Protein AF-0000000066529225 (afdb_homodimer)

Radius of gyration: 27.47 Å; Cα contacts (8 Å, |Δi|>4): 1436; chains: 2; bounding box: 54×82×58 Å

Secondary structure (DSSP, 8-state):
---PPPP---SEEEEEE-STT-EEEEEEEE-TTSEEEEEE-STTT----GGGGTTS-TTTEEEEEEEPTTSTTSBSTT--TT-SHHHHHHHHHHHHHHTT-S-EEEEEEEHHHHHHHHHHHH-GGGEEEEEEEEE----HHHHHHHHTSSHHHH-HHHHHHHHTTS-GGGGGGHHHHHHHHHTSS-HHHHHHHHHHHHHHHHHTSSSS--HHHHHHHHSHHHHHHHHHHHHHHHHTGGGS-TTHHHHTGGGTTTS-EEEEEETT-SSS-THHHHHHHHH-TTEEEEEETT--S-TTSHHHHHHHHHHHHHHHHHHTTPPPP--/---PPPP---SEEEEEE-STT-EEEEEEEE-TTSEEEEEE-STTT----GGGGTTS-TTTEEEEEEEPTTSTTSBSTT--TT-SHHHHHHHHHHHHHHTT-S-EEEEEEEHHHHHHHHHHHH-GGGEEEEEEEEE----HHHHHHHHTSSHHHH-HHHHHHHHTTS-GGGGGGHHHHHHHHHTSS-HHHHHHHHHHHHHHHHHTSSSS--HHHHHHHHSHHHHHHHHHHHHHHHHTGGGS-TTHHHHTGGGTTTS-EEEEEETT-SSS-THHHHHHHHH-TTEEEEEETT--S-TTSHHHHHHHHHHHHHHHHHHTTPPPP--

Structure (mmCIF, N/CA/C/O backbone):
data_AF-0000000066529225-model_v1
#
loop_
_entity.id
_entity.type
_entity.pdbx_description
1 polymer 'Proline iminopeptidase'
#
loop_
_atom_site.group_PDB
_atom_site.id
_atom_site.type_symbol
_atom_site.label_atom_id
_atom_site.label_alt_id
_atom_site.label_comp_id
_atom_site.label_asym_id
_atom_site.label_entity_id
_atom_site.label_seq_id
_atom_site.pdbx_PDB_ins_code
_atom_site.Cartn_x
_atom_site.Cartn_y
_atom_site.Cartn_z
_atom_site.occupancy
_atom_site.B_iso_or_equiv
_atom_site.auth_seq_id
_atom_site.auth_comp_id
_atom_site.auth_asym_id
_atom_site.auth_atom_id
_atom_site.pdbx_PDB_model_num
ATOM 1 N N . MET A 1 1 ? -10.367 18.578 -14.195 1 83.56 1 MET A N 1
ATOM 2 C CA . MET A 1 1 ? -9.602 18.594 -12.945 1 83.56 1 MET A CA 1
ATOM 3 C C . MET A 1 1 ? -9.086 20 -12.648 1 83.56 1 MET A C 1
ATOM 5 O O . MET A 1 1 ? -8.57 20.672 -13.539 1 83.56 1 MET A O 1
ATOM 9 N N . LEU A 1 2 ? -9.43 20.469 -11.477 1 86.81 2 LEU A N 1
ATOM 10 C CA . LEU A 1 2 ? -8.938 21.766 -11.047 1 86.81 2 LEU A CA 1
ATOM 11 C C . LEU A 1 2 ? -7.441 21.719 -10.758 1 86.81 2 LEU A C 1
ATOM 13 O O . LEU A 1 2 ? -6.906 20.656 -10.414 1 86.81 2 LEU A O 1
ATOM 17 N N . VAL A 1 3 ? -6.848 22.844 -10.992 1 92.5 3 VAL A N 1
ATOM 18 C CA . VAL A 1 3 ? -5.418 22.984 -10.727 1 92.5 3 VAL A CA 1
ATOM 19 C C . VAL A 1 3 ? -5.191 24.047 -9.648 1 92.5 3 VAL A C 1
ATOM 21 O O . VAL A 1 3 ? -6.129 24.719 -9.234 1 92.5 3 VAL A O 1
ATOM 24 N N . LEU A 1 4 ? -4.012 24.203 -9.148 1 96.62 4 LEU A N 1
ATOM 25 C CA . LEU A 1 4 ? -3.646 25.219 -8.164 1 96.62 4 LEU A CA 1
ATOM 26 C C . LEU A 1 4 ? -3.877 26.625 -8.719 1 96.62 4 LEU A C 1
ATOM 28 O O . LEU A 1 4 ? -3.719 26.844 -9.922 1 96.62 4 LEU A O 1
ATOM 32 N N . TYR A 1 5 ? -4.238 27.547 -7.871 1 97.44 5 TYR A N 1
ATOM 33 C CA . TYR A 1 5 ? -4.289 28.953 -8.242 1 97.44 5 TYR A CA 1
ATOM 34 C C . TYR A 1 5 ? -2.895 29.484 -8.562 1 97.44 5 TYR A C 1
ATOM 36 O O . TYR A 1 5 ? -1.893 28.906 -8.133 1 97.44 5 TYR A O 1
ATOM 44 N N . PRO A 1 6 ? -2.775 30.516 -9.312 1 96.12 6 PRO A N 1
ATOM 45 C CA . PRO A 1 6 ? -1.462 31.062 -9.648 1 96.12 6 PRO A CA 1
ATOM 46 C C . PRO A 1 6 ? -0.654 31.453 -8.406 1 96.12 6 PRO A C 1
ATOM 48 O O . PRO A 1 6 ? -1.229 31.734 -7.355 1 96.12 6 PRO A O 1
ATOM 51 N N . GLU A 1 7 ? 0.607 31.484 -8.586 1 96 7 GLU A N 1
ATOM 52 C CA . GLU A 1 7 ? 1.478 31.922 -7.492 1 96 7 GLU A CA 1
ATOM 53 C C . GLU A 1 7 ? 1.22 33.375 -7.121 1 96 7 GLU A C 1
ATOM 55 O O . GLU A 1 7 ? 1.04 34.219 -7.996 1 96 7 GLU A O 1
ATOM 60 N N . ILE A 1 8 ? 1.162 33.656 -5.863 1 94.94 8 ILE A N 1
ATOM 61 C CA . ILE A 1 8 ? 0.961 35.031 -5.375 1 94.94 8 ILE A CA 1
ATOM 62 C C . ILE A 1 8 ? 1.975 35.312 -4.277 1 94.94 8 ILE A C 1
ATOM 64 O O . ILE A 1 8 ? 2.457 34.406 -3.596 1 94.94 8 ILE A O 1
ATOM 68 N N . LYS A 1 9 ? 2.285 36.594 -4.074 1 95.19 9 LYS A N 1
ATOM 69 C CA . LYS A 1 9 ? 3.209 37.031 -3.035 1 95.19 9 LYS A CA 1
ATOM 70 C C . LYS A 1 9 ? 2.457 37.469 -1.785 1 95.19 9 LYS A C 1
ATOM 72 O O . LYS A 1 9 ? 1.339 38 -1.877 1 95.19 9 LYS A O 1
ATOM 77 N N . PRO A 1 10 ? 3.117 37.344 -0.665 1 97.44 10 PRO A N 1
ATOM 78 C CA . PRO A 1 10 ? 2.484 37.875 0.544 1 97.44 10 PRO A CA 1
ATOM 79 C C . PRO A 1 10 ? 2.432 39.406 0.558 1 97.44 10 PRO A C 1
ATOM 81 O O . PRO A 1 10 ? 3.373 40.062 0.107 1 97.44 10 PRO A O 1
ATOM 84 N N . TYR A 1 11 ? 1.337 39.969 1.036 1 98 11 TYR A N 1
ATOM 85 C CA . TYR A 1 11 ? 1.249 41.438 1.198 1 98 11 TYR A CA 1
ATOM 86 C C . TYR A 1 11 ? 1.759 41.844 2.568 1 98 11 TYR A C 1
ATOM 88 O O . TYR A 1 11 ? 2.004 43.031 2.805 1 98 11 TYR A O 1
ATOM 96 N N . ALA A 1 12 ? 1.908 40.844 3.504 1 98.44 12 ALA A N 1
ATOM 97 C CA . ALA A 1 12 ? 2.449 41.125 4.836 1 98.44 12 ALA A CA 1
ATOM 98 C C . ALA A 1 12 ? 3.271 39.938 5.34 1 98.44 12 ALA A C 1
ATOM 100 O O . ALA A 1 12 ? 2.959 38.781 5.039 1 98.44 12 ALA A O 1
ATOM 101 N N . ARG A 1 13 ? 4.305 40.219 6.109 1 98.25 13 ARG A N 1
ATOM 102 C CA . ARG A 1 13 ? 5.152 39.219 6.77 1 98.25 13 ARG A CA 1
ATOM 103 C C . ARG A 1 13 ? 5.293 39.531 8.258 1 98.25 13 ARG A C 1
ATOM 105 O O . ARG A 1 13 ? 5.316 40.688 8.656 1 98.25 13 ARG A O 1
ATOM 112 N N . HIS A 1 14 ? 5.387 38.438 9.031 1 98.44 14 HIS A N 1
ATOM 113 C CA . HIS A 1 14 ? 5.43 38.625 10.477 1 98.44 14 HIS A CA 1
ATOM 114 C C . HIS A 1 14 ? 6.523 37.75 11.102 1 98.44 14 HIS A C 1
ATOM 116 O O . HIS A 1 14 ? 6.758 36.625 10.664 1 98.44 14 HIS A O 1
ATOM 122 N N . GLU A 1 15 ? 7.219 38.281 12.039 1 98.25 15 GLU A N 1
ATOM 123 C CA . GLU A 1 15 ? 8.023 37.562 13.023 1 98.25 15 GLU A CA 1
ATOM 124 C C . GLU A 1 15 ? 7.387 37.594 14.406 1 98.25 15 GLU A C 1
ATOM 126 O O . GLU A 1 15 ? 7.227 38.688 14.984 1 98.25 15 GLU A O 1
ATOM 131 N N . LEU A 1 16 ? 7.043 36.5 14.898 1 98.44 16 LEU A N 1
ATOM 132 C CA . LEU A 1 16 ? 6.289 36.438 16.141 1 98.44 16 LEU A CA 1
ATOM 133 C C . LEU A 1 16 ? 7.078 35.688 17.219 1 98.44 16 LEU A C 1
ATOM 135 O O . LEU A 1 16 ? 7.18 34.469 17.188 1 98.44 16 LEU A O 1
ATOM 139 N N . ALA A 1 17 ? 7.617 36.469 18.203 1 98.19 17 ALA A N 1
ATOM 140 C CA . ALA A 1 17 ? 8.227 35.812 19.359 1 98.19 17 ALA A CA 1
ATOM 141 C C . ALA A 1 17 ? 7.172 35.156 20.234 1 98.19 17 ALA A C 1
ATOM 143 O O . ALA A 1 17 ? 6.215 35.781 20.672 1 98.19 17 ALA A O 1
ATOM 144 N N . VAL A 1 18 ? 7.305 33.938 20.438 1 96 18 VAL A N 1
ATOM 145 C CA . VAL A 1 18 ? 6.316 33.219 21.234 1 96 18 VAL A CA 1
ATOM 146 C C . VAL A 1 18 ? 6.922 32.812 22.578 1 96 18 VAL A C 1
ATOM 148 O O . VAL A 1 18 ? 7.047 33.656 23.484 1 96 18 VAL A O 1
ATOM 151 N N . ASP A 1 19 ? 7.691 31.797 22.766 1 91.5 19 ASP A N 1
ATOM 152 C CA . ASP A 1 19 ? 8.438 31.344 23.953 1 91.5 19 ASP A CA 1
ATOM 153 C C . ASP A 1 19 ? 9.93 31.25 23.641 1 91.5 19 ASP A C 1
ATOM 155 O O . ASP A 1 19 ? 10.344 30.422 22.812 1 91.5 19 ASP A O 1
ATOM 159 N N . GLU A 1 20 ? 10.633 32.156 24.422 1 93.19 20 GLU A N 1
ATOM 160 C CA . GLU A 1 20 ? 12.07 32.125 24.141 1 93.19 20 GLU A CA 1
ATOM 161 C C . GLU A 1 20 ? 12.57 30.672 24.062 1 93.19 20 GLU A C 1
ATOM 163 O O . GLU A 1 20 ? 12.219 29.844 24.906 1 93.19 20 GLU A O 1
ATOM 168 N N . PRO A 1 21 ? 13.305 30.297 23.125 1 96.25 21 PRO A N 1
ATOM 169 C CA . PRO A 1 21 ? 13.969 31.156 22.141 1 96.25 21 PRO A CA 1
ATOM 170 C C . PRO A 1 21 ? 13.219 31.203 20.812 1 96.25 21 PRO A C 1
ATOM 172 O O . PRO A 1 21 ? 13.75 31.719 19.812 1 96.25 21 PRO A O 1
ATOM 175 N N . HIS A 1 22 ? 12.016 30.781 20.734 1 98.38 22 HIS A N 1
ATOM 176 C CA . HIS A 1 22 ? 11.344 30.516 19.469 1 98.38 22 HIS A CA 1
ATOM 177 C C . HIS A 1 22 ? 10.742 31.797 18.891 1 98.38 22 HIS A C 1
ATOM 179 O O . HIS A 1 22 ? 9.992 32.5 19.562 1 98.38 22 HIS A O 1
ATOM 185 N N . VAL A 1 23 ? 11.062 32.094 17.641 1 98.62 23 VAL A N 1
ATOM 186 C CA . VAL A 1 23 ? 10.445 33.125 16.828 1 98.62 23 VAL A CA 1
ATOM 187 C C . VAL A 1 23 ? 9.828 32.5 15.57 1 98.62 23 VAL A C 1
ATOM 189 O O . VAL A 1 23 ? 10.539 31.906 14.758 1 98.62 23 VAL A O 1
ATOM 192 N N . LEU A 1 24 ? 8.531 32.719 15.391 1 98.69 24 LEU A N 1
ATOM 193 C CA . LEU A 1 24 ? 7.824 32.125 14.258 1 98.69 24 LEU A CA 1
ATOM 194 C C . LEU A 1 24 ? 7.812 33.094 13.07 1 98.69 24 LEU A C 1
ATOM 196 O O . LEU A 1 24 ? 7.668 34.281 13.25 1 98.69 24 LEU A O 1
ATOM 200 N N . TYR A 1 25 ? 7.953 32.531 11.922 1 98.62 25 TYR A N 1
ATOM 201 C CA . TYR A 1 25 ? 7.664 33.25 10.688 1 98.62 25 TYR A CA 1
ATOM 202 C C . TYR A 1 25 ? 6.23 33 10.234 1 98.62 25 TYR A C 1
ATOM 204 O O . TYR A 1 25 ? 5.746 31.859 10.289 1 98.62 25 TYR A O 1
ATOM 212 N N . ALA A 1 26 ? 5.52 34.031 9.812 1 98.69 26 ALA A N 1
ATOM 213 C CA . ALA A 1 26 ? 4.191 33.938 9.211 1 98.69 26 ALA A CA 1
ATOM 214 C C . ALA A 1 26 ? 4.004 35 8.117 1 98.69 26 ALA A C 1
ATOM 216 O O . ALA A 1 26 ? 4.703 36 8.094 1 98.69 26 ALA A O 1
ATOM 217 N N . ASP A 1 27 ? 3.115 34.688 7.203 1 98.38 27 ASP A N 1
ATOM 218 C CA . ASP A 1 27 ? 2.793 35.688 6.199 1 98.38 27 ASP A CA 1
ATOM 219 C C . ASP A 1 27 ? 1.317 35.625 5.812 1 98.38 27 ASP A C 1
ATOM 221 O O . ASP A 1 27 ? 0.596 34.719 6.234 1 98.38 27 ASP A O 1
ATOM 225 N N . GLU A 1 28 ? 0.829 36.688 5.203 1 98.62 28 GLU A N 1
ATOM 226 C CA . GLU A 1 28 ? -0.545 36.812 4.734 1 98.62 28 GLU A CA 1
ATOM 227 C C . GLU A 1 28 ? -0.59 37.062 3.229 1 98.62 28 GLU A C 1
ATOM 229 O O . GLU A 1 28 ? 0.243 37.812 2.693 1 98.62 28 GLU A O 1
ATOM 234 N N . SER A 1 29 ? -1.436 36.406 2.596 1 98.44 29 SER A N 1
ATOM 235 C CA . SER A 1 29 ? -1.681 36.562 1.168 1 98.44 29 SER A CA 1
ATOM 236 C C . SER A 1 29 ? -3.174 36.562 0.858 1 98.44 29 SER A C 1
ATOM 238 O O . SER A 1 29 ? -3.996 36.344 1.75 1 98.44 29 SER A O 1
ATOM 240 N N . GLY A 1 30 ? -3.488 36.844 -0.42 1 98.06 30 GLY A N 1
ATOM 241 C CA . GLY A 1 30 ? -4.883 36.875 -0.826 1 98.06 30 GLY A CA 1
ATOM 242 C C . GLY A 1 30 ? -5.574 38.188 -0.485 1 98.06 30 GLY A C 1
ATOM 243 O O . GLY A 1 30 ? -5.02 39.25 -0.72 1 98.06 30 GLY A O 1
ATOM 244 N N . SER A 1 31 ? -6.844 38.094 0.037 1 97.81 31 SER A N 1
ATOM 245 C CA . SER A 1 31 ? -7.652 39.281 0.349 1 97.81 31 SER A CA 1
ATOM 246 C C . SER A 1 31 ? -7.598 39.594 1.838 1 97.81 31 SER A C 1
ATOM 248 O O . SER A 1 31 ? -8.109 38.844 2.664 1 97.81 31 SER A O 1
ATOM 250 N N . PRO A 1 32 ? -7.121 40.75 2.219 1 97.5 32 PRO A N 1
ATOM 251 C CA . PRO A 1 32 ? -6.996 41.094 3.637 1 97.5 32 PRO A CA 1
ATOM 252 C C . PRO A 1 32 ? -8.328 41.031 4.379 1 97.5 32 PRO A C 1
ATOM 254 O O . PRO A 1 32 ? -8.352 40.75 5.578 1 97.5 32 PRO A O 1
ATOM 257 N N . ASP A 1 33 ? -9.422 41.281 3.662 1 97 33 ASP A N 1
ATOM 258 C CA . ASP A 1 33 ? -10.742 41.25 4.285 1 97 33 ASP A CA 1
ATOM 259 C C . ASP A 1 33 ? -11.477 39.938 3.982 1 97 33 ASP A C 1
ATOM 261 O O . ASP A 1 33 ? -12.68 39.844 4.215 1 97 33 ASP A O 1
ATOM 265 N N . GLY A 1 34 ? -10.75 39 3.414 1 98.25 34 GLY A N 1
ATOM 266 C CA . GLY A 1 34 ? -11.352 37.719 3.045 1 98.25 34 GLY A CA 1
ATOM 267 C C . GLY A 1 34 ? -11.547 36.781 4.227 1 98.25 34 GLY A C 1
ATOM 268 O O . GLY A 1 34 ? -11.328 37.188 5.375 1 98.25 34 GLY A O 1
ATOM 269 N N . LEU A 1 35 ? -12.078 35.594 3.932 1 98.69 35 LEU A N 1
ATOM 270 C CA . LEU A 1 35 ? -12.258 34.562 4.934 1 98.69 35 LEU A CA 1
ATOM 271 C C . LEU A 1 35 ? -10.906 34.031 5.406 1 98.69 35 LEU A C 1
ATOM 273 O O . LEU A 1 35 ? -10.133 33.5 4.609 1 98.69 35 LEU A O 1
ATOM 277 N N . PRO A 1 36 ? -10.555 34.156 6.699 1 98.88 36 PRO A N 1
ATOM 278 C CA . PRO A 1 36 ? -9.25 33.688 7.164 1 98.88 36 PRO A CA 1
ATOM 279 C C . PRO A 1 36 ? -9.102 32.156 7.051 1 98.88 36 PRO A C 1
ATOM 281 O O . PRO A 1 36 ? -10.008 31.422 7.445 1 98.88 36 PRO A O 1
ATOM 284 N N . VAL A 1 37 ? -8.07 31.75 6.453 1 98.94 37 VAL A N 1
ATOM 285 C CA . VAL A 1 37 ? -7.664 30.344 6.418 1 98.94 37 VAL A CA 1
ATOM 286 C C . VAL A 1 37 ? -6.191 30.219 6.801 1 98.94 37 VAL A C 1
ATOM 288 O O . VAL A 1 37 ? -5.371 31.062 6.422 1 98.94 37 VAL A O 1
ATOM 291 N N . VAL A 1 38 ? -5.863 29.297 7.637 1 98.94 38 VAL A N 1
ATOM 292 C CA . VAL A 1 38 ? -4.473 29.047 8.008 1 98.94 38 VAL A CA 1
ATOM 293 C C . VAL A 1 38 ? -4.012 27.703 7.453 1 98.94 38 VAL A C 1
ATOM 295 O O . VAL A 1 38 ? -4.695 26.688 7.617 1 98.94 38 VAL A O 1
ATOM 298 N N . PHE A 1 39 ? -2.934 27.75 6.707 1 98.81 39 PHE A N 1
ATOM 299 C CA . PHE A 1 39 ? -2.273 26.547 6.199 1 98.81 39 PHE A CA 1
ATOM 300 C C . PHE A 1 39 ? -1.349 25.953 7.254 1 98.81 39 PHE A C 1
ATOM 302 O O . PHE A 1 39 ? -0.363 26.578 7.648 1 98.81 39 PHE A O 1
ATOM 309 N N . VAL A 1 40 ? -1.643 24.734 7.707 1 98.81 40 VAL A N 1
ATOM 310 C CA . VAL A 1 40 ? -0.855 24.047 8.719 1 98.81 40 VAL A CA 1
ATOM 311 C C . VAL A 1 40 ? -0.002 22.969 8.062 1 98.81 40 VAL A C 1
ATOM 313 O O . VAL A 1 40 ? -0.499 21.875 7.742 1 98.81 40 VAL A O 1
ATOM 316 N N . HIS A 1 41 ? 1.248 23.25 7.906 1 98.25 41 HIS A N 1
ATOM 317 C CA . HIS A 1 41 ? 2.107 22.359 7.137 1 98.25 41 HIS A CA 1
ATOM 318 C C . HIS A 1 41 ? 2.365 21.047 7.891 1 98.25 41 HIS A C 1
ATOM 320 O O . HIS A 1 41 ? 2.145 20.969 9.102 1 98.25 41 HIS A O 1
ATOM 326 N N . GLY A 1 42 ? 2.789 20.031 7.109 1 97 42 GLY A N 1
ATOM 327 C CA . GLY A 1 42 ? 3.084 18.719 7.672 1 97 42 GLY A CA 1
ATOM 328 C C . GLY A 1 42 ? 4.488 18.609 8.234 1 97 42 GLY A C 1
ATOM 329 O O . GLY A 1 42 ? 5.117 19.625 8.547 1 97 42 GLY A O 1
ATOM 330 N N . GLY A 1 43 ? 4.871 17.438 8.43 1 94.44 43 GLY A N 1
ATOM 331 C CA . GLY A 1 43 ? 6.117 17.094 9.094 1 94.44 43 GLY A CA 1
ATOM 332 C C . GLY A 1 43 ? 5.906 16.312 10.375 1 94.44 43 GLY A C 1
ATOM 333 O O . GLY A 1 43 ? 5.379 15.195 10.344 1 94.44 43 GLY A O 1
ATOM 334 N N . PRO A 1 44 ? 5.988 16.938 11.469 1 95.88 44 PRO A N 1
ATOM 335 C CA . PRO A 1 44 ? 6.457 18.312 11.695 1 95.88 44 PRO A CA 1
ATOM 336 C C . PRO A 1 44 ? 7.891 18.531 11.219 1 95.88 44 PRO A C 1
ATOM 338 O O . PRO A 1 44 ? 8.602 17.562 10.914 1 95.88 44 PRO A O 1
ATOM 341 N N . GLY A 1 45 ? 8.203 19.688 10.977 1 96.12 45 GLY A N 1
ATOM 342 C CA . GLY A 1 45 ? 9.586 20.016 10.664 1 96.12 45 GLY A CA 1
ATOM 343 C C . GLY A 1 45 ? 9.781 20.453 9.227 1 96.12 45 GLY A C 1
ATOM 344 O O . GLY A 1 45 ? 10.898 20.781 8.82 1 96.12 45 GLY A O 1
ATOM 345 N N . SER A 1 46 ? 8.789 20.469 8.359 1 95.62 46 SER A N 1
ATOM 346 C CA . SER A 1 46 ? 8.914 20.828 6.949 1 95.62 46 SER A CA 1
ATOM 347 C C . SER A 1 46 ? 8.953 22.344 6.766 1 95.62 46 SER A C 1
ATOM 349 O O . SER A 1 46 ? 10.031 22.953 6.754 1 95.62 46 SER A O 1
ATOM 351 N N . GLY A 1 47 ? 7.82 23.016 6.902 1 95.31 47 GLY A N 1
ATOM 352 C CA . GLY A 1 47 ? 7.629 24.438 6.629 1 95.31 47 GLY A CA 1
ATOM 353 C C . GLY A 1 47 ? 6.723 24.688 5.441 1 95.31 47 GLY A C 1
ATOM 354 O O . GLY A 1 47 ? 6.402 23.781 4.684 1 95.31 47 GLY A O 1
ATOM 355 N N . CYS A 1 48 ? 6.34 25.953 5.281 1 95.88 48 CYS A N 1
ATOM 356 C CA . CYS A 1 48 ? 5.496 26.359 4.16 1 95.88 48 CYS A CA 1
ATOM 357 C C . CYS A 1 48 ? 6.34 26.781 2.963 1 95.88 48 CYS A C 1
ATOM 359 O O . CYS A 1 48 ? 7.516 27.109 3.115 1 95.88 48 CYS A O 1
ATOM 361 N N . ASP A 1 49 ? 5.77 26.625 1.783 1 90.81 49 ASP A N 1
ATOM 362 C CA . ASP A 1 49 ? 6.402 27.094 0.555 1 90.81 49 ASP A CA 1
ATOM 363 C C . ASP A 1 49 ? 5.387 27.797 -0.35 1 90.81 49 ASP A C 1
ATOM 365 O O . ASP A 1 49 ? 4.293 28.141 0.094 1 90.81 49 ASP A O 1
ATOM 369 N N . ALA A 1 50 ? 5.809 28.094 -1.593 1 88.38 50 ALA A N 1
ATOM 370 C CA . ALA A 1 50 ? 4.957 28.859 -2.504 1 88.38 50 ALA A CA 1
ATOM 371 C C . ALA A 1 50 ? 3.672 28.094 -2.82 1 88.38 50 ALA A C 1
ATOM 373 O O . ALA A 1 50 ? 2.631 28.703 -3.07 1 88.38 50 ALA A O 1
ATOM 374 N N . LEU A 1 51 ? 3.705 26.812 -2.744 1 91.69 51 LEU A N 1
ATOM 375 C CA . LEU A 1 51 ? 2.547 25.984 -3.049 1 91.69 51 LEU A CA 1
ATOM 376 C C . LEU A 1 51 ? 1.476 26.125 -1.971 1 91.69 51 LEU A C 1
ATOM 378 O O . LEU A 1 51 ? 0.282 26.016 -2.256 1 91.69 51 LEU A O 1
ATOM 382 N N . SER A 1 52 ? 1.88 26.453 -0.83 1 96 52 SER A N 1
ATOM 383 C CA . SER A 1 52 ? 1.007 26.453 0.34 1 96 52 SER A CA 1
ATOM 384 C C . SER A 1 52 ? -0.112 27.484 0.189 1 96 52 SER A C 1
ATOM 386 O O . SER A 1 52 ? -1.198 27.312 0.747 1 96 52 SER A O 1
ATOM 388 N N . ARG A 1 53 ? 0.107 28.531 -0.651 1 96.38 53 ARG A N 1
ATOM 389 C CA . ARG A 1 53 ? -0.854 29.609 -0.788 1 96.38 53 ARG A CA 1
ATOM 390 C C . ARG A 1 53 ? -1.801 29.359 -1.958 1 96.38 53 ARG A C 1
ATOM 392 O O . ARG A 1 53 ? -2.805 30.062 -2.109 1 96.38 53 ARG A O 1
ATOM 399 N N . ARG A 1 54 ? -1.502 28.281 -2.691 1 98.06 54 ARG A N 1
ATOM 400 C CA . ARG A 1 54 ? -2.092 28.219 -4.023 1 98.06 54 ARG A CA 1
ATOM 401 C C . ARG A 1 54 ? -3.334 27.344 -4.035 1 98.06 54 ARG A C 1
ATOM 403 O O . ARG A 1 54 ? -3.959 27.156 -5.078 1 98.06 54 ARG A O 1
ATOM 410 N N . PHE A 1 55 ? -3.736 26.828 -2.896 1 98.56 55 PHE A N 1
ATOM 411 C CA . PHE A 1 55 ? -4.918 25.984 -2.824 1 98.56 55 PHE A CA 1
ATOM 412 C C . PHE A 1 55 ? -6.18 26.812 -2.662 1 98.56 55 PHE A C 1
ATOM 414 O O . PHE A 1 55 ? -7.293 26.297 -2.723 1 98.56 55 PHE A O 1
ATOM 421 N N . PHE A 1 56 ? -6.027 28.156 -2.508 1 98.5 56 PHE A N 1
ATOM 422 C CA . PHE A 1 56 ? -7.117 29.031 -2.107 1 98.5 56 PHE A CA 1
ATOM 423 C C . PHE A 1 56 ? -7.367 30.094 -3.166 1 98.5 56 PHE A C 1
ATOM 425 O O . PHE A 1 56 ? -6.422 30.641 -3.738 1 98.5 56 PHE A O 1
ATOM 432 N N . ASP A 1 57 ? -8.664 30.344 -3.434 1 98 57 ASP A N 1
ATOM 433 C CA . ASP A 1 57 ? -8.992 31.531 -4.223 1 98 57 ASP A CA 1
ATOM 434 C C . ASP A 1 57 ? -8.523 32.812 -3.529 1 98 57 ASP A C 1
ATOM 436 O O . ASP A 1 57 ? -9.062 33.188 -2.486 1 98 57 ASP A O 1
ATOM 440 N N . PRO A 1 58 ? -7.566 33.469 -4.125 1 97.62 58 PRO A N 1
ATOM 441 C CA . PRO A 1 58 ? -6.988 34.625 -3.438 1 97.62 58 PRO A CA 1
ATOM 442 C C . PRO A 1 58 ? -7.969 35.781 -3.32 1 97.62 58 PRO A C 1
ATOM 444 O O . PRO A 1 58 ? -7.711 36.75 -2.584 1 97.62 58 PRO A O 1
ATOM 447 N N . ASN A 1 59 ? -9.094 35.719 -4.012 1 96.69 59 ASN A N 1
ATOM 448 C CA . ASN A 1 59 ? -10.102 36.781 -3.91 1 96.69 59 ASN A CA 1
ATOM 449 C C . ASN A 1 59 ? -11.078 36.5 -2.768 1 96.69 59 ASN A C 1
ATOM 451 O O . ASN A 1 59 ? -11.797 37.406 -2.332 1 96.69 59 ASN A O 1
ATOM 455 N N . LEU A 1 60 ? -11.078 35.312 -2.295 1 97.44 60 LEU A N 1
ATOM 456 C CA . LEU A 1 60 ? -12.055 34.906 -1.282 1 97.44 60 LEU A CA 1
ATOM 457 C C . LEU A 1 60 ? -11.398 34.812 0.091 1 97.44 60 LEU A C 1
ATOM 459 O O . LEU A 1 60 ? -12.062 35 1.115 1 97.44 60 LEU A O 1
ATOM 463 N N . TYR A 1 61 ? -10.148 34.469 0.099 1 98.75 61 TYR A N 1
ATOM 464 C CA . TYR A 1 61 ? -9.539 34.094 1.363 1 98.75 61 TYR A CA 1
ATOM 465 C C . TYR A 1 61 ? -8.469 35.094 1.793 1 98.75 61 TYR A C 1
ATOM 467 O O . TYR A 1 61 ? -7.727 35.594 0.958 1 98.75 61 TYR A O 1
ATOM 475 N N . ARG A 1 62 ? -8.398 35.344 3.102 1 98.75 62 ARG A N 1
ATOM 476 C CA . ARG A 1 62 ? -7.199 35.812 3.791 1 98.75 62 ARG A CA 1
ATOM 477 C C . ARG A 1 62 ? -6.32 34.625 4.203 1 98.75 62 ARG A C 1
ATOM 479 O O . ARG A 1 62 ? -6.602 33.969 5.195 1 98.75 62 ARG A O 1
ATOM 486 N N . ILE A 1 63 ? -5.273 34.438 3.398 1 98.81 63 ILE A N 1
ATOM 487 C CA . ILE A 1 63 ? -4.48 33.219 3.502 1 98.81 63 ILE A CA 1
ATOM 488 C C . ILE A 1 63 ? -3.316 33.438 4.465 1 98.81 63 ILE A C 1
ATOM 490 O O . ILE A 1 63 ? -2.463 34.281 4.23 1 98.81 63 ILE A O 1
ATOM 494 N N . VAL A 1 64 ? -3.293 32.688 5.535 1 98.88 64 VAL A N 1
ATOM 495 C CA . VAL A 1 64 ? -2.227 32.781 6.527 1 98.88 64 VAL A CA 1
ATOM 496 C C . VAL A 1 64 ? -1.354 31.516 6.441 1 98.88 64 VAL A C 1
ATOM 498 O O . VAL A 1 64 ? -1.859 30.391 6.5 1 98.88 64 VAL A O 1
ATOM 501 N N . THR A 1 65 ? -0.066 31.656 6.234 1 98.69 65 THR A N 1
ATOM 502 C CA . THR A 1 65 ? 0.907 30.578 6.363 1 98.69 65 THR A CA 1
ATOM 503 C C . THR A 1 65 ? 1.891 30.875 7.492 1 98.69 65 THR A C 1
ATOM 505 O O . THR A 1 65 ? 2.166 32.031 7.801 1 98.69 65 THR A O 1
ATOM 508 N N . PHE A 1 66 ? 2.352 29.859 8.133 1 98.75 66 PHE A N 1
ATOM 509 C CA . PHE A 1 66 ? 3.359 30.016 9.172 1 98.75 66 PHE A CA 1
ATOM 510 C C . PHE A 1 66 ? 4.246 28.781 9.266 1 98.75 66 PHE A C 1
ATOM 512 O O . PHE A 1 66 ? 3.832 27.688 8.875 1 98.75 66 PHE A O 1
ATOM 519 N N . ASP A 1 67 ? 5.469 28.984 9.648 1 98.69 67 ASP A N 1
ATOM 520 C CA . ASP A 1 67 ? 6.398 27.891 9.914 1 98.69 67 ASP A CA 1
ATOM 521 C C . ASP A 1 67 ? 6.422 27.531 11.398 1 98.69 67 ASP A C 1
ATOM 523 O O . ASP A 1 67 ? 6.695 28.391 12.242 1 98.69 67 ASP A O 1
ATOM 527 N N . GLN A 1 68 ? 6.09 26.312 11.711 1 98.69 68 GLN A N 1
ATOM 528 C CA . GLN A 1 68 ? 6.098 25.844 13.094 1 98.69 68 GLN A CA 1
ATOM 529 C C . GLN A 1 68 ? 7.488 25.969 13.711 1 98.69 68 GLN A C 1
ATOM 531 O O . GLN A 1 68 ? 8.453 26.312 13.016 1 98.69 68 GLN A O 1
ATOM 536 N N . ARG A 1 69 ? 7.598 25.75 15.016 1 98.25 69 ARG A N 1
ATOM 537 C CA . ARG A 1 69 ? 8.867 25.906 15.727 1 98.25 69 ARG A CA 1
ATOM 538 C C . ARG A 1 69 ? 9.961 25.062 15.078 1 98.25 69 ARG A C 1
ATOM 540 O O . ARG A 1 69 ? 9.766 23.875 14.82 1 98.25 69 ARG A O 1
ATOM 547 N N . GLY A 1 70 ? 11.039 25.719 14.773 1 96.94 70 GLY A N 1
ATOM 548 C CA . GLY A 1 70 ? 12.266 25.031 14.406 1 96.94 70 GLY A CA 1
ATOM 549 C C . GLY A 1 70 ? 12.32 24.641 12.938 1 96.94 70 GLY A C 1
ATOM 550 O O . GLY A 1 70 ? 13.219 23.922 12.508 1 96.94 70 GLY A O 1
ATOM 551 N N . CYS A 1 71 ? 11.344 25.141 12.109 1 96.19 71 CYS A N 1
ATOM 552 C CA . CYS A 1 71 ? 11.375 24.734 10.711 1 96.19 71 CYS A CA 1
ATOM 553 C C . CYS A 1 71 ? 11.062 25.891 9.789 1 96.19 71 CYS A C 1
ATOM 555 O O . CYS A 1 71 ? 10.633 26.953 10.242 1 96.19 71 CYS A O 1
ATOM 557 N N . GLY A 1 72 ? 11.445 25.656 8.5 1 96.44 72 GLY A N 1
ATOM 558 C CA . GLY A 1 72 ? 11.266 26.734 7.539 1 96.44 72 GLY A CA 1
ATOM 559 C C . GLY A 1 72 ? 12.047 27.984 7.895 1 96.44 72 GLY A C 1
ATOM 560 O O . GLY A 1 72 ? 13.266 27.922 8.102 1 96.44 72 GLY A O 1
ATOM 561 N N . ARG A 1 73 ? 11.305 29.094 8.023 1 97.75 73 ARG A N 1
ATOM 562 C CA . ARG A 1 73 ? 11.938 30.375 8.297 1 97.75 73 ARG A CA 1
ATOM 563 C C . ARG A 1 73 ? 11.891 30.703 9.781 1 97.75 73 ARG A C 1
ATOM 565 O O . ARG A 1 73 ? 12.43 31.734 10.211 1 97.75 73 ARG A O 1
ATOM 572 N N . SER A 1 74 ? 11.258 29.812 10.555 1 98.25 74 SER A N 1
ATOM 573 C CA . SER A 1 74 ? 11.211 30 12 1 98.25 74 SER A CA 1
ATOM 574 C C . SER A 1 74 ? 12.531 29.594 12.656 1 98.25 74 SER A C 1
ATOM 576 O O . SER A 1 74 ? 13.281 28.781 12.102 1 98.25 74 SER A O 1
ATOM 578 N N . THR A 1 75 ? 12.844 30.156 13.852 1 97.94 75 THR A N 1
ATOM 579 C CA . THR A 1 75 ? 14.109 29.938 14.547 1 97.94 75 THR A CA 1
ATOM 580 C C . THR A 1 75 ? 13.859 29.562 16.016 1 97.94 75 THR A C 1
ATOM 582 O O . THR A 1 75 ? 12.844 29.953 16.594 1 97.94 75 THR A O 1
ATOM 585 N N . PRO A 1 76 ? 14.805 28.797 16.625 1 98.25 76 PRO A N 1
ATOM 586 C CA . PRO A 1 76 ? 16.031 28.281 16.016 1 98.25 76 PRO A CA 1
ATOM 587 C C . PRO A 1 76 ? 15.797 27.031 15.164 1 98.25 76 PRO A C 1
ATOM 589 O O . PRO A 1 76 ? 14.977 26.188 15.523 1 98.25 76 PRO A O 1
ATOM 592 N N . HIS A 1 77 ? 16.547 26.875 14.156 1 97.69 77 HIS A N 1
ATOM 593 C CA . HIS A 1 77 ? 16.391 25.797 13.195 1 97.69 77 HIS A CA 1
ATOM 594 C C . HIS A 1 77 ? 16.578 24.438 13.867 1 97.69 77 HIS A C 1
ATOM 596 O O . HIS A 1 77 ? 17.547 24.234 14.602 1 97.69 77 HIS A O 1
ATOM 602 N N . ALA A 1 78 ? 15.625 23.531 13.688 1 97.88 78 ALA A N 1
ATOM 603 C CA . ALA A 1 78 ? 15.641 22.125 14.086 1 97.88 78 ALA A CA 1
ATOM 604 C C . ALA A 1 78 ? 15.688 21.984 15.602 1 97.88 78 ALA A C 1
ATOM 606 O O . ALA A 1 78 ? 16.156 20.969 16.125 1 97.88 78 ALA A O 1
ATOM 607 N N . SER A 1 79 ? 15.227 23.016 16.312 1 97.81 79 SER A N 1
ATOM 608 C CA . SER A 1 79 ? 15.258 22.984 17.766 1 97.81 79 SER A CA 1
ATOM 609 C C . SER A 1 79 ? 14.211 22.031 18.328 1 97.81 79 SER A C 1
ATOM 611 O O . SER A 1 79 ? 13.086 21.969 17.828 1 97.81 79 SER A O 1
ATOM 613 N N . LEU A 1 80 ? 14.586 21.297 19.375 1 98.06 80 LEU A N 1
ATOM 614 C CA . LEU A 1 80 ? 13.688 20.375 20.062 1 98.06 80 LEU A CA 1
ATOM 615 C C . LEU A 1 80 ? 13.227 20.953 21.391 1 98.06 80 LEU A C 1
ATOM 617 O O . LEU A 1 80 ? 12.359 20.375 22.062 1 98.06 80 LEU A O 1
ATOM 621 N N . GLU A 1 81 ? 13.812 22.109 21.75 1 97.38 81 GLU A N 1
ATOM 622 C CA . GLU A 1 81 ? 13.516 22.75 23.031 1 97.38 81 GLU A CA 1
ATOM 623 C C . GLU A 1 81 ? 12.094 23.312 23.047 1 97.38 81 GLU A C 1
ATOM 625 O O . GLU A 1 81 ? 11.711 24.062 22.156 1 97.38 81 GLU A O 1
ATOM 630 N N . LYS A 1 82 ? 11.289 22.984 24.078 1 97.81 82 LYS A N 1
ATOM 631 C CA . LYS A 1 82 ? 9.93 23.484 24.203 1 97.81 82 LYS A CA 1
ATOM 632 C C . LYS A 1 82 ? 9.164 23.344 22.891 1 97.81 82 LYS A C 1
ATOM 634 O O . LYS A 1 82 ? 8.539 24.297 22.422 1 97.81 82 LYS A O 1
ATOM 639 N N . ASN A 1 83 ? 9.328 22.203 22.312 1 98.31 83 ASN A N 1
ATOM 640 C CA . ASN A 1 83 ? 8.711 21.891 21.031 1 98.31 83 ASN A CA 1
ATOM 641 C C . ASN A 1 83 ? 7.809 20.656 21.125 1 98.31 83 ASN A C 1
ATOM 643 O O . ASN A 1 83 ? 8.258 19.531 20.891 1 98.31 83 ASN A O 1
ATOM 647 N N . SER A 1 84 ? 6.609 20.859 21.5 1 98.62 84 SER A N 1
ATOM 648 C CA . SER A 1 84 ? 5.59 19.828 21.625 1 98.62 84 SER A CA 1
ATOM 649 C C . SER A 1 84 ? 4.289 20.25 20.953 1 98.62 84 SER A C 1
ATOM 651 O O . SER A 1 84 ? 4.152 21.391 20.516 1 98.62 84 SER A O 1
ATOM 653 N N . THR A 1 85 ? 3.385 19.312 20.828 1 98.81 85 THR A N 1
ATOM 654 C CA . THR A 1 85 ? 2.078 19.562 20.234 1 98.81 85 THR A CA 1
ATOM 655 C C . THR A 1 85 ? 1.39 20.75 20.922 1 98.81 85 THR A C 1
ATOM 657 O O . THR A 1 85 ? 0.788 21.594 20.25 1 98.81 85 THR A O 1
ATOM 660 N N . TRP A 1 86 ? 1.568 20.875 22.156 1 98.69 86 TRP A N 1
ATOM 661 C CA . TRP A 1 86 ? 0.803 21.859 22.906 1 98.69 86 TRP A CA 1
ATOM 662 C C . TRP A 1 86 ? 1.44 23.234 22.812 1 98.69 86 TRP A C 1
ATOM 664 O O . TRP A 1 86 ? 0.74 24.25 22.828 1 98.69 86 TRP A O 1
ATOM 674 N N . GLU A 1 87 ? 2.793 23.297 22.719 1 98.69 87 GLU A N 1
ATOM 675 C CA . GLU A 1 87 ? 3.41 24.578 22.375 1 98.69 87 GLU A CA 1
ATOM 676 C C . GLU A 1 87 ? 2.965 25.047 21 1 98.69 87 GLU A C 1
ATOM 678 O O . GLU A 1 87 ? 2.742 26.234 20.781 1 98.69 87 GLU A O 1
ATOM 683 N N . LEU A 1 88 ? 2.861 24.125 20.062 1 98.81 88 LEU A N 1
ATOM 684 C CA . LEU A 1 88 ? 2.449 24.484 18.703 1 98.81 88 LEU A CA 1
ATOM 685 C C . LEU A 1 88 ? 1 24.969 18.688 1 98.81 88 LEU A C 1
ATOM 687 O O . LEU A 1 88 ? 0.659 25.906 17.969 1 98.81 88 LEU A O 1
ATOM 691 N N . VAL A 1 89 ? 0.114 24.297 19.469 1 98.88 89 VAL A N 1
ATOM 692 C CA . VAL A 1 89 ? -1.27 24.734 19.594 1 98.88 89 VAL A CA 1
ATOM 693 C C . VAL A 1 89 ? -1.306 26.156 20.156 1 98.88 89 VAL A C 1
ATOM 695 O O . VAL A 1 89 ? -2.029 27.016 19.641 1 98.88 89 VAL A O 1
ATOM 698 N N . ALA A 1 90 ? -0.531 26.406 21.188 1 98.81 90 ALA A N 1
ATOM 699 C CA . ALA A 1 90 ? -0.457 27.734 21.781 1 98.81 90 ALA A CA 1
ATOM 700 C C . ALA A 1 90 ? 0.068 28.75 20.766 1 98.81 90 ALA A C 1
ATOM 702 O O . ALA A 1 90 ? -0.377 29.906 20.734 1 98.81 90 ALA A O 1
ATOM 703 N N . ASP A 1 91 ? 1.037 28.328 19.969 1 98.81 91 ASP A N 1
ATOM 704 C CA . ASP A 1 91 ? 1.589 29.203 18.922 1 98.81 91 ASP A CA 1
ATOM 705 C C . ASP A 1 91 ? 0.507 29.625 17.938 1 98.81 91 ASP A C 1
ATOM 707 O O . ASP A 1 91 ? 0.457 30.781 17.531 1 98.81 91 ASP A O 1
ATOM 711 N N . MET A 1 92 ? -0.316 28.703 17.516 1 98.88 92 MET A N 1
ATOM 712 C CA . MET A 1 92 ? -1.39 29.016 16.578 1 98.88 92 MET A CA 1
ATOM 713 C C . MET A 1 92 ? -2.359 30.031 17.172 1 98.88 92 MET A C 1
ATOM 715 O O . MET A 1 92 ? -2.812 30.938 16.484 1 98.88 92 MET A O 1
ATOM 719 N N . GLU A 1 93 ? -2.676 29.875 18.453 1 98.62 93 GLU A N 1
ATOM 720 C CA . GLU A 1 93 ? -3.557 30.828 19.109 1 98.62 93 GLU A CA 1
ATOM 721 C C . GLU A 1 93 ? -2.914 32.219 19.188 1 98.62 93 GLU A C 1
ATOM 723 O O . GLU A 1 93 ? -3.582 33.219 18.969 1 98.62 93 GLU A O 1
ATOM 728 N N . ARG A 1 94 ? -1.646 32.219 19.484 1 98.62 94 ARG A N 1
ATOM 729 C CA . ARG A 1 94 ? -0.936 33.5 19.531 1 98.62 94 ARG A CA 1
ATOM 730 C C . ARG A 1 94 ? -0.937 34.188 18.156 1 98.62 94 ARG A C 1
ATOM 732 O O . ARG A 1 94 ? -1.095 35.406 18.062 1 98.62 94 ARG A O 1
ATOM 739 N N . LEU A 1 95 ? -0.715 33.375 17.156 1 98.81 95 LEU A N 1
ATOM 740 C CA . LEU A 1 95 ? -0.738 33.906 15.789 1 98.81 95 LEU A CA 1
ATOM 741 C C . LEU A 1 95 ? -2.119 34.438 15.438 1 98.81 95 LEU A C 1
ATOM 743 O O . LEU A 1 95 ? -2.234 35.531 14.875 1 98.81 95 LEU A O 1
ATOM 747 N N . ARG A 1 96 ? -3.176 33.656 15.727 1 98.88 96 ARG A N 1
ATOM 748 C CA . ARG A 1 96 ? -4.551 34.094 15.484 1 98.88 96 ARG A CA 1
ATOM 749 C C . ARG A 1 96 ? -4.832 35.438 16.125 1 98.88 96 ARG A C 1
ATOM 751 O O . ARG A 1 96 ? -5.375 36.344 15.484 1 98.88 96 ARG A O 1
ATOM 758 N N . GLU A 1 97 ? -4.434 35.594 17.422 1 98.69 97 GLU A N 1
ATOM 759 C CA . GLU A 1 97 ? -4.633 36.844 18.156 1 98.69 97 GLU A CA 1
ATOM 760 C C . GLU A 1 97 ? -3.814 37.969 17.562 1 98.69 97 GLU A C 1
ATOM 762 O O . GLU A 1 97 ? -4.316 39.094 17.422 1 98.69 97 GLU A O 1
ATOM 767 N N . HIS A 1 98 ? -2.6 37.656 17.25 1 98.69 98 HIS A N 1
ATOM 768 C CA . HIS A 1 98 ? -1.7 38.656 16.672 1 98.69 98 HIS A CA 1
ATOM 769 C C . HIS A 1 98 ? -2.275 39.25 15.391 1 98.69 98 HIS A C 1
ATOM 771 O O . HIS A 1 98 ? -2.129 40.438 15.125 1 98.69 98 HIS A O 1
ATOM 777 N N . LEU A 1 99 ? -2.928 38.438 14.586 1 98.69 99 LEU A N 1
ATOM 778 C CA . LEU A 1 99 ? -3.436 38.844 13.281 1 98.69 99 LEU A CA 1
ATOM 779 C C . LEU A 1 99 ? -4.855 39.406 13.398 1 98.69 99 LEU A C 1
ATOM 781 O O . LEU A 1 99 ? -5.453 39.812 12.398 1 98.69 99 LEU A O 1
ATOM 785 N N . GLY A 1 100 ? -5.418 39.375 14.57 1 98.56 100 GLY A N 1
ATOM 786 C CA . GLY A 1 100 ? -6.762 39.875 14.789 1 98.56 100 GLY A CA 1
ATOM 787 C C . GLY A 1 100 ? -7.84 39.031 14.164 1 98.56 100 GLY A C 1
ATOM 788 O O . GLY A 1 100 ? -8.852 39.531 13.688 1 98.56 100 GLY A O 1
ATOM 789 N N . ILE A 1 101 ? -7.633 37.781 14.117 1 98.75 101 ILE A N 1
ATOM 790 C CA . ILE A 1 101 ? -8.594 36.844 13.531 1 98.75 101 ILE A CA 1
ATOM 791 C C . ILE A 1 101 ? -9.445 36.219 14.633 1 98.75 101 ILE A C 1
ATOM 793 O O . ILE A 1 101 ? -8.914 35.656 15.602 1 98.75 101 ILE A O 1
ATOM 797 N N . GLU A 1 102 ? -10.734 36.312 14.555 1 98.62 102 GLU A N 1
ATOM 798 C CA . GLU A 1 102 ? -11.617 35.688 15.539 1 98.62 102 GLU A CA 1
ATOM 799 C C . GLU A 1 102 ? -11.734 34.188 15.32 1 98.62 102 GLU A C 1
ATOM 801 O O . GLU A 1 102 ? -11.547 33.406 16.25 1 98.62 102 GLU A O 1
ATOM 806 N N . LYS A 1 103 ? -12.117 33.812 14.078 1 98.62 103 LYS A N 1
ATOM 807 C CA . LYS A 1 103 ? -12.227 32.406 13.648 1 98.62 103 LYS A CA 1
ATOM 808 C C . LYS A 1 103 ? -11.539 32.188 12.305 1 98.62 103 LYS A C 1
ATOM 810 O O . LYS A 1 103 ? -11.461 33.125 11.484 1 98.62 103 LYS A O 1
ATOM 815 N N . TRP A 1 104 ? -11.055 31.016 12.117 1 98.88 104 TRP A N 1
ATOM 816 C CA . TRP A 1 104 ? -10.445 30.734 10.82 1 98.88 104 TRP A CA 1
ATOM 817 C C . TRP A 1 104 ? -10.742 29.312 10.375 1 98.88 104 TRP A C 1
ATOM 819 O O . TRP A 1 104 ? -11.227 28.5 11.164 1 98.88 104 TRP A O 1
ATOM 829 N N . VAL A 1 105 ? -10.617 29.016 9.062 1 98.94 105 VAL A N 1
ATOM 830 C CA . VAL A 1 105 ? -10.617 27.672 8.484 1 98.94 105 VAL A CA 1
ATOM 831 C C . VAL A 1 105 ? -9.234 27.031 8.648 1 98.94 105 VAL A C 1
ATOM 833 O O . VAL A 1 105 ? -8.211 27.688 8.445 1 98.94 105 VAL A O 1
ATOM 836 N N . LEU A 1 106 ? -9.203 25.812 9.117 1 98.94 106 LEU A N 1
ATOM 837 C CA . LEU A 1 106 ? -7.949 25.078 9.227 1 98.94 106 LEU A CA 1
ATOM 838 C C . LEU A 1 106 ? -7.73 24.188 8.008 1 98.94 106 LEU A C 1
ATOM 840 O O . LEU A 1 106 ? -8.609 23.406 7.641 1 98.94 106 LEU A O 1
ATOM 844 N N . PHE A 1 107 ? -6.66 24.391 7.332 1 98.88 107 PHE A N 1
ATOM 845 C CA . PHE A 1 107 ? -6.203 23.562 6.223 1 98.88 107 PHE A CA 1
ATOM 846 C C . PHE A 1 107 ? -4.898 22.844 6.578 1 98.88 107 PHE A C 1
ATOM 848 O O . PHE A 1 107 ? -3.855 23.5 6.715 1 98.88 107 PHE A O 1
ATOM 855 N N . GLY A 1 108 ? -4.922 21.562 6.738 1 98.69 108 GLY A N 1
ATOM 856 C CA . GLY A 1 108 ? -3.734 20.859 7.195 1 98.69 108 GLY A CA 1
ATOM 857 C C . GLY A 1 108 ? -3.623 19.453 6.629 1 98.69 108 GLY A C 1
ATOM 858 O O . GLY A 1 108 ? -4.633 18.766 6.461 1 98.69 108 GLY A O 1
ATOM 859 N N . GLY A 1 109 ? -2.471 19.016 6.344 1 98.44 109 GLY A N 1
ATOM 860 C CA . GLY A 1 109 ? -2.211 17.672 5.84 1 98.44 109 GLY A CA 1
ATOM 861 C C . GLY A 1 109 ? -1.143 16.938 6.625 1 98.44 109 GLY A C 1
ATOM 862 O O . GLY A 1 109 ? -0.2 17.547 7.129 1 98.44 109 GLY A O 1
ATOM 863 N N . SER A 1 110 ? -1.223 15.531 6.652 1 98.62 110 SER A N 1
ATOM 864 C CA . SER A 1 110 ? -0.254 14.734 7.398 1 98.62 110 SER A CA 1
ATOM 865 C C . SER A 1 110 ? -0.151 15.195 8.844 1 98.62 110 SER A C 1
ATOM 867 O O . SER A 1 110 ? -1.161 15.297 9.547 1 98.62 110 SER A O 1
ATOM 869 N N . TRP A 1 111 ? 1.013 15.57 9.375 1 98.69 111 TRP A N 1
ATOM 870 C CA . TRP A 1 111 ? 1.129 16.172 10.703 1 98.69 111 TRP A CA 1
ATOM 871 C C . TRP A 1 111 ? 0.236 17.391 10.828 1 98.69 111 TRP A C 1
ATOM 873 O O . TRP A 1 111 ? -0.329 17.656 11.891 1 98.69 111 TRP A O 1
ATOM 883 N N . GLY A 1 112 ? 0.109 18.156 9.742 1 98.81 112 GLY A N 1
ATOM 884 C CA . GLY A 1 112 ? -0.78 19.312 9.742 1 98.81 112 GLY A CA 1
ATOM 885 C C . GLY A 1 112 ? -2.217 18.953 10.078 1 98.81 112 GLY A C 1
ATOM 886 O O . GLY A 1 112 ? -2.939 19.766 10.664 1 98.81 112 GLY A O 1
ATOM 887 N N . SER A 1 113 ? -2.689 17.797 9.602 1 98.94 113 SER A N 1
ATOM 888 C CA . SER A 1 113 ? -4.02 17.344 10.008 1 98.94 113 SER A CA 1
ATOM 889 C C . SER A 1 113 ? -4.066 17.047 11.5 1 98.94 113 SER A C 1
ATOM 891 O O . SER A 1 113 ? -5.051 17.344 12.172 1 98.94 113 SER A O 1
ATOM 893 N N . THR A 1 114 ? -2.986 16.438 12.07 1 98.88 114 THR A N 1
ATOM 894 C CA . THR A 1 114 ? -2.861 16.156 13.492 1 98.88 114 THR A CA 1
ATOM 895 C C . THR A 1 114 ? -2.947 17.438 14.312 1 98.88 114 THR A C 1
ATOM 897 O O . THR A 1 114 ? -3.754 17.531 15.242 1 98.88 114 THR A O 1
ATOM 900 N N . LEU A 1 115 ? -2.139 18.391 13.906 1 98.94 115 LEU A N 1
ATOM 901 C CA . LEU A 1 115 ? -2.072 19.641 14.648 1 98.94 115 LEU A CA 1
ATOM 902 C C . LEU A 1 115 ? -3.371 20.422 14.5 1 98.94 115 LEU A C 1
ATOM 904 O O . LEU A 1 115 ? -3.83 21.062 15.453 1 98.94 115 LEU A O 1
ATOM 908 N N . SER A 1 116 ? -3.973 20.391 13.32 1 98.94 116 SER A N 1
ATOM 909 C CA . SER A 1 116 ? -5.254 21.062 13.102 1 98.94 116 SER A CA 1
ATOM 910 C C . SER A 1 116 ? -6.34 20.469 14 1 98.94 116 SER A C 1
ATOM 912 O O . SER A 1 116 ? -7.129 21.203 14.594 1 98.94 116 SER A O 1
ATOM 914 N N . LEU A 1 117 ? -6.379 19.156 14.078 1 98.94 117 LEU A N 1
ATOM 915 C CA . LEU A 1 117 ? -7.352 18.5 14.945 1 98.94 117 LEU A CA 1
ATOM 916 C C . LEU A 1 117 ? -7.098 18.859 16.406 1 98.94 117 LEU A C 1
ATOM 918 O O . LEU A 1 117 ? -8.031 19.188 17.141 1 98.94 117 LEU A O 1
ATOM 922 N N . ALA A 1 118 ? -5.855 18.797 16.844 1 98.94 118 ALA A N 1
ATOM 923 C CA . ALA A 1 118 ? -5.504 19.125 18.219 1 98.94 118 ALA A CA 1
ATOM 924 C C . ALA A 1 118 ? -5.906 20.562 18.547 1 98.94 118 ALA A C 1
ATOM 926 O O . ALA A 1 118 ? -6.469 20.828 19.609 1 98.94 118 ALA A O 1
ATOM 927 N N . TYR A 1 119 ? -5.629 21.469 17.641 1 98.94 119 TYR A N 1
ATOM 928 C CA . TYR A 1 119 ? -5.984 22.875 17.828 1 98.94 119 TYR A CA 1
ATOM 929 C C . TYR A 1 119 ? -7.496 23.031 17.922 1 98.94 119 TYR A C 1
ATOM 931 O O . TYR A 1 119 ? -8 23.688 18.844 1 98.94 119 TYR A O 1
ATOM 939 N N . ALA A 1 120 ? -8.211 22.469 16.938 1 98.94 120 ALA A N 1
ATOM 940 C CA . ALA A 1 120 ? -9.664 22.609 16.891 1 98.94 120 ALA A CA 1
ATOM 941 C C . ALA A 1 120 ? -10.32 22.031 18.141 1 98.94 120 ALA A C 1
ATOM 943 O O . ALA A 1 120 ? -11.297 22.594 18.656 1 98.94 120 ALA A O 1
ATOM 944 N N . GLN A 1 121 ? -9.812 20.953 18.594 1 98.88 121 GLN A N 1
ATOM 945 C CA . GLN A 1 121 ? -10.375 20.312 19.766 1 98.88 121 GLN A CA 1
ATOM 946 C C . GLN A 1 121 ? -10.07 21.109 21.031 1 98.88 121 GLN A C 1
ATOM 948 O O . GLN A 1 121 ? -10.836 21.078 22 1 98.88 121 GLN A O 1
ATOM 953 N N . THR A 1 122 ? -8.984 21.828 21.016 1 98.81 122 THR A N 1
ATOM 954 C CA . THR A 1 122 ? -8.617 22.688 22.141 1 98.81 122 THR A CA 1
ATOM 955 C C . THR A 1 122 ? -9.406 24 22.094 1 98.81 122 THR A C 1
ATOM 957 O O . THR A 1 122 ? -9.797 24.531 23.141 1 98.81 122 THR A O 1
ATOM 960 N N . HIS A 1 123 ? -9.625 24.531 20.891 1 98.75 123 HIS A N 1
ATOM 961 C CA . HIS A 1 123 ? -10.297 25.812 20.703 1 98.75 123 HIS A CA 1
ATOM 962 C C . HIS A 1 123 ? -11.406 25.703 19.672 1 98.75 123 HIS A C 1
ATOM 964 O O . HIS A 1 123 ? -11.391 26.406 18.641 1 98.75 123 HIS A O 1
ATOM 970 N N . PRO A 1 124 ? -12.406 24.906 19.969 1 98.75 124 PRO A N 1
ATOM 971 C CA . PRO A 1 124 ? -13.461 24.688 18.984 1 98.75 124 PRO A CA 1
ATOM 972 C C . PRO A 1 124 ? -14.172 25.969 18.578 1 98.75 124 PRO A C 1
ATOM 974 O O . PRO A 1 124 ? -14.672 26.078 17.453 1 98.75 124 PRO A O 1
ATOM 977 N N . GLU A 1 125 ? -14.164 26.953 19.438 1 98.5 125 GLU A N 1
ATOM 978 C CA . GLU A 1 125 ? -14.883 28.203 19.203 1 98.5 125 GLU A CA 1
ATOM 979 C C . GLU A 1 125 ? -14.125 29.109 18.234 1 98.5 125 GLU A C 1
ATOM 981 O O . GLU A 1 125 ? -14.68 30.078 17.719 1 98.5 125 GLU A O 1
ATOM 986 N N . ARG A 1 126 ? -12.898 28.734 17.844 1 98.88 126 ARG A N 1
ATOM 987 C CA . ARG A 1 126 ? -12.055 29.562 16.984 1 98.88 126 ARG A CA 1
ATOM 988 C C . ARG A 1 126 ? -12.008 29 15.562 1 98.88 126 ARG A C 1
ATOM 990 O O . ARG A 1 126 ? -11.242 29.484 14.727 1 98.88 126 ARG A O 1
ATOM 997 N N . VAL A 1 127 ? -12.836 28 15.289 1 98.94 127 VAL A N 1
ATOM 998 C CA . VAL A 1 127 ? -12.68 27.281 14.031 1 98.94 127 VAL A CA 1
ATOM 999 C C . VAL A 1 127 ? -14 27.312 13.258 1 98.94 127 VAL A C 1
ATOM 1001 O O . VAL A 1 127 ? -15.055 27.016 13.82 1 98.94 127 VAL A O 1
ATOM 1004 N N . HIS A 1 128 ? -13.906 27.672 11.969 1 98.69 128 HIS A N 1
ATOM 1005 C CA . HIS A 1 128 ? -15.07 27.641 11.094 1 98.69 128 HIS A CA 1
ATOM 1006 C C . HIS A 1 128 ? -15.273 26.25 10.492 1 98.69 128 HIS A C 1
ATOM 1008 O O . HIS A 1 128 ? -16.406 25.75 10.414 1 98.69 128 HIS A O 1
ATOM 1014 N N . ALA A 1 129 ? -14.25 25.672 10.016 1 98.88 129 ALA A N 1
ATOM 1015 C CA . ALA A 1 129 ? -14.25 24.422 9.266 1 98.88 129 ALA A CA 1
ATOM 1016 C C . ALA A 1 129 ? -12.836 23.828 9.172 1 98.88 129 ALA A C 1
ATOM 1018 O O . ALA A 1 129 ? -11.859 24.516 9.461 1 98.88 129 ALA A O 1
ATOM 1019 N N . LEU A 1 130 ? -12.758 22.578 8.859 1 98.94 130 LEU A N 1
ATOM 1020 C CA . LEU A 1 130 ? -11.477 21.922 8.648 1 98.94 130 LEU A CA 1
ATOM 1021 C C . LEU A 1 130 ? -11.414 21.281 7.262 1 98.94 130 LEU A C 1
ATOM 1023 O O . LEU A 1 130 ? -12.375 20.641 6.832 1 98.94 130 LEU A O 1
ATOM 1027 N N . ILE A 1 131 ? -10.383 21.516 6.52 1 98.94 131 ILE A N 1
ATOM 1028 C CA . ILE A 1 131 ? -10.023 20.812 5.289 1 98.94 131 ILE A CA 1
ATOM 1029 C C . ILE A 1 131 ? -8.719 20.062 5.492 1 98.94 131 ILE A C 1
ATOM 1031 O O . ILE A 1 131 ? -7.645 20.656 5.555 1 98.94 131 ILE A O 1
ATOM 1035 N N . LEU A 1 132 ? -8.789 18.734 5.59 1 98.94 132 LEU A N 1
ATOM 1036 C CA . LEU A 1 132 ? -7.652 17.906 5.996 1 98.94 132 LEU A CA 1
ATOM 1037 C C . LEU A 1 132 ? -7.258 16.938 4.895 1 98.94 132 LEU A C 1
ATOM 1039 O O . LEU A 1 132 ? -8.117 16.469 4.145 1 98.94 132 LEU A O 1
ATOM 1043 N N . ARG A 1 133 ? -6.035 16.719 4.766 1 98.75 133 ARG A N 1
ATOM 1044 C CA . ARG A 1 133 ? -5.5 15.836 3.732 1 98.75 133 ARG A CA 1
ATOM 1045 C C . ARG A 1 133 ? -4.504 14.844 4.32 1 98.75 133 ARG A C 1
ATOM 1047 O O . ARG A 1 133 ? -3.682 15.211 5.164 1 98.75 133 ARG A O 1
ATOM 1054 N N . GLY A 1 134 ? -4.504 13.594 3.752 1 98.75 134 GLY A N 1
ATOM 1055 C CA . GLY A 1 134 ? -3.508 12.641 4.227 1 98.75 134 GLY A CA 1
ATOM 1056 C C . GLY A 1 134 ? -3.477 12.516 5.738 1 98.75 134 GLY A C 1
ATOM 1057 O O . GLY A 1 134 ? -2.455 12.805 6.367 1 98.75 134 GLY A O 1
ATOM 1058 N N . ILE A 1 135 ? -4.527 12.031 6.328 1 98.94 135 ILE A N 1
ATOM 1059 C CA . ILE A 1 135 ? -4.793 12.094 7.762 1 98.94 135 ILE A CA 1
ATOM 1060 C C . ILE A 1 135 ? -3.729 11.297 8.516 1 98.94 135 ILE A C 1
ATOM 1062 O O . ILE A 1 135 ? -3.459 10.141 8.188 1 98.94 135 ILE A O 1
ATOM 1066 N N . PHE A 1 136 ? -3.133 11.945 9.438 1 98.88 136 PHE A N 1
ATOM 1067 C CA . PHE A 1 136 ? -2.242 11.328 10.406 1 98.88 136 PHE A CA 1
ATOM 1068 C C . PHE A 1 136 ? -2.799 11.469 11.82 1 98.88 136 PHE A C 1
ATOM 1070 O O . PHE A 1 136 ? -2.957 12.586 12.32 1 98.88 136 PHE A O 1
ATOM 1077 N N . LEU A 1 137 ? -3.119 10.375 12.516 1 98.81 137 LEU A N 1
ATOM 1078 C CA . LEU A 1 137 ? -3.73 10.43 13.844 1 98.81 137 LEU A CA 1
ATOM 1079 C C . LEU A 1 137 ? -2.68 10.242 14.93 1 98.81 137 LEU A C 1
ATOM 1081 O O . LEU A 1 137 ? -2.988 10.359 16.125 1 98.81 137 LEU A O 1
ATOM 1085 N N . CYS A 1 138 ? -1.426 9.969 14.531 1 98.31 138 CYS A N 1
ATOM 1086 C CA . CYS A 1 138 ? -0.281 9.844 15.422 1 98.31 138 CYS A CA 1
ATOM 1087 C C . CYS A 1 138 ? -0.523 8.773 16.484 1 98.31 138 CYS A C 1
ATOM 1089 O O . CYS A 1 138 ? -0.166 8.953 17.641 1 98.31 138 CYS A O 1
ATOM 1091 N N . ARG A 1 139 ? -1.227 7.695 16.188 1 97.94 139 ARG A N 1
ATOM 1092 C CA . ARG A 1 139 ? -1.373 6.543 17.062 1 97.94 139 ARG A CA 1
ATOM 1093 C C . ARG A 1 139 ? -0.118 5.676 17.047 1 97.94 139 ARG A C 1
ATOM 1095 O O . ARG A 1 139 ? 0.669 5.734 16.109 1 97.94 139 ARG A O 1
ATOM 1102 N N . PRO A 1 140 ? 0.048 4.875 18.094 1 97.56 140 PRO A N 1
ATOM 1103 C CA . PRO A 1 140 ? 1.233 4.016 18.109 1 97.56 140 PRO A CA 1
ATOM 1104 C C . PRO A 1 140 ? 1.344 3.143 16.859 1 97.56 140 PRO A C 1
ATOM 1106 O O . PRO A 1 140 ? 2.434 2.992 16.297 1 97.56 140 PRO A O 1
ATOM 1109 N N . GLN A 1 141 ? 0.191 2.615 16.375 1 97.81 141 GLN A N 1
ATOM 1110 C CA . GLN A 1 141 ? 0.223 1.749 15.203 1 97.81 141 GLN A CA 1
ATOM 1111 C C . GLN A 1 141 ? 0.553 2.543 13.945 1 97.81 141 GLN A C 1
ATOM 1113 O O . GLN A 1 141 ? 1.056 1.985 12.969 1 97.81 141 GLN A O 1
ATOM 1118 N N . ASP A 1 142 ? 0.21 3.879 13.93 1 98.5 142 ASP A N 1
ATOM 1119 C CA . ASP A 1 142 ? 0.548 4.723 12.789 1 98.5 142 ASP A CA 1
ATOM 1120 C C . ASP A 1 142 ? 2.057 4.934 12.688 1 98.5 142 ASP A C 1
ATOM 1122 O O . ASP A 1 142 ? 2.631 4.855 11.602 1 98.5 142 AS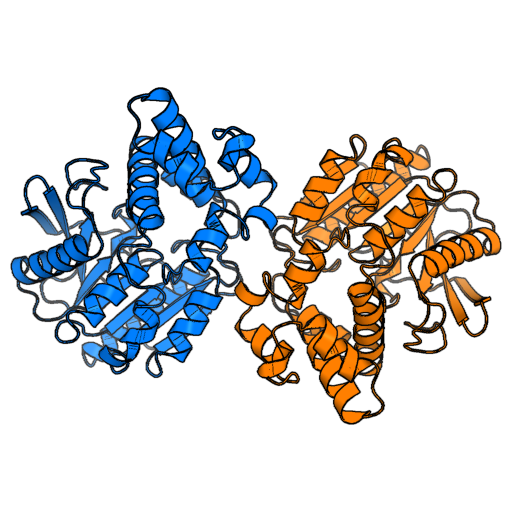P A O 1
ATOM 1126 N N . ILE A 1 143 ? 2.664 5.176 13.828 1 98.25 143 ILE A N 1
ATOM 1127 C CA . ILE A 1 143 ? 4.105 5.387 13.898 1 98.25 143 ILE A CA 1
ATOM 1128 C C . ILE A 1 143 ? 4.836 4.086 13.578 1 98.25 143 ILE A C 1
ATOM 1130 O O . ILE A 1 143 ? 5.781 4.074 12.789 1 98.25 143 ILE A O 1
ATOM 1134 N N . HIS A 1 144 ? 4.402 2.986 14.148 1 98.44 144 HIS A N 1
ATOM 1135 C CA . HIS A 1 144 ? 5.008 1.681 13.914 1 98.44 144 HIS A CA 1
ATOM 1136 C C . HIS A 1 144 ? 4.965 1.312 12.43 1 98.44 144 HIS A C 1
ATOM 1138 O O . HIS A 1 144 ? 5.953 0.819 11.883 1 98.44 144 HIS A O 1
ATOM 1144 N N . TRP A 1 145 ? 3.863 1.575 11.766 1 98.69 145 TRP A N 1
ATOM 1145 C CA . TRP A 1 145 ? 3.623 1.242 10.367 1 98.69 145 TRP A CA 1
ATOM 1146 C C . TRP A 1 145 ? 4.715 1.821 9.477 1 98.69 145 TRP A C 1
ATOM 1148 O O . TRP A 1 145 ? 5.273 1.117 8.625 1 98.69 145 TRP A O 1
ATOM 1158 N N . PHE A 1 146 ? 5.016 3.055 9.625 1 98.81 146 PHE A N 1
ATOM 1159 C CA . PHE A 1 146 ? 5.859 3.754 8.656 1 98.81 146 PHE A CA 1
ATOM 1160 C C . PHE A 1 146 ? 7.328 3.637 9.039 1 98.81 146 PHE A C 1
ATOM 1162 O O . PHE A 1 146 ? 8.203 3.584 8.172 1 98.81 146 PHE A O 1
ATOM 1169 N N . TYR A 1 147 ? 7.609 3.527 10.375 1 98.75 147 TYR A N 1
ATOM 1170 C CA . TYR A 1 147 ? 9.008 3.693 10.773 1 98.75 147 TYR A CA 1
ATOM 1171 C C . TYR A 1 147 ? 9.586 2.375 11.273 1 98.75 147 TYR A C 1
ATOM 1173 O O . TYR A 1 147 ? 10.789 2.277 11.516 1 98.75 147 TYR A O 1
ATOM 1181 N N . GLN A 1 148 ? 8.773 1.388 11.461 1 98.69 148 GLN A N 1
ATOM 1182 C CA . GLN A 1 148 ? 9.281 0.123 11.984 1 98.69 148 GLN A CA 1
ATOM 1183 C C . GLN A 1 148 ? 8.93 -1.036 11.055 1 98.69 148 GLN A C 1
ATOM 1185 O O . GLN A 1 148 ? 9.805 -1.787 10.625 1 98.69 148 GLN A O 1
ATOM 1190 N N . GLU A 1 149 ? 7.617 -1.17 10.805 1 98.12 149 GLU A N 1
ATOM 1191 C CA . GLU A 1 149 ? 7.164 -2.271 9.953 1 98.12 149 GLU A CA 1
ATOM 1192 C C . GLU A 1 149 ? 5.758 -2.016 9.422 1 98.12 149 GLU A C 1
ATOM 1194 O O . GLU A 1 149 ? 4.824 -1.794 10.195 1 98.12 149 GLU A O 1
ATOM 1199 N N . GLY A 1 150 ? 5.508 -2.135 8.219 1 98.44 150 GLY A N 1
ATOM 1200 C CA . GLY A 1 150 ? 4.281 -1.896 7.473 1 98.44 150 GLY A CA 1
ATOM 1201 C C . GLY A 1 150 ? 4.523 -1.435 6.051 1 98.44 150 GLY A C 1
ATOM 1202 O O . GLY A 1 150 ? 4.535 -2.246 5.121 1 98.44 150 GLY A O 1
ATOM 1203 N N . ALA A 1 151 ? 4.891 -0.103 5.938 1 98.75 151 ALA A N 1
ATOM 1204 C CA . ALA A 1 151 ? 5.211 0.452 4.625 1 98.75 151 ALA A CA 1
ATOM 1205 C C . ALA A 1 151 ? 6.453 -0.213 4.039 1 98.75 151 ALA A C 1
ATOM 1207 O O . ALA A 1 151 ? 6.621 -0.26 2.816 1 98.75 151 ALA A O 1
ATOM 1208 N N . SER A 1 152 ? 7.352 -0.754 4.945 1 98.75 152 SER A N 1
ATOM 1209 C CA . SER A 1 152 ? 8.586 -1.414 4.531 1 98.75 152 SER A CA 1
ATOM 1210 C C . SER A 1 152 ? 8.297 -2.609 3.629 1 98.75 152 SER A C 1
ATOM 1212 O O . SER A 1 152 ? 9.125 -2.988 2.803 1 98.75 152 SER A O 1
ATOM 1214 N N . ARG A 1 153 ? 7.113 -3.189 3.756 1 98.75 153 ARG A N 1
ATOM 1215 C CA . ARG A 1 153 ? 6.777 -4.359 2.951 1 98.75 153 ARG A CA 1
ATOM 1216 C C . ARG A 1 153 ? 6.418 -3.957 1.524 1 98.75 153 ARG A C 1
ATOM 1218 O O . ARG A 1 153 ? 6.613 -4.734 0.588 1 98.75 153 ARG A O 1
ATOM 1225 N N . LEU A 1 154 ? 5.91 -2.748 1.352 1 98.62 154 LEU A N 1
ATOM 1226 C CA . LEU A 1 154 ? 5.559 -2.232 0.033 1 98.62 154 LEU A CA 1
ATOM 1227 C C . LEU A 1 154 ? 6.789 -1.674 -0.677 1 98.62 154 LEU A C 1
ATOM 1229 O O . LEU A 1 154 ? 6.855 -1.683 -1.908 1 98.62 154 LEU A O 1
ATOM 1233 N N . PHE A 1 155 ? 7.75 -1.187 0.115 1 98.62 155 PHE A N 1
ATOM 1234 C CA . PHE A 1 155 ? 8.898 -0.5 -0.458 1 98.62 155 PHE A CA 1
ATOM 1235 C C . PHE A 1 155 ? 10.203 -1.063 0.103 1 98.62 155 PHE A C 1
ATOM 1237 O O . PHE A 1 155 ? 11.055 -0.313 0.581 1 98.62 155 PHE A O 1
ATOM 1244 N N . PRO A 1 156 ? 10.398 -2.381 -0.021 1 98.69 156 PRO A N 1
ATOM 1245 C CA . PRO A 1 156 ? 11.602 -2.975 0.564 1 98.69 156 PRO A CA 1
ATOM 1246 C C . PRO A 1 156 ? 12.891 -2.426 -0.049 1 98.69 156 PRO A C 1
ATOM 1248 O O . PRO A 1 156 ? 13.922 -2.369 0.622 1 98.69 156 PRO A O 1
ATOM 1251 N N . ASP A 1 157 ? 12.859 -2.021 -1.287 1 98 157 ASP A N 1
ATOM 1252 C CA . ASP A 1 157 ? 14.016 -1.479 -2.002 1 98 157 ASP A CA 1
ATOM 1253 C C . ASP A 1 157 ? 14.438 -0.136 -1.415 1 98 157 ASP A C 1
ATOM 1255 O O . ASP A 1 157 ? 15.633 0.13 -1.264 1 98 157 ASP A O 1
ATOM 1259 N N . TYR A 1 158 ? 13.469 0.723 -1.044 1 98.25 158 TYR A N 1
ATOM 1260 C CA . TYR A 1 158 ? 13.766 2.004 -0.412 1 98.25 158 TYR A CA 1
ATOM 1261 C C . TYR A 1 158 ? 14.109 1.818 1.06 1 98.25 158 TYR A C 1
ATOM 1263 O O . TYR A 1 158 ? 14.914 2.574 1.614 1 98.25 158 TYR A O 1
ATOM 1271 N N . TRP A 1 159 ? 13.523 0.832 1.693 1 98.75 159 TRP A N 1
ATOM 1272 C CA . TRP A 1 159 ? 13.672 0.562 3.119 1 98.75 159 TRP A CA 1
ATOM 1273 C C . TRP A 1 159 ? 15.125 0.253 3.469 1 98.75 159 TRP A C 1
ATOM 1275 O O . TRP A 1 159 ? 15.609 0.643 4.535 1 98.75 159 TRP A O 1
ATOM 1285 N N . GLU A 1 160 ? 15.836 -0.42 2.549 1 98.31 160 GLU A N 1
ATOM 1286 C CA . GLU A 1 160 ? 17.234 -0.749 2.773 1 98.31 160 GLU A CA 1
ATOM 1287 C C . GLU A 1 160 ? 18.062 0.508 3.035 1 98.31 160 GLU A C 1
ATOM 1289 O O . GLU A 1 160 ? 18.922 0.521 3.918 1 98.31 160 GLU A O 1
ATOM 1294 N N . ASP A 1 161 ? 17.75 1.548 2.268 1 98.31 161 ASP A N 1
ATOM 1295 C CA . ASP A 1 161 ? 18.453 2.812 2.455 1 98.31 161 ASP A CA 1
ATOM 1296 C C . ASP A 1 161 ? 18.062 3.465 3.781 1 98.31 161 ASP A C 1
ATOM 1298 O O . ASP A 1 161 ? 18.906 4.098 4.434 1 98.31 161 ASP A O 1
ATOM 1302 N N . TYR A 1 162 ? 16.859 3.342 4.16 1 98.81 162 TYR A N 1
ATOM 1303 C CA . TYR A 1 162 ? 16.359 3.902 5.414 1 98.81 162 TYR A CA 1
ATOM 1304 C C . TYR A 1 162 ? 17.078 3.289 6.609 1 98.81 162 TYR A C 1
ATOM 1306 O O . TYR A 1 162 ? 17.516 4.004 7.52 1 98.81 162 TYR A O 1
ATOM 1314 N N . VAL A 1 163 ? 17.297 1.957 6.625 1 98.75 163 VAL A N 1
ATOM 1315 C CA . VAL A 1 163 ? 17.828 1.295 7.812 1 98.75 163 VAL A CA 1
ATOM 1316 C C . VAL A 1 163 ? 19.344 1.264 7.75 1 98.75 163 VAL A C 1
ATOM 1318 O O . VAL A 1 163 ? 20 0.918 8.734 1 98.75 163 VAL A O 1
ATOM 1321 N N . ALA A 1 164 ? 19.953 1.634 6.625 1 98.56 164 ALA A N 1
ATOM 1322 C CA . ALA A 1 164 ? 21.375 1.5 6.355 1 98.56 164 ALA A CA 1
ATOM 1323 C C . ALA A 1 164 ? 22.203 2.143 7.465 1 98.56 164 ALA A C 1
ATOM 1325 O O . ALA A 1 164 ? 23.219 1.58 7.898 1 98.56 164 ALA A O 1
ATOM 1326 N N . PRO A 1 165 ? 21.781 3.326 8.008 1 98.44 165 PRO A N 1
ATOM 1327 C CA . PRO A 1 165 ? 22.625 3.957 9.031 1 98.44 165 PRO A CA 1
ATOM 1328 C C . PRO A 1 165 ? 22.5 3.273 10.391 1 98.44 165 PRO A C 1
ATOM 1330 O O . PRO A 1 165 ? 23.234 3.619 11.32 1 98.44 165 PRO A O 1
ATOM 1333 N N . ILE A 1 166 ? 21.641 2.338 10.586 1 98.81 166 ILE A N 1
ATOM 1334 C CA . ILE A 1 166 ? 21.359 1.721 11.875 1 98.81 166 ILE A CA 1
ATOM 1335 C C . ILE A 1 166 ? 21.938 0.312 11.922 1 98.81 166 ILE A C 1
ATOM 1337 O O . ILE A 1 166 ? 21.578 -0.542 11.109 1 98.81 166 ILE A O 1
ATOM 1341 N N . PRO A 1 167 ? 22.844 0.024 12.82 1 98.25 167 PRO A N 1
ATOM 1342 C CA . PRO A 1 167 ? 23.359 -1.337 12.953 1 98.25 167 PRO A CA 1
ATOM 1343 C C . PRO A 1 167 ? 22.266 -2.375 13.172 1 98.25 167 PRO A C 1
ATOM 1345 O O . PRO A 1 167 ? 21.281 -2.092 13.852 1 98.25 167 PRO A O 1
ATOM 1348 N N . PRO A 1 168 ? 22.422 -3.578 12.672 1 97.94 168 PRO A N 1
ATOM 1349 C CA . PRO A 1 168 ? 21.406 -4.625 12.758 1 97.94 168 PRO A CA 1
ATOM 1350 C C . PRO A 1 168 ? 20.922 -4.859 14.188 1 97.94 168 PRO A C 1
ATOM 1352 O O . PRO A 1 168 ? 19.734 -5.098 14.414 1 97.94 168 PRO A O 1
ATOM 1355 N N . GLU A 1 169 ? 21.734 -4.738 15.172 1 98.25 169 GLU A N 1
ATOM 1356 C CA . GLU A 1 169 ? 21.406 -5.039 16.562 1 98.25 169 GLU A CA 1
ATOM 1357 C C . GLU A 1 169 ? 20.438 -3.996 17.141 1 98.25 169 GLU A C 1
ATOM 1359 O O . GLU A 1 169 ? 19.797 -4.234 18.172 1 98.25 169 GLU A O 1
ATOM 1364 N N . GLU A 1 170 ? 20.344 -2.805 16.484 1 98.5 170 GLU A N 1
ATOM 1365 C CA . GLU A 1 170 ? 19.5 -1.728 16.984 1 98.5 170 GLU A CA 1
ATOM 1366 C C . GLU A 1 170 ? 18.203 -1.616 16.188 1 98.5 170 GLU A C 1
ATOM 1368 O O . GLU A 1 170 ? 17.359 -0.764 16.469 1 98.5 170 GLU A O 1
ATOM 1373 N N . ARG A 1 171 ? 17.969 -2.488 15.219 1 98.62 171 ARG A N 1
ATOM 1374 C CA . ARG A 1 171 ? 16.875 -2.322 14.273 1 98.62 171 ARG A CA 1
ATOM 1375 C C . ARG A 1 171 ? 15.555 -2.822 14.859 1 98.62 171 ARG A C 1
ATOM 1377 O O . ARG A 1 171 ? 14.5 -2.68 14.234 1 98.62 171 ARG A O 1
ATOM 1384 N N . GLY A 1 172 ? 15.609 -3.406 16.078 1 98.38 172 GLY A N 1
ATOM 1385 C CA . GLY A 1 172 ? 14.391 -3.809 16.781 1 98.38 172 GLY A CA 1
ATOM 1386 C C . GLY A 1 172 ? 13.547 -2.635 17.234 1 98.38 172 GLY A C 1
ATOM 1387 O O . GLY A 1 172 ? 12.359 -2.791 17.531 1 98.38 172 GLY A O 1
ATOM 1388 N N . ASP A 1 173 ? 14.125 -1.507 17.391 1 98.69 173 ASP A N 1
ATOM 1389 C CA . ASP A 1 173 ? 13.492 -0.238 17.734 1 98.69 173 ASP A CA 1
ATOM 1390 C C . ASP A 1 173 ? 14.109 0.916 16.938 1 98.69 173 ASP A C 1
ATOM 1392 O O . ASP A 1 173 ? 14.914 1.677 17.484 1 98.69 173 ASP A O 1
ATOM 1396 N N . LEU A 1 174 ? 13.625 1.064 15.758 1 98.88 174 LEU A N 1
ATOM 1397 C CA . LEU A 1 174 ? 14.242 2.002 14.828 1 98.88 174 LEU A CA 1
ATOM 1398 C C . LEU A 1 174 ? 14.023 3.441 15.281 1 98.88 174 LEU A C 1
ATOM 1400 O O . LEU A 1 174 ? 14.898 4.293 15.094 1 98.88 174 LEU A O 1
ATOM 1404 N N . LEU A 1 175 ? 12.891 3.729 15.859 1 98.62 175 LEU A N 1
ATOM 1405 C CA . LEU A 1 175 ? 12.641 5.078 16.359 1 98.62 175 LEU A CA 1
ATOM 1406 C C . LEU A 1 175 ? 13.711 5.488 17.359 1 98.62 175 LEU A C 1
ATOM 1408 O O . LEU A 1 175 ? 14.281 6.578 17.266 1 98.62 175 LEU A O 1
ATOM 1412 N N . ALA A 1 176 ? 13.938 4.617 18.281 1 98.69 176 ALA A N 1
ATOM 1413 C CA . ALA A 1 176 ? 14.938 4.895 19.312 1 98.69 176 ALA A CA 1
ATOM 1414 C C . ALA A 1 176 ? 16.328 4.984 18.719 1 98.69 176 ALA A C 1
ATOM 1416 O O . ALA A 1 176 ? 17.156 5.809 19.141 1 98.69 176 ALA A O 1
ATOM 1417 N N . ALA A 1 177 ? 16.641 4.07 17.781 1 98.88 177 ALA A N 1
ATOM 1418 C CA . ALA A 1 177 ? 17.953 4.066 17.141 1 98.88 177 ALA A CA 1
ATOM 1419 C C . ALA A 1 177 ? 18.203 5.375 16.391 1 98.88 177 ALA A C 1
ATOM 1421 O O . ALA A 1 177 ? 19.297 5.941 16.484 1 98.88 177 ALA A O 1
ATOM 1422 N N . PHE A 1 178 ? 17.25 5.844 15.688 1 98.94 178 PHE A N 1
ATOM 1423 C CA . PHE A 1 178 ? 17.375 7.117 14.992 1 98.94 178 PHE A CA 1
ATOM 1424 C C . PHE A 1 178 ? 17.453 8.273 15.984 1 98.94 178 PHE A C 1
ATOM 1426 O O . PHE A 1 178 ? 18.203 9.227 15.773 1 98.94 178 PHE A O 1
ATOM 1433 N N . HIS A 1 179 ? 16.656 8.195 17.062 1 98.88 179 HIS A N 1
ATOM 1434 C CA . HIS A 1 179 ? 16.672 9.242 18.078 1 98.88 179 HIS A CA 1
ATOM 1435 C C . HIS A 1 179 ? 18.078 9.453 18.625 1 98.88 179 HIS A C 1
ATOM 1437 O O . HIS A 1 179 ? 18.531 10.594 18.75 1 98.88 179 HIS A O 1
ATOM 1443 N N . LYS A 1 180 ? 18.734 8.344 18.906 1 98.62 180 LYS A N 1
ATOM 1444 C CA . LYS A 1 180 ? 20.094 8.367 19.438 1 98.62 180 LYS A CA 1
ATOM 1445 C C . LYS A 1 180 ? 21.031 9.133 18.5 1 98.62 180 LYS A C 1
ATOM 1447 O O . LYS A 1 180 ? 21.844 9.938 18.953 1 98.62 180 LYS A O 1
ATOM 1452 N N . ARG A 1 181 ? 20.906 8.961 17.203 1 98.75 181 ARG A N 1
ATOM 1453 C CA . ARG A 1 181 ? 21.781 9.578 16.219 1 98.75 181 ARG A CA 1
ATOM 1454 C C . ARG A 1 181 ? 21.359 11.008 15.93 1 98.75 181 ARG A C 1
ATOM 1456 O O . ARG A 1 181 ? 22.203 11.898 15.805 1 98.75 181 ARG A O 1
ATOM 1463 N N . LEU A 1 182 ? 20.078 11.25 15.875 1 98.69 182 LEU A N 1
ATOM 1464 C CA . LEU A 1 182 ? 19.547 12.555 15.484 1 98.69 182 LEU A CA 1
ATOM 1465 C C . LEU A 1 182 ? 19.734 13.57 16.609 1 98.69 182 LEU A C 1
ATOM 1467 O O . LEU A 1 182 ? 19.688 14.781 16.359 1 98.69 182 LEU A O 1
ATOM 1471 N N . THR A 1 183 ? 19.922 13.094 17.844 1 98.12 183 THR A N 1
ATOM 1472 C CA . THR A 1 183 ? 20.062 14.008 18.969 1 98.12 183 THR A CA 1
ATOM 1473 C C . THR A 1 183 ? 21.453 13.891 19.594 1 98.12 183 THR A C 1
ATOM 1475 O O . THR A 1 183 ? 21.719 14.508 20.625 1 98.12 183 THR A O 1
ATOM 1478 N N . GLY A 1 184 ? 22.266 13.062 18.969 1 96.75 184 GLY A N 1
ATOM 1479 C CA . GLY A 1 184 ? 23.609 12.867 19.5 1 96.75 184 GLY A CA 1
ATOM 1480 C C . GLY A 1 184 ? 24.578 13.961 19.094 1 96.75 184 GLY A C 1
ATOM 1481 O O . GLY A 1 184 ? 24.219 14.867 18.328 1 96.75 184 GLY A O 1
ATOM 1482 N N . SER A 1 185 ? 25.859 13.859 19.547 1 96.38 185 SER A N 1
ATOM 1483 C CA . SER A 1 185 ? 26.875 14.891 19.344 1 96.38 185 SER A CA 1
ATOM 1484 C C . SER A 1 185 ? 27.656 14.648 18.062 1 96.38 185 SER A C 1
ATOM 1486 O O . SER A 1 185 ? 28.375 15.539 17.578 1 96.38 185 SER A O 1
ATOM 1488 N N . ASP A 1 186 ? 27.562 13.453 17.5 1 97.38 186 ASP A N 1
ATOM 1489 C CA . ASP A 1 186 ? 28.25 13.141 16.25 1 97.38 186 ASP A CA 1
ATOM 1490 C C . ASP A 1 186 ? 27.5 13.727 15.047 1 97.38 186 ASP A C 1
ATOM 1492 O O . ASP A 1 186 ? 26.562 13.109 14.523 1 97.38 186 ASP A O 1
ATOM 1496 N N . GLN A 1 187 ? 28.031 14.766 14.492 1 96.31 187 GLN A N 1
ATOM 1497 C CA . GLN A 1 187 ? 27.344 15.523 13.453 1 96.31 187 GLN A CA 1
ATOM 1498 C C . GLN A 1 187 ? 27.266 14.719 12.156 1 96.31 187 GLN A C 1
ATOM 1500 O O . GLN A 1 187 ? 26.281 14.82 11.422 1 96.31 187 GLN A O 1
ATOM 1505 N N . ILE A 1 188 ? 28.281 14.008 11.898 1 97.12 188 ILE A N 1
ATOM 1506 C CA . ILE A 1 188 ? 28.281 13.195 10.68 1 97.12 188 ILE A CA 1
ATOM 1507 C C . ILE A 1 188 ? 27.203 12.117 10.773 1 97.12 188 ILE A C 1
ATOM 1509 O O . ILE A 1 188 ? 26.438 11.922 9.836 1 97.12 188 ILE A O 1
ATOM 1513 N N . ALA A 1 189 ? 27.156 11.445 11.914 1 97.69 189 ALA A N 1
ATOM 1514 C CA . ALA A 1 189 ? 26.125 10.43 12.141 1 97.69 189 ALA A CA 1
ATOM 1515 C C . ALA A 1 189 ? 24.734 11.039 12.117 1 97.69 189 ALA A C 1
ATOM 1517 O O . ALA A 1 189 ? 23.781 10.422 11.617 1 97.69 189 ALA A O 1
ATOM 1518 N N . GLN A 1 190 ? 24.625 12.227 12.688 1 98.06 190 GLN A N 1
ATOM 1519 C CA . GLN A 1 190 ? 23.344 12.93 12.711 1 98.06 190 GLN A CA 1
ATOM 1520 C C . GLN A 1 190 ? 22.859 13.219 11.297 1 98.06 190 GLN A C 1
ATOM 1522 O O . GLN A 1 190 ? 21.688 12.938 10.977 1 98.06 190 GLN A O 1
ATOM 1527 N N . MET A 1 191 ? 23.734 13.711 10.438 1 97.81 191 MET A N 1
ATOM 1528 C CA . MET A 1 191 ? 23.359 14.086 9.086 1 97.81 191 MET A CA 1
ATOM 1529 C C . MET A 1 191 ? 23.062 12.852 8.242 1 97.81 191 MET A C 1
ATOM 1531 O O . MET A 1 191 ? 22.172 12.875 7.391 1 97.81 191 MET A O 1
ATOM 1535 N N . HIS A 1 192 ? 23.828 11.805 8.469 1 97.88 192 HIS A N 1
ATOM 1536 C CA . HIS A 1 192 ? 23.562 10.562 7.762 1 97.88 192 HIS A CA 1
ATOM 1537 C C . HIS A 1 192 ? 22.188 9.992 8.117 1 97.88 192 HIS A C 1
ATOM 1539 O O . HIS A 1 192 ? 21.453 9.555 7.234 1 97.88 192 HIS A O 1
ATOM 1545 N N . ALA A 1 193 ? 21.859 9.992 9.398 1 98.69 193 ALA A N 1
ATOM 1546 C CA . ALA A 1 193 ? 20.547 9.531 9.867 1 98.69 193 ALA A CA 1
ATOM 1547 C C . ALA A 1 193 ? 19.438 10.43 9.336 1 98.69 193 ALA A C 1
ATOM 1549 O O . ALA A 1 193 ? 18.375 9.938 8.922 1 98.69 193 ALA A O 1
ATOM 1550 N N . ALA A 1 194 ? 19.688 11.742 9.359 1 98.62 194 ALA A N 1
ATOM 1551 C CA . ALA A 1 194 ? 18.688 12.695 8.891 1 98.62 194 ALA A CA 1
ATOM 1552 C C . ALA A 1 194 ? 18.375 12.477 7.414 1 98.62 194 ALA A C 1
ATOM 1554 O O . ALA A 1 194 ? 17.203 12.492 7.016 1 98.62 194 ALA A O 1
ATOM 1555 N N . LYS A 1 195 ? 19.359 12.273 6.633 1 98.19 195 LYS A N 1
ATOM 1556 C CA . LYS A 1 195 ? 19.188 12.055 5.203 1 98.19 195 LYS A CA 1
ATOM 1557 C C . LYS A 1 195 ? 18.406 10.773 4.93 1 98.19 195 LYS A C 1
ATOM 1559 O O . LYS A 1 195 ? 17.5 10.758 4.098 1 98.19 195 LYS A O 1
ATOM 1564 N N . ALA A 1 196 ? 18.75 9.672 5.602 1 98.75 196 ALA A N 1
ATOM 1565 C CA . ALA A 1 196 ? 18.062 8.398 5.41 1 98.75 196 ALA A CA 1
ATOM 1566 C C . ALA A 1 196 ? 16.594 8.508 5.789 1 98.75 196 ALA A C 1
ATOM 1568 O O . ALA A 1 196 ? 15.719 8.055 5.047 1 98.75 196 ALA A O 1
ATOM 1569 N N . TRP A 1 197 ? 16.344 9.148 6.922 1 98.75 197 TRP A N 1
ATOM 1570 C CA . TRP A 1 197 ? 15 9.344 7.445 1 98.75 197 TRP A CA 1
ATOM 1571 C C . TRP A 1 197 ? 14.148 10.148 6.469 1 98.75 197 TRP A C 1
ATOM 1573 O O . TRP A 1 197 ? 13.055 9.719 6.094 1 98.75 197 TRP A O 1
ATOM 1583 N N . SER A 1 198 ? 14.656 11.242 6.047 1 98.25 198 SER A N 1
ATOM 1584 C CA . SER A 1 198 ? 13.93 12.164 5.184 1 98.25 198 SER A CA 1
ATOM 1585 C C . SER A 1 198 ? 13.758 11.594 3.781 1 98.25 198 SER A C 1
ATOM 1587 O O . SER A 1 198 ? 12.719 11.781 3.146 1 98.25 198 SER A O 1
ATOM 1589 N N . THR A 1 199 ? 14.773 10.883 3.248 1 98.12 199 THR A N 1
ATOM 1590 C CA . THR A 1 199 ? 14.703 10.266 1.927 1 98.12 199 THR A CA 1
ATOM 1591 C C . THR A 1 199 ? 13.617 9.188 1.886 1 98.12 199 THR A C 1
ATOM 1593 O O . THR A 1 199 ? 12.891 9.07 0.899 1 98.12 199 THR A O 1
ATOM 1596 N N . TRP A 1 200 ? 13.539 8.43 2.975 1 98.56 200 TRP A N 1
ATOM 1597 C CA . TRP A 1 200 ? 12.508 7.414 3.096 1 98.56 200 TRP A CA 1
ATOM 1598 C C . TRP A 1 200 ? 11.117 8.016 2.908 1 98.56 200 TRP A C 1
ATOM 1600 O O . TRP A 1 200 ? 10.32 7.527 2.107 1 98.56 200 TRP A O 1
ATOM 1610 N N . GLU A 1 201 ? 10.898 9.109 3.562 1 98.06 201 GLU A N 1
ATOM 1611 C CA . GLU A 1 201 ? 9.609 9.797 3.463 1 98.06 201 GLU A CA 1
ATOM 1612 C C . GLU A 1 201 ? 9.391 10.352 2.057 1 98.06 201 GLU A C 1
ATOM 1614 O O . GLU A 1 201 ? 8.312 10.188 1.485 1 98.06 201 GLU A O 1
ATOM 1619 N N . GLY A 1 202 ? 10.375 10.984 1.478 1 97.75 202 GLY A N 1
ATOM 1620 C CA . GLY A 1 202 ? 10.258 11.57 0.154 1 97.75 202 GLY A CA 1
ATOM 1621 C C . GLY A 1 202 ? 9.969 10.555 -0.932 1 97.75 202 GLY A C 1
ATOM 1622 O O . GLY A 1 202 ? 9.164 10.805 -1.829 1 97.75 202 GLY A O 1
ATOM 1623 N N . ARG A 1 203 ? 10.586 9.383 -0.828 1 97.94 203 ARG A N 1
ATOM 1624 C CA . ARG A 1 203 ? 10.484 8.367 -1.871 1 97.94 203 ARG A CA 1
ATOM 1625 C C . ARG A 1 203 ? 9.133 7.656 -1.808 1 97.94 203 ARG A C 1
ATOM 1627 O O . ARG A 1 203 ? 8.695 7.059 -2.793 1 97.94 203 ARG A O 1
ATOM 1634 N N . THR A 1 204 ? 8.477 7.711 -0.671 1 98.25 204 THR A N 1
ATOM 1635 C CA . THR A 1 204 ? 7.223 6.988 -0.513 1 98.25 204 THR A CA 1
ATOM 1636 C C . THR A 1 204 ? 6.039 7.953 -0.524 1 98.25 204 THR A C 1
ATOM 1638 O O . THR A 1 204 ? 4.898 7.547 -0.298 1 98.25 204 THR A O 1
ATOM 1641 N N . ALA A 1 205 ? 6.262 9.219 -0.844 1 98 205 ALA A N 1
ATOM 1642 C CA . ALA A 1 205 ? 5.258 10.266 -0.67 1 98 205 ALA A CA 1
ATOM 1643 C C . ALA A 1 205 ? 4.316 10.328 -1.869 1 98 205 ALA A C 1
ATOM 1645 O O . ALA A 1 205 ? 3.178 10.789 -1.751 1 98 205 ALA A O 1
ATOM 1646 N N . THR A 1 206 ? 4.77 9.922 -3.035 1 97.88 206 THR A N 1
ATOM 1647 C CA . THR A 1 206 ? 3.988 10.008 -4.266 1 97.88 206 THR A CA 1
ATOM 1648 C C . THR A 1 206 ? 3.723 8.617 -4.832 1 97.88 206 THR A C 1
ATOM 1650 O O . THR A 1 206 ? 4.5 7.688 -4.605 1 97.88 206 THR A O 1
ATOM 1653 N N . LEU A 1 207 ? 2.627 8.516 -5.555 1 97.5 207 LEU A N 1
ATOM 1654 C CA . LEU A 1 207 ? 2.309 7.238 -6.184 1 97.5 207 LEU A CA 1
ATOM 1655 C C . LEU A 1 207 ? 3.412 6.816 -7.148 1 97.5 207 LEU A C 1
ATOM 1657 O O . LEU A 1 207 ? 3.918 5.695 -7.07 1 97.5 207 LEU A O 1
ATOM 1661 N N . ARG A 1 208 ? 3.689 7.688 -8.062 1 95.75 208 ARG A N 1
ATOM 1662 C CA . ARG A 1 208 ? 4.855 7.508 -8.922 1 95.75 208 ARG A CA 1
ATOM 1663 C C . ARG A 1 208 ? 6.043 8.32 -8.414 1 95.75 208 ARG A C 1
ATOM 1665 O O . ARG A 1 208 ? 5.871 9.43 -7.906 1 95.75 208 ARG A O 1
ATOM 1672 N N . PRO A 1 209 ? 7.188 7.754 -8.57 1 93.25 209 PRO A N 1
ATOM 1673 C CA . PRO A 1 209 ? 8.359 8.516 -8.148 1 93.25 209 PRO A CA 1
ATOM 1674 C C . PRO A 1 209 ? 8.398 9.922 -8.75 1 93.25 209 PRO A C 1
ATOM 1676 O O . PRO A 1 209 ? 8.141 10.094 -9.938 1 93.25 209 PRO A O 1
ATOM 1679 N N . ASN A 1 210 ? 8.586 10.883 -7.898 1 94.5 210 ASN A N 1
ATOM 1680 C CA . ASN A 1 210 ? 8.711 12.289 -8.273 1 94.5 210 ASN A CA 1
ATOM 1681 C C . ASN A 1 210 ? 10.023 12.891 -7.766 1 94.5 210 ASN A C 1
ATOM 1683 O O . ASN A 1 210 ? 10.141 13.219 -6.586 1 94.5 210 ASN A O 1
ATOM 1687 N N . PRO A 1 211 ? 10.969 13.039 -8.617 1 94.94 211 PRO A N 1
ATOM 1688 C CA . PRO A 1 211 ? 12.281 13.516 -8.18 1 94.94 211 PRO A CA 1
ATOM 1689 C C . PRO A 1 211 ? 12.219 14.875 -7.492 1 94.94 211 PRO A C 1
ATOM 1691 O O . PRO A 1 211 ? 13.016 15.156 -6.594 1 94.94 211 PRO A O 1
ATOM 1694 N N . MET A 1 212 ? 11.32 15.711 -7.867 1 93.19 212 MET A N 1
ATOM 1695 C CA . MET A 1 212 ? 11.203 17.031 -7.254 1 93.19 212 MET A CA 1
ATOM 1696 C C . MET A 1 212 ? 10.789 16.906 -5.789 1 93.19 212 MET A C 1
ATOM 1698 O O . MET A 1 212 ? 11.305 17.641 -4.934 1 93.19 212 MET A O 1
ATOM 1702 N N . VAL A 1 213 ? 9.898 16.031 -5.57 1 93.06 213 VAL A N 1
ATOM 1703 C CA . VAL A 1 213 ? 9.461 15.805 -4.195 1 93.06 213 VAL A CA 1
ATOM 1704 C C . VAL A 1 213 ? 10.609 15.211 -3.381 1 93.06 213 VAL A C 1
ATOM 1706 O O . VAL A 1 213 ? 10.883 15.664 -2.266 1 93.06 213 VAL A O 1
ATOM 1709 N N . VAL A 1 214 ? 11.281 14.25 -3.939 1 94.81 214 VAL A N 1
ATOM 1710 C CA . VAL A 1 214 ? 12.398 13.609 -3.25 1 94.81 214 VAL A CA 1
ATOM 1711 C C . VAL A 1 214 ? 13.492 14.641 -2.967 1 94.81 214 VAL A C 1
ATOM 1713 O O . VAL A 1 214 ? 14.047 14.672 -1.869 1 94.81 214 VAL A O 1
ATOM 1716 N N . ASP A 1 215 ? 13.766 15.469 -3.904 1 94.25 215 ASP A N 1
ATOM 1717 C CA . ASP A 1 215 ? 14.797 16.5 -3.752 1 94.25 215 ASP A CA 1
ATOM 1718 C C . ASP A 1 215 ? 14.453 17.453 -2.613 1 94.25 215 ASP A C 1
ATOM 1720 O O . ASP A 1 215 ? 15.336 17.844 -1.846 1 94.25 215 ASP A O 1
ATOM 1724 N N . ARG A 1 216 ? 13.258 17.797 -2.549 1 91.19 216 ARG A N 1
ATOM 1725 C CA . ARG A 1 216 ? 12.82 18.703 -1.49 1 91.19 216 ARG A CA 1
ATOM 1726 C C . ARG A 1 216 ? 13.031 18.078 -0.115 1 91.19 216 ARG A C 1
ATOM 1728 O O . ARG A 1 216 ? 13.477 18.75 0.815 1 91.19 216 ARG A O 1
ATOM 1735 N N . PHE A 1 217 ? 12.773 16.844 -0.002 1 92.5 217 PHE A N 1
ATOM 1736 C CA . PHE A 1 217 ? 12.914 16.156 1.271 1 92.5 217 PHE A CA 1
ATOM 1737 C C . PHE A 1 217 ? 14.391 15.984 1.629 1 92.5 217 PHE A C 1
ATOM 1739 O O . PHE A 1 217 ? 14.742 15.922 2.809 1 92.5 217 PHE A O 1
ATOM 1746 N N . THR A 1 218 ? 15.203 15.961 0.629 1 93.06 218 THR A N 1
ATOM 1747 C CA . THR A 1 218 ? 16.578 15.547 0.879 1 93.06 218 THR A CA 1
ATOM 1748 C C . THR A 1 218 ? 17.5 16.766 0.965 1 93.06 218 THR A C 1
ATOM 1750 O O . THR A 1 218 ? 18.703 16.609 1.221 1 93.06 218 THR A O 1
ATOM 1753 N N . GLU A 1 219 ? 16.938 17.953 0.709 1 93.69 219 GLU A N 1
ATOM 1754 C CA . GLU A 1 219 ? 17.734 19.141 0.979 1 93.69 219 GLU A CA 1
ATOM 1755 C C . GLU A 1 219 ? 18.281 19.141 2.402 1 93.69 219 GLU A C 1
ATOM 1757 O O . GLU A 1 219 ? 17.531 18.938 3.361 1 93.69 219 GLU A O 1
ATOM 1762 N N . PRO A 1 220 ? 19.562 19.344 2.604 1 93.12 220 PRO A N 1
ATOM 1763 C CA . PRO A 1 220 ? 20.203 19.094 3.898 1 93.12 220 PRO A CA 1
ATOM 1764 C C . PRO A 1 220 ? 19.5 19.828 5.047 1 93.12 220 PRO A C 1
ATOM 1766 O O . PRO A 1 220 ? 19.219 19.219 6.086 1 93.12 220 PRO A O 1
ATOM 1769 N N . GLY A 1 221 ? 19.234 21.141 4.879 1 93.12 221 GLY A N 1
ATOM 1770 C CA . GLY A 1 221 ? 18.547 21.875 5.926 1 93.12 221 GLY A CA 1
ATOM 1771 C C . GLY A 1 221 ? 17.172 21.328 6.25 1 93.12 221 GLY A C 1
ATOM 1772 O O . GLY A 1 221 ? 16.828 21.156 7.422 1 93.12 221 GLY A O 1
ATOM 1773 N N . ARG A 1 222 ? 16.438 21.047 5.277 1 94.62 222 ARG A N 1
ATOM 1774 C CA . ARG A 1 222 ? 15.086 20.5 5.449 1 94.62 222 ARG A CA 1
ATOM 1775 C C . ARG A 1 222 ? 15.133 19.078 6 1 94.62 222 ARG A C 1
ATOM 1777 O O . ARG A 1 222 ? 14.328 18.719 6.863 1 94.62 222 ARG A O 1
ATOM 1784 N N . ALA A 1 223 ? 16.062 18.297 5.477 1 96.88 223 ALA A N 1
ATOM 1785 C CA . ALA A 1 223 ? 16.203 16.922 5.945 1 96.88 223 ALA A CA 1
ATOM 1786 C C . ALA A 1 223 ? 16.469 16.875 7.449 1 96.88 223 ALA A C 1
ATOM 1788 O O . ALA A 1 223 ? 15.914 16.031 8.156 1 96.88 223 ALA A O 1
ATOM 1789 N N . LEU A 1 224 ? 17.281 17.781 7.914 1 97.75 224 LEU A N 1
ATOM 1790 C CA . LEU A 1 224 ? 17.625 17.797 9.336 1 97.75 224 LEU A CA 1
ATOM 1791 C C . LEU A 1 224 ? 16.406 18.188 10.172 1 97.75 224 LEU A C 1
ATOM 1793 O O . LEU A 1 224 ? 16.094 17.531 11.164 1 97.75 224 LEU A O 1
ATOM 1797 N N . SER A 1 225 ? 15.727 19.266 9.82 1 97.88 225 SER A N 1
ATOM 1798 C CA . SER A 1 225 ? 14.594 19.719 10.625 1 97.88 225 SER A CA 1
ATOM 1799 C C . SER A 1 225 ? 13.469 18.703 10.625 1 97.88 225 SER A C 1
ATOM 1801 O O . SER A 1 225 ? 12.914 18.375 11.68 1 97.88 225 SER A O 1
ATOM 1803 N N . ILE A 1 226 ? 13.172 18.156 9.484 1 97.75 226 ILE A N 1
ATOM 1804 C CA . ILE A 1 226 ? 12.109 17.156 9.375 1 97.75 226 ILE A CA 1
ATOM 1805 C C . ILE A 1 226 ? 12.445 15.945 10.234 1 97.75 226 ILE A C 1
ATOM 1807 O O . ILE A 1 226 ? 11.641 15.516 11.055 1 97.75 226 ILE A O 1
ATOM 1811 N N . SER A 1 227 ? 13.648 15.398 10.07 1 98.62 227 SER A N 1
ATOM 1812 C CA . SER A 1 227 ? 14.023 14.148 10.727 1 98.62 227 SER A CA 1
ATOM 1813 C C . SER A 1 227 ? 14.109 14.32 12.242 1 98.62 227 SER A C 1
ATOM 1815 O O . SER A 1 227 ? 13.562 13.516 12.992 1 98.62 227 SER A O 1
ATOM 1817 N N . ARG A 1 228 ? 14.742 15.422 12.719 1 98.5 228 ARG A N 1
ATOM 1818 C CA . ARG A 1 228 ? 14.938 15.648 14.141 1 98.5 228 ARG A CA 1
ATOM 1819 C C . ARG A 1 228 ? 13.609 15.93 14.836 1 98.5 228 ARG A C 1
ATOM 1821 O O . ARG A 1 228 ? 13.32 15.352 15.891 1 98.5 228 ARG A O 1
ATOM 1828 N N . ILE A 1 229 ? 12.859 16.75 14.234 1 98.69 229 ILE A N 1
ATOM 1829 C CA . ILE A 1 229 ? 11.625 17.172 14.883 1 98.69 229 ILE A CA 1
ATOM 1830 C C . ILE A 1 229 ? 10.586 16.062 14.805 1 98.69 229 ILE A C 1
ATOM 1832 O O . ILE A 1 229 ? 9.922 15.742 15.797 1 98.69 229 ILE A O 1
ATOM 1836 N N . GLU A 1 230 ? 10.43 15.383 13.602 1 98.69 230 GLU A N 1
ATOM 1837 C CA . GLU A 1 230 ? 9.523 14.234 13.516 1 98.69 230 GLU A CA 1
ATOM 1838 C C . GLU A 1 230 ? 9.883 13.164 14.539 1 98.69 230 GLU A C 1
ATOM 1840 O O . GLU A 1 230 ? 9.016 12.688 15.273 1 98.69 230 GLU A O 1
ATOM 1845 N N . ASN A 1 231 ? 11.156 12.82 14.562 1 98.81 231 ASN A N 1
ATOM 1846 C CA . ASN A 1 231 ? 11.578 11.781 15.492 1 98.81 231 ASN A CA 1
ATOM 1847 C C . ASN A 1 231 ? 11.289 12.172 16.938 1 98.81 231 ASN A C 1
ATOM 1849 O O . ASN A 1 231 ? 10.805 11.359 17.719 1 98.81 231 ASN A O 1
ATOM 1853 N N . HIS A 1 232 ? 11.594 13.43 17.328 1 98.75 232 HIS A N 1
ATOM 1854 C CA . HIS A 1 232 ? 11.312 13.961 18.656 1 98.75 232 HIS A CA 1
ATOM 1855 C C . HIS A 1 232 ? 9.836 13.812 19 1 98.75 232 HIS A C 1
ATOM 1857 O O . HIS A 1 232 ? 9.492 13.352 20.094 1 98.75 232 HIS A O 1
ATOM 1863 N N . PHE A 1 233 ? 9.008 14.172 18.094 1 98.88 233 PHE A N 1
ATOM 1864 C CA . PHE A 1 233 ? 7.57 14.078 18.344 1 98.88 233 PHE A CA 1
ATOM 1865 C C . PHE A 1 233 ? 7.141 12.617 18.453 1 98.88 233 PHE A C 1
ATOM 1867 O O . PHE A 1 233 ? 6.32 12.273 19.297 1 98.88 233 PHE A O 1
ATOM 1874 N N . PHE A 1 234 ? 7.707 11.719 17.609 1 98.62 234 PHE A N 1
ATOM 1875 C CA . PHE A 1 234 ? 7.195 10.359 17.5 1 98.62 234 PHE A CA 1
ATOM 1876 C C . PHE A 1 234 ? 7.73 9.484 18.625 1 98.62 234 PHE A C 1
ATOM 1878 O O . PHE A 1 234 ? 7.043 8.578 19.094 1 98.62 234 PHE A O 1
ATOM 1885 N N . VAL A 1 235 ? 8.969 9.75 19.141 1 98.38 235 VAL A N 1
ATOM 1886 C CA . VAL A 1 235 ? 9.438 9.031 20.312 1 98.38 235 VAL A CA 1
ATOM 1887 C C . VAL A 1 235 ? 8.594 9.406 21.531 1 98.38 235 VAL A C 1
ATOM 1889 O O . VAL A 1 235 ? 8.508 8.648 22.5 1 98.38 235 VAL A O 1
ATOM 1892 N N . ASN A 1 236 ? 7.949 10.594 21.422 1 98.38 236 ASN A N 1
ATOM 1893 C CA . ASN A 1 236 ? 7.094 11.062 22.5 1 98.38 236 ASN A CA 1
ATOM 1894 C C . ASN A 1 236 ? 5.613 10.883 22.172 1 98.38 236 ASN A C 1
ATOM 1896 O O . ASN A 1 236 ? 4.754 11.531 22.766 1 98.38 236 ASN A O 1
ATOM 1900 N N . GLN A 1 237 ? 5.273 10.102 21.172 1 97.5 237 GLN A N 1
ATOM 1901 C CA . GLN A 1 237 ? 3.92 9.742 20.766 1 97.5 237 GLN A CA 1
ATOM 1902 C C . GLN A 1 237 ? 3.094 10.984 20.438 1 97.5 237 GLN A C 1
ATOM 1904 O O . GLN A 1 237 ? 1.936 11.094 20.844 1 97.5 237 GLN A O 1
ATOM 1909 N N . GLY A 1 238 ? 3.777 12 19.875 1 98.25 238 GLY A N 1
ATOM 1910 C CA . GLY A 1 238 ? 3.117 13.227 19.453 1 98.25 238 GLY A CA 1
ATOM 1911 C C . GLY A 1 238 ? 2.738 14.117 20.625 1 98.25 238 GLY A C 1
ATOM 1912 O O . GLY A 1 238 ? 2.051 15.125 20.438 1 98.25 238 GLY A O 1
ATOM 1913 N N . PHE A 1 239 ? 3.162 13.695 21.859 1 98.69 239 PHE A N 1
ATOM 1914 C CA . PHE A 1 239 ? 2.771 14.383 23.094 1 98.69 239 PHE A CA 1
ATOM 1915 C C . PHE A 1 239 ? 1.26 14.344 23.281 1 98.69 239 PHE A C 1
ATOM 1917 O O . PHE A 1 239 ? 0.658 15.312 23.734 1 98.69 239 PHE A O 1
ATOM 1924 N N . LEU A 1 240 ? 0.621 13.289 22.734 1 98.44 240 LEU A N 1
ATOM 1925 C CA . LEU A 1 240 ? -0.81 13.016 22.828 1 98.44 240 LEU A CA 1
ATOM 1926 C C . LEU A 1 240 ? -1.07 11.727 23.594 1 98.44 240 LEU A C 1
ATOM 1928 O O . LEU A 1 240 ? -0.224 10.828 23.625 1 98.44 240 LEU A O 1
ATOM 1932 N N . ARG A 1 241 ? -2.24 11.625 24.219 1 96.88 241 ARG A N 1
ATOM 1933 C CA . ARG A 1 241 ? -2.688 10.32 24.688 1 96.88 241 ARG A CA 1
ATOM 1934 C C . ARG A 1 241 ? -2.975 9.391 23.516 1 96.88 241 ARG A C 1
ATOM 1936 O O . ARG A 1 241 ? -3.396 9.836 22.453 1 96.88 241 ARG A O 1
ATOM 1943 N N . PRO A 1 242 ? -2.74 8.086 23.812 1 94.56 242 PRO A N 1
ATOM 1944 C CA . PRO A 1 242 ? -3.109 7.156 22.75 1 94.56 242 PRO A CA 1
ATOM 1945 C C . PRO A 1 242 ? -4.551 7.34 22.281 1 94.56 242 PRO A C 1
ATOM 1947 O O . PRO A 1 242 ? -5.473 7.383 23.094 1 94.56 242 PRO A O 1
ATOM 1950 N N . ASN A 1 243 ? -4.816 7.617 21.031 1 96.81 243 ASN A N 1
ATOM 1951 C CA . ASN A 1 243 ? -6.113 7.73 20.375 1 96.81 243 ASN A CA 1
ATOM 1952 C C . ASN A 1 243 ? -6.824 9.023 20.766 1 96.81 243 ASN A C 1
ATOM 1954 O O . ASN A 1 243 ? -8.047 9.133 20.625 1 96.81 243 ASN A O 1
ATOM 1958 N N . GLN A 1 244 ? -6.117 9.977 21.219 1 98.25 244 GLN A N 1
ATOM 1959 C CA . GLN A 1 244 ? -6.703 11.203 21.75 1 98.25 244 GLN A CA 1
ATOM 1960 C C . GLN A 1 244 ? -7.547 11.914 20.703 1 98.25 244 GLN A C 1
ATOM 1962 O O . GLN A 1 244 ? -8.664 12.352 20.984 1 98.25 244 GLN A O 1
ATOM 1967 N N . LEU A 1 245 ? -7.078 12.008 19.516 1 98.81 245 LEU A N 1
ATOM 1968 C CA . LEU A 1 245 ? -7.727 12.82 18.484 1 98.81 245 LEU A CA 1
ATOM 1969 C C . LEU A 1 245 ? -9.07 12.211 18.078 1 98.81 245 LEU A C 1
ATOM 1971 O O . LEU A 1 245 ? -10.016 12.938 17.766 1 98.81 245 LEU A O 1
ATOM 1975 N N . LEU A 1 246 ? -9.125 10.891 18.078 1 98.62 246 LEU A N 1
ATOM 1976 C CA . LEU A 1 246 ? -10.391 10.234 17.781 1 98.62 246 LEU A CA 1
ATOM 1977 C C . LEU A 1 246 ? -11.344 10.328 18.969 1 98.62 246 LEU A C 1
ATOM 1979 O O . LEU A 1 246 ? -12.531 10.625 18.797 1 98.62 246 LEU A O 1
ATOM 1983 N N . GLU A 1 247 ? -10.805 10.086 20.156 1 98.31 247 GLU A N 1
ATOM 1984 C CA . GLU A 1 247 ? -11.625 10.062 21.359 1 98.31 247 GLU A CA 1
ATOM 1985 C C . GLU A 1 247 ? -12.219 11.438 21.641 1 98.31 247 GLU A C 1
ATOM 1987 O O . GLU A 1 247 ? -13.305 11.539 22.219 1 98.31 247 GLU A O 1
ATOM 1992 N N . ASP A 1 248 ? -11.562 12.492 21.219 1 98.62 248 ASP A N 1
ATOM 1993 C CA . ASP A 1 248 ? -12.008 13.844 21.531 1 98.62 248 ASP A CA 1
ATOM 1994 C C . ASP A 1 248 ? -12.758 14.461 20.359 1 98.62 248 ASP A C 1
ATOM 1996 O O . ASP A 1 248 ? -13.062 15.656 20.359 1 98.62 248 ASP A O 1
ATOM 2000 N N . MET A 1 249 ? -13.141 13.695 19.375 1 98.5 249 MET A N 1
ATOM 2001 C CA . MET A 1 249 ? -13.805 14.219 18.188 1 98.5 249 MET A CA 1
ATOM 2002 C C . MET A 1 249 ? -15.164 14.812 18.547 1 98.5 249 MET A C 1
ATOM 2004 O O . MET A 1 249 ? -15.664 15.695 17.844 1 98.5 249 MET A O 1
ATOM 2008 N N . HIS A 1 250 ? -15.758 14.359 19.578 1 98 250 HIS A N 1
ATOM 2009 C CA . HIS A 1 250 ? -17.062 14.875 19.984 1 98 250 HIS A CA 1
ATOM 2010 C C . HIS A 1 250 ? -17 16.391 20.219 1 98 250 HIS A C 1
ATOM 2012 O O . HIS A 1 250 ? -18.016 17.078 20.094 1 98 250 HIS A O 1
ATOM 2018 N N . ARG A 1 251 ? -15.844 16.906 20.453 1 98.31 251 ARG A N 1
ATOM 2019 C CA . ARG A 1 251 ? -15.68 18.328 20.75 1 98.31 251 ARG A CA 1
ATOM 2020 C C . ARG A 1 251 ? -15.859 19.172 19.484 1 98.31 251 ARG A C 1
ATOM 2022 O O . ARG A 1 251 ? -16.188 20.344 19.562 1 98.31 251 ARG A O 1
ATOM 2029 N N . ILE A 1 252 ? -15.664 18.531 18.328 1 98.56 252 ILE A N 1
ATOM 2030 C CA . ILE A 1 252 ? -15.672 19.359 17.125 1 98.56 252 ILE A CA 1
ATOM 2031 C C . ILE A 1 252 ? -16.484 18.672 16.031 1 98.56 252 ILE A C 1
ATOM 2033 O O . ILE A 1 252 ? -16.453 19.078 14.867 1 98.56 252 ILE A O 1
ATOM 2037 N N . ALA A 1 253 ? -17.172 17.609 16.344 1 97.44 253 ALA A N 1
ATOM 2038 C CA . ALA A 1 253 ? -17.906 16.828 15.359 1 97.44 253 ALA A CA 1
ATOM 2039 C C . ALA A 1 253 ? -18.969 17.672 14.656 1 97.44 253 ALA A C 1
ATOM 2041 O O . ALA A 1 253 ? -19.422 17.312 13.562 1 97.44 253 ALA A O 1
ATOM 2042 N N . HIS A 1 254 ? -19.375 18.734 15.258 1 97.25 254 HIS A N 1
ATOM 2043 C CA . HIS A 1 254 ? -20.391 19.609 14.688 1 97.25 254 HIS A CA 1
ATOM 2044 C C . HIS A 1 254 ? -19.828 20.5 13.594 1 97.25 254 HIS A C 1
ATOM 2046 O O . HIS A 1 254 ? -20.562 21.047 12.781 1 97.25 254 HIS A O 1
ATOM 2052 N N . LEU A 1 255 ? -18.516 20.75 13.539 1 98.31 255 LEU A N 1
ATOM 2053 C CA . LEU A 1 255 ? -17.891 21.578 12.523 1 98.31 255 LEU A CA 1
ATOM 2054 C C . LEU A 1 255 ? -17.875 20.875 11.164 1 98.31 255 LEU A C 1
ATOM 2056 O O . LEU A 1 255 ? -17.703 19.672 11.094 1 98.31 255 LEU A O 1
ATOM 2060 N N . PRO A 1 256 ? -18.125 21.609 10.109 1 98.19 256 PRO A N 1
ATOM 2061 C CA . PRO A 1 256 ? -17.984 20.984 8.797 1 98.19 256 PRO A CA 1
ATOM 2062 C C . PRO A 1 256 ? -16.531 20.641 8.461 1 98.19 256 PRO A C 1
ATOM 2064 O O . PRO A 1 256 ? -15.617 21.375 8.844 1 98.19 256 PRO A O 1
ATOM 2067 N N . GLY A 1 257 ? -16.344 19.547 7.781 1 98.25 257 GLY A N 1
ATOM 2068 C CA . GLY A 1 257 ? -15 19.141 7.414 1 98.25 257 GLY A CA 1
ATOM 2069 C C . GLY A 1 257 ? -14.945 18.359 6.109 1 98.25 257 GLY A C 1
ATOM 2070 O O . GLY A 1 257 ? -15.898 17.672 5.758 1 98.25 257 GLY A O 1
ATOM 2071 N N . VAL A 1 258 ? -13.914 18.531 5.336 1 98.88 258 VAL A N 1
ATOM 2072 C CA . VAL A 1 258 ? -13.602 17.734 4.156 1 98.88 258 VAL A CA 1
ATOM 2073 C C . VAL A 1 258 ? -12.273 17 4.363 1 98.88 258 VAL A C 1
ATOM 2075 O O . VAL A 1 258 ? -11.273 17.609 4.758 1 98.88 258 VAL A O 1
ATOM 2078 N N . ILE A 1 259 ? -12.297 15.719 4.195 1 98.94 259 ILE A N 1
ATOM 2079 C CA . ILE A 1 259 ? -11.117 14.875 4.27 1 98.94 259 ILE A CA 1
ATOM 2080 C C . ILE A 1 259 ? -10.742 14.383 2.873 1 98.94 259 ILE A C 1
ATOM 2082 O O . ILE A 1 259 ? -11.57 13.781 2.182 1 98.94 259 ILE A O 1
ATOM 2086 N N . VAL A 1 260 ? -9.586 14.703 2.406 1 98.94 260 VAL A N 1
ATOM 2087 C CA . VAL A 1 260 ? -9.062 14.219 1.135 1 98.94 260 VAL A CA 1
ATOM 2088 C C . VAL A 1 260 ? -7.895 13.266 1.387 1 98.94 260 VAL A C 1
ATOM 2090 O O . VAL A 1 260 ? -6.941 13.609 2.09 1 98.94 260 VAL A O 1
ATOM 2093 N N . HIS A 1 261 ? -7.918 12.07 0.866 1 98.94 261 HIS A N 1
ATOM 2094 C CA . HIS A 1 261 ? -6.926 11.047 1.191 1 98.94 261 HIS A CA 1
ATOM 2095 C C . HIS A 1 261 ? -6.621 10.172 -0.016 1 98.94 261 HIS A C 1
ATOM 2097 O O . HIS A 1 261 ? -7.539 9.711 -0.7 1 98.94 261 HIS A O 1
ATOM 2103 N N . GLY A 1 262 ? -5.34 10.031 -0.333 1 98.75 262 GLY A N 1
ATOM 2104 C CA . GLY A 1 262 ? -4.961 9.117 -1.396 1 98.75 262 GLY A CA 1
ATOM 2105 C C . GLY A 1 262 ? -5.145 7.66 -1.021 1 98.75 262 GLY A C 1
ATOM 2106 O O . GLY A 1 262 ? -4.805 7.25 0.092 1 98.75 262 GLY A O 1
ATOM 2107 N N . ARG A 1 263 ? -5.641 6.883 -1.945 1 98.31 263 ARG A N 1
ATOM 2108 C CA . ARG A 1 263 ? -5.836 5.449 -1.743 1 98.31 263 ARG A CA 1
ATOM 2109 C C . ARG A 1 263 ? -4.523 4.762 -1.379 1 98.31 263 ARG A C 1
ATOM 2111 O O . ARG A 1 263 ? -4.504 3.861 -0.539 1 98.31 263 ARG A O 1
ATOM 2118 N N . TYR A 1 264 ? -3.461 5.176 -1.949 1 98.31 264 TYR A N 1
ATOM 2119 C CA . TYR A 1 264 ? -2.176 4.504 -1.787 1 98.31 264 TYR A CA 1
ATOM 2120 C C . TYR A 1 264 ? -1.199 5.379 -1.009 1 98.31 264 TYR A C 1
ATOM 2122 O O . TYR A 1 264 ? 0.002 5.375 -1.288 1 98.31 264 TYR A O 1
ATOM 2130 N N . ASP A 1 265 ? -1.729 6.188 -0.135 1 98.75 265 ASP A N 1
ATOM 2131 C CA . ASP A 1 265 ? -0.901 6.875 0.852 1 98.75 265 ASP A CA 1
ATOM 2132 C C . ASP A 1 265 ? -0.188 5.879 1.761 1 98.75 265 ASP A C 1
ATOM 2134 O O . ASP A 1 265 ? -0.793 5.328 2.684 1 98.75 265 ASP A O 1
ATOM 2138 N N . ALA A 1 266 ? 1.105 5.707 1.545 1 98.38 266 ALA A N 1
ATOM 2139 C CA . ALA A 1 266 ? 1.872 4.715 2.289 1 98.38 266 ALA A CA 1
ATOM 2140 C C . ALA A 1 266 ? 2.457 5.312 3.564 1 98.38 266 ALA A C 1
ATOM 2142 O O . ALA A 1 266 ? 2.908 4.586 4.453 1 98.38 266 ALA A O 1
ATOM 2143 N N . ILE A 1 267 ? 2.471 6.602 3.654 1 98.75 267 ILE A N 1
ATOM 2144 C CA . ILE A 1 267 ? 3 7.273 4.836 1 98.75 267 ILE A CA 1
ATOM 2145 C C . ILE A 1 267 ? 1.944 7.285 5.938 1 98.75 267 ILE A C 1
ATOM 2147 O O . ILE A 1 267 ? 2.225 6.91 7.082 1 98.75 267 ILE A O 1
ATOM 2151 N N . CYS A 1 268 ? 0.781 7.727 5.59 1 98.81 268 CYS A N 1
ATOM 2152 C CA . CYS A 1 268 ? -0.402 7.695 6.441 1 98.81 268 CYS A CA 1
ATOM 2153 C C . CYS A 1 268 ? -1.521 6.895 5.789 1 98.81 268 CYS A C 1
ATOM 2155 O O . CYS A 1 268 ? -2.338 7.445 5.051 1 98.81 268 CYS A O 1
ATOM 2157 N N . PRO A 1 269 ? -1.624 5.621 6.121 1 98.81 269 PRO A N 1
ATOM 2158 C CA . PRO A 1 269 ? -2.582 4.777 5.402 1 98.81 269 PRO A CA 1
ATOM 2159 C C . PRO A 1 269 ? -4.027 5.23 5.594 1 98.81 269 PRO A C 1
ATOM 2161 O O . PRO A 1 269 ? -4.336 5.934 6.562 1 98.81 269 PRO A O 1
ATOM 2164 N N . LEU A 1 270 ? -4.855 4.797 4.719 1 98.88 270 LEU A N 1
ATOM 2165 C CA . LEU A 1 270 ? -6.223 5.281 4.562 1 98.88 270 LEU A CA 1
ATOM 2166 C C . LEU A 1 270 ? -7.055 4.977 5.805 1 98.88 270 LEU A C 1
ATOM 2168 O O . LEU A 1 270 ? -8.062 5.637 6.059 1 98.88 270 LEU A O 1
ATOM 2172 N N . ASP A 1 271 ? -6.684 3.998 6.598 1 98.81 271 ASP A N 1
ATOM 2173 C CA . ASP A 1 271 ? -7.477 3.676 7.7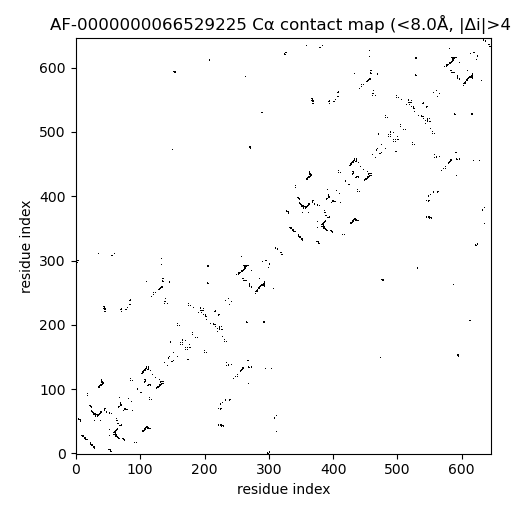77 1 98.81 271 ASP A CA 1
ATOM 2174 C C . ASP A 1 271 ? -7.512 4.848 8.758 1 98.81 271 ASP A C 1
ATOM 2176 O O . ASP A 1 271 ? -8.453 4.984 9.539 1 98.81 271 ASP A O 1
ATOM 2180 N N . ASN A 1 272 ? -6.496 5.773 8.703 1 98.81 272 ASN A N 1
ATOM 2181 C CA . ASN A 1 272 ? -6.539 7.012 9.477 1 98.81 272 ASN A CA 1
ATOM 2182 C C . ASN A 1 272 ? -7.75 7.863 9.094 1 98.81 272 ASN A C 1
ATOM 2184 O O . ASN A 1 272 ? -8.547 8.234 9.953 1 98.81 272 ASN A O 1
ATOM 2188 N N . ALA A 1 273 ? -7.863 8.117 7.844 1 98.94 273 ALA A N 1
ATOM 2189 C CA . ALA A 1 273 ? -8.953 8.945 7.336 1 98.94 273 ALA A CA 1
ATOM 2190 C C . ALA A 1 273 ? -10.305 8.281 7.559 1 98.94 273 ALA A C 1
ATOM 2192 O O . ALA A 1 273 ? -11.289 8.945 7.879 1 98.94 273 ALA A O 1
ATOM 2193 N N . TRP A 1 274 ? -10.32 6.996 7.336 1 98.81 274 TRP A N 1
ATOM 2194 C CA . TRP A 1 274 ? -11.547 6.227 7.508 1 98.81 274 TRP A CA 1
ATOM 2195 C C . TRP A 1 274 ? -12.047 6.312 8.945 1 98.81 274 TRP A C 1
ATOM 2197 O O . TRP A 1 274 ? -13.227 6.582 9.18 1 98.81 274 TRP A O 1
ATOM 2207 N N . ALA A 1 275 ? -11.172 6.074 9.914 1 98.69 275 ALA A N 1
ATOM 2208 C CA . ALA A 1 275 ? -11.523 6.148 11.328 1 98.69 275 ALA A CA 1
ATOM 2209 C C . ALA A 1 275 ? -11.984 7.551 11.711 1 98.69 275 ALA A C 1
ATOM 2211 O O . ALA A 1 275 ? -12.969 7.715 12.438 1 98.69 275 ALA A O 1
ATOM 2212 N N . LEU A 1 276 ? -11.273 8.547 11.18 1 98.88 276 LEU A N 1
ATOM 2213 C CA . LEU A 1 276 ? -11.648 9.922 11.477 1 98.88 276 LEU A CA 1
ATOM 2214 C C . LEU A 1 276 ? -13.039 10.242 10.945 1 98.88 276 LEU A C 1
ATOM 2216 O O . LEU A 1 276 ? -13.859 10.82 11.648 1 98.88 276 LEU A O 1
ATOM 2220 N N . HIS A 1 277 ? -13.305 9.875 9.742 1 98.81 277 HIS A N 1
ATOM 2221 C CA . HIS A 1 277 ? -14.594 10.133 9.117 1 98.81 277 HIS A CA 1
ATOM 2222 C C . HIS A 1 277 ? -15.727 9.469 9.891 1 98.81 277 HIS A C 1
ATOM 2224 O O . HIS A 1 277 ? -16.797 10.055 10.062 1 98.81 277 HIS A O 1
ATOM 2230 N N . GLN A 1 278 ? -15.492 8.266 10.336 1 98 278 GLN A N 1
ATOM 2231 C CA . GLN A 1 278 ? -16.5 7.559 11.109 1 98 278 GLN A CA 1
ATOM 2232 C C . GLN A 1 278 ? -16.828 8.305 12.406 1 98 278 GLN A C 1
ATOM 2234 O O . GLN A 1 278 ? -17.969 8.305 12.852 1 98 278 GLN A O 1
ATOM 2239 N N . ALA A 1 279 ? -15.859 8.961 13 1 98.25 279 ALA A N 1
ATOM 2240 C CA . ALA A 1 279 ? -16.047 9.695 14.25 1 98.25 279 ALA A CA 1
ATOM 2241 C C . ALA A 1 279 ? -16.516 11.117 13.992 1 98.25 279 ALA A C 1
ATOM 2243 O O . ALA A 1 279 ? -16.812 11.859 14.93 1 98.25 279 ALA A O 1
ATOM 2244 N N . TRP A 1 280 ? -16.625 11.523 12.742 1 98.44 280 TRP A N 1
ATOM 2245 C CA . TRP A 1 280 ? -16.906 12.898 12.336 1 98.44 280 TRP A CA 1
ATOM 2246 C C . TRP A 1 280 ? -18.062 12.945 11.344 1 98.44 280 TRP A C 1
ATOM 2248 O O . TRP A 1 280 ? -17.875 13.219 10.164 1 98.44 280 TRP A O 1
ATOM 2258 N N . PRO A 1 281 ? -19.312 12.82 11.82 1 95.81 281 PRO A N 1
ATOM 2259 C CA . PRO A 1 281 ? -20.5 12.695 10.969 1 95.81 281 PRO A CA 1
ATOM 2260 C C . PRO A 1 281 ? -20.656 13.867 10.008 1 95.81 281 PRO A C 1
ATOM 2262 O O . PRO A 1 281 ? -21.203 13.703 8.914 1 95.81 281 PRO A O 1
ATOM 2265 N N . ASN A 1 282 ? -20.156 15.023 10.336 1 97.5 282 ASN A N 1
ATOM 2266 C CA . ASN A 1 282 ? -20.328 16.203 9.5 1 97.5 282 ASN A CA 1
ATOM 2267 C C . ASN A 1 282 ? -19.172 16.375 8.523 1 97.5 282 ASN A C 1
ATOM 2269 O O . ASN A 1 282 ? -19.016 17.453 7.93 1 97.5 282 ASN A O 1
ATOM 2273 N N . SER A 1 283 ? -18.375 15.32 8.391 1 98.38 283 SER A N 1
ATOM 2274 C CA . SER A 1 283 ? -17.281 15.383 7.441 1 98.38 283 SER A CA 1
ATOM 2275 C C . SER A 1 283 ? -17.625 14.688 6.133 1 98.38 283 SER A C 1
ATOM 2277 O O . SER A 1 283 ? -18.531 13.852 6.098 1 98.38 283 SER A O 1
ATOM 2279 N N . GLU A 1 284 ? -17 15.148 5.078 1 98.5 284 GLU A N 1
ATOM 2280 C CA . GLU A 1 284 ? -16.969 14.453 3.797 1 98.5 284 GLU A CA 1
ATOM 2281 C C . GLU A 1 284 ? -15.602 13.82 3.549 1 98.5 284 GLU A C 1
ATOM 2283 O O . GLU A 1 284 ? -14.57 14.469 3.721 1 98.5 284 GLU A O 1
ATOM 2288 N N . LEU A 1 285 ? -15.633 12.562 3.205 1 98.81 285 LEU A N 1
ATOM 2289 C CA . LEU A 1 285 ? -14.383 11.875 2.889 1 98.81 285 LEU A CA 1
ATOM 2290 C C . LEU A 1 285 ? -14.266 11.633 1.389 1 98.81 285 LEU A C 1
ATOM 2292 O O . LEU A 1 285 ? -15.156 11.031 0.778 1 98.81 285 LEU A O 1
ATOM 2296 N N . GLN A 1 286 ? -13.242 12.156 0.779 1 98.75 286 GLN A N 1
ATOM 2297 C CA . GLN A 1 286 ? -12.906 11.906 -0.617 1 98.75 286 GLN A CA 1
ATOM 2298 C C . GLN A 1 286 ? -11.648 11.047 -0.73 1 98.75 286 GLN A C 1
ATOM 2300 O O . GLN A 1 286 ? -10.547 11.508 -0.424 1 98.75 286 GLN A O 1
ATOM 2305 N N . ILE A 1 287 ? -11.781 9.812 -1.178 1 98.62 287 ILE A N 1
ATOM 2306 C CA . ILE A 1 287 ? -10.664 8.906 -1.43 1 98.62 287 ILE A CA 1
ATOM 2307 C C . ILE A 1 287 ? -10.203 9.047 -2.881 1 98.62 287 ILE A C 1
ATOM 2309 O O . ILE A 1 287 ? -10.977 8.773 -3.807 1 98.62 287 ILE A O 1
ATOM 2313 N N . ILE A 1 288 ? -9.031 9.508 -3.078 1 98.31 288 ILE A N 1
ATOM 2314 C CA . ILE A 1 288 ? -8.477 9.672 -4.418 1 98.31 288 ILE A CA 1
ATOM 2315 C C . ILE A 1 288 ? -7.797 8.383 -4.859 1 98.31 288 ILE A C 1
ATOM 2317 O O . ILE A 1 288 ? -6.777 7.984 -4.297 1 98.31 288 ILE A O 1
ATOM 2321 N N . ARG A 1 289 ? -8.211 7.75 -5.859 1 94.25 289 ARG A N 1
ATOM 2322 C CA . ARG A 1 289 ? -7.938 6.359 -6.215 1 94.25 289 ARG A CA 1
ATOM 2323 C C . ARG A 1 289 ? -6.477 6.176 -6.617 1 94.25 289 ARG A C 1
ATOM 2325 O O . ARG A 1 289 ? -5.871 5.145 -6.312 1 94.25 289 ARG A O 1
ATOM 2332 N N . ASP A 1 290 ? -5.934 7.078 -7.363 1 93.56 290 ASP A N 1
ATOM 2333 C CA . ASP A 1 290 ? -4.578 6.91 -7.875 1 93.56 290 ASP A CA 1
ATOM 2334 C C . ASP A 1 290 ? -3.648 7.996 -7.336 1 93.56 290 ASP A C 1
ATOM 2336 O O . ASP A 1 290 ? -2.992 8.703 -8.109 1 93.56 290 ASP A O 1
ATOM 2340 N N . ALA A 1 291 ? -3.561 8.008 -5.996 1 97.69 291 ALA A N 1
ATOM 2341 C CA . ALA A 1 291 ? -2.727 9.031 -5.371 1 97.69 291 ALA A CA 1
ATOM 2342 C C . ALA A 1 291 ? -2.045 8.492 -4.117 1 97.69 291 ALA A C 1
ATOM 2344 O O . ALA A 1 291 ? -2.588 7.621 -3.434 1 97.69 291 ALA A O 1
ATOM 2345 N N . GLY A 1 292 ? -0.84 9.07 -3.893 1 98 292 GLY A N 1
ATOM 2346 C CA . GLY A 1 292 ? -0.11 8.812 -2.66 1 98 292 GLY A CA 1
ATOM 2347 C C . GLY A 1 292 ? -0.367 9.852 -1.588 1 98 292 GLY A C 1
ATOM 2348 O O . GLY A 1 292 ? -1.514 10.242 -1.354 1 98 292 GLY A O 1
ATOM 2349 N N . HIS A 1 293 ? 0.651 10.273 -0.935 1 98.5 293 HIS A N 1
ATOM 2350 C CA . HIS A 1 293 ? 0.545 11.047 0.301 1 98.5 293 HIS A CA 1
ATOM 2351 C C . HIS A 1 293 ? 0.573 12.547 0.02 1 98.5 293 HIS A C 1
ATOM 2353 O O . HIS A 1 293 ? -0.053 13.328 0.739 1 98.5 293 HIS A O 1
ATOM 2359 N N . THR A 1 294 ? 1.189 12.992 -1.024 1 97.12 294 THR A N 1
ATOM 2360 C CA . THR A 1 294 ? 1.527 14.406 -1.156 1 97.12 294 THR A CA 1
ATOM 2361 C C . THR A 1 294 ? 0.334 15.203 -1.679 1 97.12 294 THR A C 1
ATOM 2363 O O . THR A 1 294 ? -0.504 14.664 -2.406 1 97.12 294 THR A O 1
ATOM 2366 N N . ALA A 1 295 ? 0.312 16.422 -1.336 1 96.88 295 ALA A N 1
ATOM 2367 C CA . ALA A 1 295 ? -0.744 17.344 -1.768 1 96.88 295 ALA A CA 1
ATOM 2368 C C . ALA A 1 295 ? -0.605 17.672 -3.248 1 96.88 295 ALA A C 1
ATOM 2370 O O . ALA A 1 295 ? -1.54 18.203 -3.863 1 96.88 295 ALA A O 1
ATOM 2371 N N . SER A 1 296 ? 0.54 17.375 -3.793 1 94.88 296 SER A N 1
ATOM 2372 C CA . SER A 1 296 ? 0.807 17.797 -5.168 1 94.88 296 SER A CA 1
ATOM 2373 C C . SER A 1 296 ? 0.275 16.766 -6.164 1 94.88 296 SER A C 1
ATOM 2375 O O . SER A 1 296 ? 0.328 17 -7.375 1 94.88 296 SER A O 1
ATOM 2377 N N . GLU A 1 297 ? -0.208 15.57 -5.645 1 96.62 297 GLU A N 1
ATOM 2378 C CA . GLU A 1 297 ? -0.865 14.648 -6.562 1 96.62 297 GLU A CA 1
ATOM 2379 C C . GLU A 1 297 ? -2.023 15.32 -7.293 1 96.62 297 GLU A C 1
ATOM 2381 O O . GLU A 1 297 ? -2.85 15.992 -6.672 1 96.62 297 GLU A O 1
ATOM 2386 N N . PRO A 1 298 ? -2.139 15.172 -8.633 1 96.56 298 PRO A N 1
ATOM 2387 C CA . PRO A 1 298 ? -3.156 15.906 -9.391 1 96.56 298 PRO A CA 1
ATOM 2388 C C . PRO A 1 298 ? -4.562 15.711 -8.836 1 96.56 298 PRO A C 1
ATOM 2390 O O . PRO A 1 298 ? -5.316 16.672 -8.703 1 96.56 298 PRO A O 1
ATOM 2393 N N . GLY A 1 299 ? -4.898 14.422 -8.539 1 98 299 GLY A N 1
ATOM 2394 C CA . GLY A 1 299 ? -6.223 14.172 -7.992 1 98 299 GLY A CA 1
ATOM 2395 C C . GLY A 1 299 ? -6.438 14.812 -6.633 1 98 299 GLY A C 1
ATOM 2396 O O . GLY A 1 299 ? -7.551 15.227 -6.309 1 98 299 GLY A O 1
ATOM 2397 N N . ILE A 1 300 ? -5.426 14.922 -5.855 1 98.5 300 ILE A N 1
ATOM 2398 C CA . ILE A 1 300 ? -5.5 15.539 -4.535 1 98.5 300 ILE A CA 1
ATOM 2399 C C . ILE A 1 300 ? -5.648 17.047 -4.684 1 98.5 300 ILE A C 1
ATOM 2401 O O . ILE A 1 300 ? -6.457 17.672 -3.992 1 98.5 300 ILE A O 1
ATOM 2405 N N . VAL A 1 301 ? -4.891 17.625 -5.613 1 98.31 301 VAL A N 1
ATOM 2406 C CA . VAL A 1 301 ? -4.996 19.062 -5.875 1 98.31 301 VAL A CA 1
ATOM 2407 C C . VAL A 1 301 ? -6.43 19.406 -6.27 1 98.31 301 VAL A C 1
ATOM 2409 O O . VAL A 1 301 ? -7.027 20.344 -5.719 1 98.31 301 VAL A O 1
ATOM 2412 N N . ASP A 1 302 ? -6.941 18.672 -7.176 1 98.62 302 ASP A N 1
ATOM 2413 C CA . ASP A 1 302 ? -8.305 18.891 -7.645 1 98.62 302 ASP A CA 1
ATOM 2414 C C . ASP A 1 302 ? -9.297 18.859 -6.484 1 98.62 302 ASP A C 1
ATOM 2416 O O . ASP A 1 302 ? -10.125 19.766 -6.352 1 98.62 302 ASP A O 1
ATOM 2420 N N . ALA A 1 303 ? -9.164 17.844 -5.609 1 98.81 303 ALA A N 1
ATOM 2421 C CA . ALA A 1 303 ? -10.094 17.672 -4.496 1 98.81 303 ALA A CA 1
ATOM 2422 C C . ALA A 1 303 ? -9.938 18.781 -3.463 1 98.81 303 ALA A C 1
ATOM 2424 O O . ALA A 1 303 ? -10.93 19.281 -2.928 1 98.81 303 ALA A O 1
ATOM 2425 N N . LEU A 1 304 ? -8.727 19.172 -3.203 1 98.75 304 LEU A N 1
ATOM 2426 C CA . LEU A 1 304 ? -8.469 20.188 -2.188 1 98.75 304 LEU A CA 1
ATOM 2427 C C . LEU A 1 304 ? -8.961 21.547 -2.654 1 98.75 304 LEU A C 1
ATOM 2429 O O . LEU A 1 304 ? -9.562 22.297 -1.881 1 98.75 304 LEU A O 1
ATOM 2433 N N . VAL A 1 305 ? -8.68 21.922 -3.873 1 98.69 305 VAL A N 1
ATOM 2434 C CA . VAL A 1 305 ? -9.125 23.203 -4.402 1 98.69 305 VAL A CA 1
ATOM 2435 C C . VAL A 1 305 ? -10.648 23.25 -4.438 1 98.69 305 VAL A C 1
ATOM 2437 O O . VAL A 1 305 ? -11.25 24.266 -4.07 1 98.69 305 VAL A O 1
ATOM 2440 N N . ARG A 1 306 ? -11.289 22.156 -4.816 1 98.38 306 ARG A N 1
ATOM 2441 C CA . ARG A 1 306 ? -12.742 22.078 -4.785 1 98.38 306 ARG A CA 1
ATOM 2442 C C . ARG A 1 306 ? -13.273 22.266 -3.369 1 98.38 306 ARG A C 1
ATOM 2444 O O . ARG A 1 306 ? -14.266 22.984 -3.16 1 98.38 306 ARG A O 1
ATOM 2451 N N . ALA A 1 307 ? -12.633 21.625 -2.43 1 98.56 307 ALA A N 1
ATOM 2452 C CA . ALA A 1 307 ? -13.055 21.719 -1.032 1 98.56 307 ALA A CA 1
ATOM 2453 C C . ALA A 1 307 ? -12.938 23.141 -0.512 1 98.56 307 ALA A C 1
ATOM 2455 O O . ALA A 1 307 ? -13.836 23.641 0.172 1 98.56 307 ALA A O 1
ATOM 2456 N N . THR A 1 308 ? -11.828 23.797 -0.821 1 98.5 308 THR A N 1
ATOM 2457 C CA . THR A 1 308 ? -11.641 25.172 -0.352 1 98.5 308 THR A CA 1
ATOM 2458 C C . THR A 1 308 ? -12.648 26.109 -1.002 1 98.5 308 THR A C 1
ATOM 2460 O O . THR A 1 308 ? -13.164 27.016 -0.35 1 98.5 308 THR A O 1
ATOM 2463 N N . ASN A 1 309 ? -12.93 25.891 -2.266 1 98 309 ASN A N 1
ATOM 2464 C CA . ASN A 1 309 ? -13.945 26.688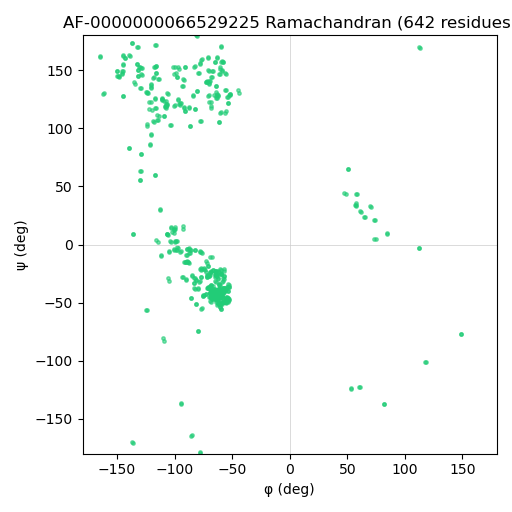 -2.941 1 98 309 ASN A CA 1
ATOM 2465 C C . ASN A 1 309 ? -15.32 26.5 -2.316 1 98 309 ASN A C 1
ATOM 2467 O O . ASN A 1 309 ? -16.031 27.469 -2.043 1 98 309 ASN A O 1
ATOM 2471 N N . GLU A 1 310 ? -15.656 25.297 -2.064 1 97.38 310 GLU A N 1
ATOM 2472 C CA . GLU A 1 310 ? -16.984 24.984 -1.532 1 97.38 310 GLU A CA 1
ATOM 2473 C C . GLU A 1 310 ? -17.156 25.531 -0.116 1 97.38 310 GLU A C 1
ATOM 2475 O O . GLU A 1 310 ? -18.172 26.141 0.2 1 97.38 310 GLU A O 1
ATOM 2480 N N . ILE A 1 311 ? -16.203 25.312 0.697 1 97.38 311 ILE A N 1
ATOM 2481 C CA . ILE A 1 311 ? -16.25 25.781 2.078 1 97.38 311 ILE A CA 1
ATOM 2482 C C . ILE A 1 311 ? -16.266 27.297 2.107 1 97.38 311 ILE A C 1
ATOM 2484 O O . ILE A 1 311 ? -17.047 27.906 2.854 1 97.38 311 ILE A O 1
ATOM 2488 N N . GLY A 1 312 ? -15.414 27.891 1.3 1 97.25 312 GLY A N 1
ATOM 2489 C CA . GLY A 1 312 ? -15.383 29.344 1.23 1 97.25 312 GLY A CA 1
ATOM 2490 C C . GLY A 1 312 ? -16.703 29.953 0.813 1 97.25 312 GLY A C 1
ATOM 2491 O O . GLY A 1 312 ? -17.203 30.875 1.463 1 97.25 312 GLY A O 1
ATOM 2492 N N . ARG A 1 313 ? -17.312 29.422 -0.174 1 95.94 313 ARG A N 1
ATOM 2493 C CA . ARG A 1 313 ? -18.578 29.938 -0.681 1 95.94 313 ARG A CA 1
ATOM 2494 C C . ARG A 1 313 ? -19.703 29.719 0.328 1 95.94 313 ARG A C 1
ATOM 2496 O O . ARG A 1 313 ? -20.547 30.609 0.516 1 95.94 313 ARG A O 1
ATOM 2503 N N . ARG A 1 314 ? -19.656 28.609 0.921 1 96 314 ARG A N 1
ATOM 2504 C CA . ARG A 1 314 ? -20.672 28.312 1.926 1 96 314 ARG A CA 1
ATOM 2505 C C . ARG A 1 314 ? -20.578 29.281 3.109 1 96 314 ARG A C 1
ATOM 2507 O O . ARG A 1 314 ? -21.578 29.844 3.547 1 96 314 ARG A O 1
ATOM 2514 N N . LEU A 1 315 ? -19.391 29.453 3.625 1 96.69 315 LEU A N 1
ATOM 2515 C CA . LEU A 1 315 ? -19.188 30.25 4.824 1 96.69 315 LEU A CA 1
ATOM 2516 C C . LEU A 1 315 ? -19.438 31.734 4.543 1 96.69 315 LEU A C 1
ATOM 2518 O O . LEU A 1 315 ? -19.828 32.469 5.438 1 96.69 315 LEU A O 1
ATOM 2522 N N . LEU A 1 316 ? -19.297 32.094 3.268 1 95.94 316 LEU A N 1
ATOM 2523 C CA . LEU A 1 316 ? -19.484 33.5 2.885 1 95.94 316 LEU A CA 1
ATOM 2524 C C . LEU A 1 316 ? -20.875 33.719 2.293 1 95.94 316 LEU A C 1
ATOM 2526 O O . LEU A 1 316 ? -21.188 34.812 1.831 1 95.94 316 LEU A O 1
ATOM 2530 N N . ASP A 1 317 ? -21.703 32.688 2.273 1 95.12 317 ASP A N 1
ATOM 2531 C CA . ASP A 1 317 ? -23.062 32.719 1.74 1 95.12 317 ASP A CA 1
ATOM 2532 C C . ASP A 1 317 ? -23.062 33.156 0.277 1 95.12 317 ASP A C 1
ATOM 2534 O O . ASP A 1 317 ? -23.828 34.062 -0.107 1 95.12 317 ASP A O 1
ATOM 2538 N N . LEU A 1 318 ? -22.141 32.625 -0.45 1 91.69 318 LEU A N 1
ATOM 2539 C CA . LEU A 1 318 ? -22.078 32.844 -1.89 1 91.69 318 LEU A CA 1
ATOM 2540 C C . LEU A 1 318 ? -22.688 31.672 -2.652 1 91.69 318 LEU A C 1
ATOM 2542 O O . LEU A 1 318 ? -22.719 30.547 -2.148 1 91.69 318 LEU A O 1
ATOM 2546 N N . PRO A 1 319 ? -23.297 31.938 -3.795 1 86.75 319 PRO A N 1
ATOM 2547 C CA . PRO A 1 319 ? -23.812 30.812 -4.594 1 86.75 319 PRO A CA 1
ATOM 2548 C C . PRO A 1 319 ? -22.719 29.828 -4.988 1 86.75 319 PRO A C 1
ATOM 2550 O O . PRO A 1 319 ? -21.547 30.203 -5.105 1 86.75 319 PRO A O 1
ATOM 2553 N N . PRO A 1 320 ? -23.203 28.609 -5.105 1 78.81 320 PRO A N 1
ATOM 2554 C CA . PRO A 1 320 ? -22.219 27.609 -5.539 1 78.81 320 PRO A CA 1
ATOM 2555 C C . PRO A 1 320 ? -21.625 27.938 -6.91 1 78.81 320 PRO A C 1
ATOM 2557 O O . PRO A 1 320 ? -22.266 28.609 -7.719 1 78.81 320 PRO A O 1
ATOM 2560 N N . GLU A 1 321 ? -20.422 27.484 -7.051 1 70.94 321 GLU A N 1
ATOM 2561 C CA . GLU A 1 321 ? -19.797 27.688 -8.359 1 70.94 321 GLU A CA 1
ATOM 2562 C C . GLU A 1 321 ? -20.562 26.938 -9.445 1 70.94 321 GLU A C 1
ATOM 2564 O O . GLU A 1 321 ? -21.031 25.812 -9.219 1 70.94 321 GLU A O 1
ATOM 2569 N N . ALA A 1 322 ? -20.922 27.594 -10.562 1 61.75 322 ALA A N 1
ATOM 2570 C CA . ALA A 1 322 ? -21.594 26.953 -11.688 1 61.75 322 ALA A CA 1
ATOM 2571 C C . ALA A 1 322 ? -20.797 25.766 -12.203 1 61.75 322 ALA A C 1
ATOM 2573 O O . ALA A 1 322 ? -19.578 25.844 -12.336 1 61.75 322 ALA A O 1
ATOM 2574 N N . GLU A 1 323 ? -21.172 24.562 -12.164 1 51.34 323 GLU A N 1
ATOM 2575 C CA . GLU A 1 323 ? -20.562 23.375 -12.742 1 51.34 323 GLU A CA 1
ATOM 2576 C C . GLU A 1 323 ? -20.203 23.594 -14.211 1 51.34 323 GLU A C 1
ATOM 2578 O O . GLU A 1 323 ? -20.938 24.25 -14.945 1 51.34 323 GLU A O 1
ATOM 2583 N N . MET B 1 1 ? 4.512 -0.738 -25.344 1 83.62 1 MET B N 1
ATOM 2584 C CA . MET B 1 1 ? 4.086 -1.766 -24.406 1 83.62 1 MET B CA 1
ATOM 2585 C C . MET B 1 1 ? 3.5 -2.969 -25.125 1 83.62 1 MET B C 1
ATOM 2587 O O . MET B 1 1 ? 2.697 -2.811 -26.047 1 83.62 1 MET B O 1
ATOM 2591 N N . LEU B 1 2 ? 4.055 -4.109 -24.844 1 86.75 2 LEU B N 1
ATOM 2592 C CA . LEU B 1 2 ? 3.537 -5.34 -25.438 1 86.75 2 LEU B CA 1
ATOM 2593 C C . LEU B 1 2 ? 2.184 -5.699 -24.828 1 86.75 2 LEU B C 1
ATOM 2595 O O . LEU B 1 2 ? 1.885 -5.324 -23.703 1 86.75 2 LEU B O 1
ATOM 2599 N N . VAL B 1 3 ? 1.428 -6.336 -25.672 1 92.38 3 VAL B N 1
ATOM 2600 C CA . VAL B 1 3 ? 0.11 -6.793 -25.25 1 92.38 3 VAL B CA 1
ATOM 2601 C C . VAL B 1 3 ? 0.045 -8.312 -25.297 1 92.38 3 VAL B C 1
ATOM 2603 O O . VAL B 1 3 ? 0.971 -8.961 -25.797 1 92.38 3 VAL B O 1
ATOM 2606 N N . LEU B 1 4 ? -0.979 -8.93 -24.812 1 96.69 4 LEU B N 1
ATOM 2607 C CA . LEU B 1 4 ? -1.198 -10.375 -24.859 1 96.69 4 LEU B CA 1
ATOM 2608 C C . LEU B 1 4 ? -1.281 -10.867 -26.297 1 96.69 4 LEU B C 1
ATOM 2610 O O . LEU B 1 4 ? -1.767 -10.148 -27.172 1 96.69 4 LEU B O 1
ATOM 2614 N N . TYR B 1 5 ? -0.826 -12.062 -26.547 1 97.5 5 TYR B N 1
ATOM 2615 C CA . TYR B 1 5 ? -1.042 -12.711 -27.828 1 97.5 5 TYR B CA 1
ATOM 2616 C C . TYR B 1 5 ? -2.523 -12.992 -28.062 1 97.5 5 TYR B C 1
ATOM 2618 O O . TYR B 1 5 ? -3.305 -13.047 -27.109 1 97.5 5 TYR B O 1
ATOM 2626 N N . PRO B 1 6 ? -2.955 -13.141 -29.25 1 96.12 6 PRO B N 1
ATOM 2627 C CA . PRO B 1 6 ? -4.367 -13.406 -29.531 1 96.12 6 PRO B CA 1
ATOM 2628 C C . PRO B 1 6 ? -4.871 -14.672 -28.844 1 96.12 6 PRO B C 1
ATOM 2630 O O . PRO B 1 6 ? -4.086 -15.578 -28.562 1 96.12 6 PRO B O 1
ATOM 2633 N N . GLU B 1 7 ? -6.133 -14.719 -28.656 1 95.94 7 GLU B N 1
ATOM 2634 C CA . GLU B 1 7 ? -6.738 -15.914 -28.078 1 95.94 7 GLU B CA 1
ATOM 2635 C C . GLU B 1 7 ? -6.57 -17.125 -29 1 95.94 7 GLU B C 1
ATOM 2637 O O . GLU B 1 7 ? -6.723 -17.016 -30.219 1 95.94 7 GLU B O 1
ATOM 2642 N N . ILE B 1 8 ? -6.223 -18.234 -28.438 1 94.88 8 ILE B N 1
ATOM 2643 C CA . ILE B 1 8 ? -6.066 -19.469 -29.203 1 94.88 8 ILE B CA 1
ATOM 2644 C C . ILE B 1 8 ? -6.797 -20.609 -28.484 1 94.88 8 ILE B C 1
ATOM 2646 O O . ILE B 1 8 ? -6.984 -20.562 -27.266 1 94.88 8 ILE B O 1
ATOM 2650 N N . LYS B 1 9 ? -7.188 -21.609 -29.219 1 95.12 9 LYS B N 1
ATOM 2651 C CA . LYS B 1 9 ? -7.859 -22.797 -28.672 1 95.12 9 LYS B CA 1
ATOM 2652 C C . LYS B 1 9 ? -6.871 -23.922 -28.422 1 95.12 9 LYS B C 1
ATOM 2654 O O . LYS B 1 9 ? -5.879 -24.062 -29.125 1 95.12 9 LYS B O 1
ATOM 2659 N N . PRO B 1 10 ? -7.211 -24.734 -27.453 1 97.38 10 PRO B N 1
ATOM 2660 C CA . PRO B 1 10 ? -6.355 -25.906 -27.25 1 97.38 10 PRO B CA 1
ATOM 2661 C C . PRO B 1 10 ? -6.48 -26.922 -28.391 1 97.38 10 PRO B C 1
ATOM 2663 O O . PRO B 1 10 ? -7.574 -27.141 -28.922 1 97.38 10 PRO B O 1
ATOM 2666 N N . TYR B 1 11 ? -5.379 -27.547 -28.812 1 98 11 TYR B N 1
ATOM 2667 C CA . TYR B 1 11 ? -5.418 -28.609 -29.797 1 98 11 TYR B CA 1
ATOM 2668 C C . TYR B 1 11 ? -5.609 -29.969 -29.141 1 98 11 TYR B C 1
ATOM 2670 O O . TYR B 1 11 ? -5.918 -30.953 -29.812 1 98 11 TYR B O 1
ATOM 2678 N N . ALA B 1 12 ? -5.395 -30.016 -27.766 1 98.38 12 ALA B N 1
ATOM 2679 C CA . ALA B 1 12 ? -5.602 -31.234 -27.016 1 98.38 12 ALA B CA 1
ATOM 2680 C C . ALA B 1 12 ? -6.125 -30.938 -25.609 1 98.38 12 ALA B C 1
ATOM 2682 O O . ALA B 1 12 ? -5.762 -29.922 -25.016 1 98.38 12 ALA B O 1
ATOM 2683 N N . ARG B 1 13 ? -6.953 -31.797 -25.062 1 98.19 13 ARG B N 1
ATOM 2684 C CA . ARG B 1 13 ? -7.484 -31.75 -23.703 1 98.19 13 ARG B CA 1
ATOM 2685 C C . ARG B 1 13 ? -7.27 -33.062 -22.984 1 98.19 13 ARG B C 1
ATOM 2687 O O . ARG B 1 13 ? -7.328 -34.125 -23.594 1 98.19 13 ARG B O 1
ATOM 2694 N N . HIS B 1 14 ? -7.035 -32.938 -21.672 1 98.44 14 HIS B N 1
ATOM 2695 C CA . HIS B 1 14 ? -6.723 -34.125 -20.891 1 98.44 14 HIS B CA 1
ATOM 2696 C C . HIS B 1 14 ? -7.508 -34.156 -19.578 1 98.44 14 HIS B C 1
ATOM 2698 O O . HIS B 1 14 ? -7.719 -33.094 -18.969 1 98.44 14 HIS B O 1
ATOM 2704 N N . GLU B 1 15 ? -8 -35.25 -19.203 1 98.25 15 GLU B N 1
ATOM 2705 C CA . GLU B 1 15 ? -8.43 -35.594 -17.844 1 98.25 15 GLU B CA 1
ATOM 2706 C C . GLU B 1 15 ? -7.469 -36.594 -17.188 1 98.25 15 GLU B C 1
ATOM 2708 O O . GLU B 1 15 ? -7.281 -37.688 -17.688 1 98.25 15 GLU B O 1
ATOM 2713 N N . LEU B 1 16 ? -6.895 -36.188 -16.156 1 98.38 16 LEU B N 1
ATOM 2714 C CA . LEU B 1 16 ? -5.848 -36.969 -15.523 1 98.38 16 LEU B CA 1
ATOM 2715 C C . LEU B 1 16 ? -6.246 -37.375 -14.109 1 98.38 16 LEU B C 1
ATOM 2717 O O . LEU B 1 16 ? -6.207 -36.531 -13.195 1 98.38 16 LEU B O 1
ATOM 2721 N N . ALA B 1 17 ? -6.609 -38.688 -13.93 1 98.19 17 ALA B N 1
ATOM 2722 C CA . ALA B 1 17 ? -6.828 -39.188 -12.578 1 98.19 17 ALA B CA 1
ATOM 2723 C C . ALA B 1 17 ? -5.516 -39.25 -11.797 1 98.19 17 ALA B C 1
ATOM 2725 O O . ALA B 1 17 ? -4.559 -39.906 -12.242 1 98.19 17 ALA B O 1
ATOM 2726 N N . VAL B 1 18 ? -5.449 -38.625 -10.75 1 95.88 18 VAL B N 1
ATOM 2727 C CA . VAL B 1 18 ? -4.215 -38.625 -9.969 1 95.88 18 VAL B CA 1
ATOM 2728 C C . VAL B 1 18 ? -4.414 -39.438 -8.695 1 95.88 18 VAL B C 1
ATOM 2730 O O . VAL B 1 18 ? -4.441 -40.656 -8.734 1 95.88 18 VAL B O 1
ATOM 2733 N N . ASP B 1 19 ? -4.957 -38.969 -7.594 1 91.5 19 ASP B N 1
ATOM 2734 C CA . ASP B 1 19 ? -5.32 -39.656 -6.348 1 91.5 19 ASP B CA 1
ATOM 2735 C C . ASP B 1 19 ? -6.816 -39.531 -6.07 1 91.5 19 ASP B C 1
ATOM 2737 O O . ASP B 1 19 ? -7.324 -38.406 -5.859 1 91.5 19 ASP B O 1
ATOM 2741 N N . GLU B 1 20 ? -7.43 -40.781 -6.109 1 93.12 20 GLU B N 1
ATOM 2742 C CA . GLU B 1 20 ? -8.867 -40.719 -5.887 1 93.12 20 GLU B CA 1
ATOM 2743 C C . GLU B 1 20 ? -9.203 -39.781 -4.73 1 93.12 20 GLU B C 1
ATOM 2745 O O . GLU B 1 20 ? -8.547 -39.812 -3.688 1 93.12 20 GLU B O 1
ATOM 2750 N N . PRO B 1 21 ? -10.094 -38.875 -4.848 1 96.25 21 PRO B N 1
ATOM 2751 C CA . PRO B 1 21 ? -11.086 -38.781 -5.918 1 96.25 21 PRO B CA 1
ATOM 2752 C C . PRO B 1 21 ? -10.719 -37.781 -6.984 1 96.25 21 PRO B C 1
ATOM 2754 O O . PRO B 1 21 ? -11.539 -37.438 -7.836 1 96.25 21 PRO B O 1
ATOM 2757 N N . HIS B 1 22 ? -9.523 -37.312 -7.016 1 98.38 22 HIS B N 1
ATOM 2758 C CA . HIS B 1 22 ? -9.172 -36.125 -7.785 1 98.38 22 HIS B CA 1
ATOM 2759 C C . HIS B 1 22 ? -8.898 -36.469 -9.242 1 98.38 22 HIS B C 1
ATOM 2761 O O . HIS B 1 22 ? -8.094 -37.344 -9.531 1 98.38 22 HIS B O 1
ATOM 2767 N N . VAL B 1 23 ? -9.547 -35.75 -10.148 1 98.62 23 VAL B N 1
ATOM 2768 C CA . VAL B 1 23 ? -9.281 -35.781 -11.586 1 98.62 23 VAL B CA 1
ATOM 2769 C C . VAL B 1 23 ? -8.938 -34.344 -12.062 1 98.62 23 VAL B C 1
ATOM 2771 O O . VAL B 1 23 ? -9.75 -33.438 -11.945 1 98.62 23 VAL B O 1
ATOM 2774 N N . LEU B 1 24 ? -7.766 -34.219 -12.656 1 98.69 24 LEU B N 1
ATOM 2775 C CA . LEU B 1 24 ? -7.309 -32.906 -13.109 1 98.69 24 LEU B CA 1
ATOM 2776 C C . LEU B 1 24 ? -7.707 -32.656 -14.562 1 98.69 24 LEU B C 1
ATOM 2778 O O . LEU B 1 24 ? -7.66 -33.562 -15.383 1 98.69 24 LEU B O 1
ATOM 2782 N N . TYR B 1 25 ? -8.078 -31.453 -14.828 1 98.62 25 TYR B N 1
ATOM 2783 C CA . TYR B 1 25 ? -8.195 -30.969 -16.203 1 98.62 25 TYR B CA 1
ATOM 2784 C C . TYR B 1 25 ? -6.906 -30.312 -16.656 1 98.62 25 TYR B C 1
ATOM 2786 O O . TYR B 1 25 ? -6.293 -29.547 -15.914 1 98.62 25 TYR B O 1
ATOM 2794 N N . ALA B 1 26 ? -6.453 -30.609 -17.891 1 98.69 26 ALA B N 1
ATOM 2795 C CA . ALA B 1 26 ? -5.32 -29.938 -18.531 1 98.69 26 ALA B CA 1
ATOM 2796 C C . ALA B 1 26 ? -5.547 -29.797 -20.031 1 98.69 26 ALA B C 1
ATOM 2798 O O . ALA B 1 26 ? -6.336 -30.547 -20.609 1 98.69 26 ALA B O 1
ATOM 2799 N N . ASP B 1 27 ? -4.887 -28.812 -20.594 1 98.38 27 ASP B N 1
ATOM 2800 C CA . ASP B 1 27 ? -4.953 -28.703 -22.047 1 98.38 27 ASP B CA 1
ATOM 2801 C C . ASP B 1 27 ? -3.631 -28.203 -22.625 1 98.38 27 ASP B C 1
ATOM 2803 O O . ASP B 1 27 ? -2.727 -27.828 -21.875 1 98.38 27 ASP B O 1
ATOM 2807 N N . GLU B 1 28 ? -3.439 -28.391 -23.906 1 98.56 28 GLU B N 1
ATOM 2808 C CA . GLU B 1 28 ? -2.258 -27.969 -24.656 1 98.56 28 GLU B CA 1
ATOM 2809 C C . GLU B 1 28 ? -2.629 -27.016 -25.781 1 98.56 28 GLU B C 1
ATOM 2811 O O . GLU B 1 28 ? -3.65 -27.203 -26.453 1 98.56 28 GLU B O 1
ATOM 2816 N N . SER B 1 29 ? -1.9 -26 -25.891 1 98.38 29 SER B N 1
ATOM 2817 C CA . SER B 1 29 ? -2.049 -25.031 -26.969 1 98.38 29 SER B CA 1
ATOM 2818 C C . SER B 1 29 ? -0.694 -24.609 -27.531 1 98.38 29 SER B C 1
ATOM 2820 O O . SER B 1 29 ? 0.348 -25.031 -27.031 1 98.38 29 SER B O 1
ATOM 2822 N N . GLY B 1 30 ? -0.753 -23.812 -28.625 1 98.06 30 GLY B N 1
ATOM 2823 C CA . GLY B 1 30 ? 0.48 -23.375 -29.25 1 98.06 30 GLY B CA 1
ATOM 2824 C C . GLY B 1 30 ? 1.074 -24.406 -30.188 1 98.06 30 GLY B C 1
ATOM 2825 O O . GLY B 1 30 ? 0.358 -25.016 -30.984 1 98.06 30 GLY B O 1
ATOM 2826 N N . SER B 1 31 ? 2.438 -24.594 -30.125 1 97.81 31 SER B N 1
ATOM 2827 C CA . SER B 1 31 ? 3.152 -25.5 -31.016 1 97.81 31 SER B CA 1
ATOM 2828 C C . SER B 1 31 ? 3.447 -26.828 -30.312 1 97.81 31 SER B C 1
ATOM 2830 O O . SER B 1 31 ? 4.234 -26.875 -29.359 1 97.81 31 SER B O 1
ATOM 2832 N N . PRO B 1 32 ? 2.951 -27.938 -30.812 1 97.5 32 PRO B N 1
ATOM 2833 C CA . PRO B 1 32 ? 3.154 -29.234 -30.172 1 97.5 32 PRO B CA 1
ATOM 2834 C C . PRO B 1 32 ? 4.629 -29.594 -29.984 1 97.5 32 PRO B C 1
ATOM 2836 O O . PRO B 1 32 ? 4.996 -30.281 -29.047 1 97.5 32 PRO B O 1
ATOM 2839 N N . ASP B 1 33 ? 5.473 -29.078 -30.891 1 97 33 ASP B N 1
ATOM 2840 C CA . ASP B 1 33 ? 6.902 -29.375 -30.812 1 97 33 ASP B CA 1
ATOM 2841 C C . ASP B 1 33 ? 7.68 -28.188 -30.219 1 97 33 ASP B C 1
ATOM 2843 O O . ASP B 1 33 ? 8.906 -28.156 -30.312 1 97 33 ASP B O 1
ATOM 2847 N N . GLY B 1 34 ? 6.938 -27.234 -29.688 1 98.25 34 GLY B N 1
ATOM 2848 C CA . GLY B 1 34 ? 7.57 -26.047 -29.141 1 98.25 34 GLY B CA 1
ATOM 2849 C C . GLY B 1 34 ? 8.172 -26.281 -27.766 1 98.25 34 GLY B C 1
ATOM 2850 O O . GLY B 1 34 ? 8.203 -27.422 -27.281 1 98.25 34 GLY B O 1
ATOM 2851 N N . LEU B 1 35 ? 8.75 -25.203 -27.188 1 98.69 35 LEU B N 1
ATOM 2852 C CA . LEU B 1 35 ? 9.297 -25.234 -25.844 1 98.69 35 LEU B CA 1
ATOM 2853 C C . LEU B 1 35 ? 8.188 -25.391 -24.797 1 98.69 35 LEU B C 1
ATOM 2855 O O . LEU B 1 35 ? 7.301 -24.547 -24.703 1 98.69 35 LEU B O 1
ATOM 2859 N N . PRO B 1 36 ? 8.164 -26.484 -24.016 1 98.88 36 PRO B N 1
ATOM 2860 C CA . PRO B 1 36 ? 7.086 -26.672 -23.031 1 98.88 36 PRO B CA 1
ATOM 2861 C C . PRO B 1 36 ? 7.094 -25.609 -21.938 1 98.88 36 PRO B C 1
ATOM 2863 O O . PRO B 1 36 ? 8.148 -25.297 -21.375 1 98.88 36 PRO B O 1
ATOM 2866 N N . VAL B 1 37 ? 6.004 -25 -21.734 1 98.94 37 VAL B N 1
ATOM 2867 C 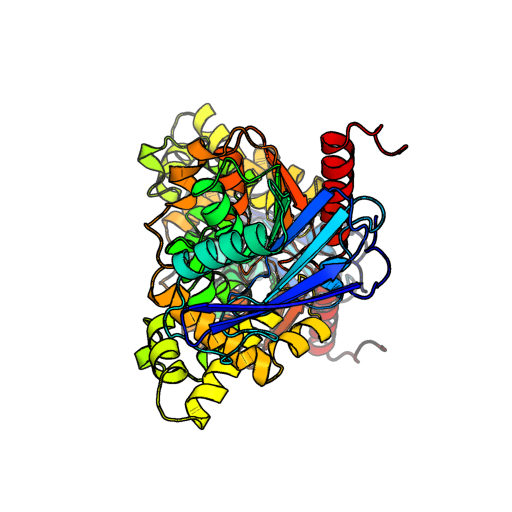CA . VAL B 1 37 ? 5.77 -24.094 -20.625 1 98.94 37 VAL B CA 1
ATOM 2868 C C . VAL B 1 37 ? 4.473 -24.484 -19.906 1 98.94 37 VAL B C 1
ATOM 2870 O O . VAL B 1 37 ? 3.488 -24.844 -20.562 1 98.94 37 VAL B O 1
ATOM 2873 N N . VAL B 1 38 ? 4.473 -24.531 -18.625 1 98.94 38 VAL B N 1
ATOM 2874 C CA . VAL B 1 38 ? 3.262 -24.812 -17.859 1 98.94 38 VAL B CA 1
ATOM 2875 C C . VAL B 1 38 ? 2.832 -23.562 -17.094 1 98.94 38 VAL B C 1
ATOM 2877 O O . VAL B 1 38 ? 3.646 -22.938 -16.406 1 98.94 38 VAL B O 1
ATOM 2880 N N . PHE B 1 39 ? 1.603 -23.156 -17.312 1 98.81 39 PHE B N 1
ATOM 2881 C CA . PHE B 1 39 ? 0.979 -22.062 -16.562 1 98.81 39 PHE B CA 1
ATOM 2882 C C . PHE B 1 39 ? 0.436 -22.562 -15.234 1 98.81 39 PHE B C 1
ATOM 2884 O O . PHE B 1 39 ? -0.482 -23.391 -15.195 1 98.81 39 PHE B O 1
ATOM 2891 N N . VAL B 1 40 ? 0.976 -22.062 -14.117 1 98.81 40 VAL B N 1
ATOM 2892 C CA . VAL B 1 40 ? 0.562 -22.438 -12.773 1 98.81 40 VAL B CA 1
ATOM 2893 C C . VAL B 1 40 ? -0.299 -21.344 -12.164 1 98.81 40 VAL B C 1
ATOM 2895 O O . VAL B 1 40 ? 0.222 -20.328 -11.695 1 98.81 40 VAL B O 1
ATOM 2898 N N . HIS B 1 41 ? -1.568 -21.562 -12.148 1 98.25 41 HIS B N 1
ATOM 2899 C CA . HIS B 1 41 ? -2.486 -20.5 -11.742 1 98.25 41 HIS B CA 1
ATOM 2900 C C . HIS B 1 41 ? -2.391 -20.219 -10.25 1 98.25 41 HIS B C 1
ATOM 2902 O O . HIS B 1 41 ? -1.863 -21.047 -9.492 1 98.25 41 HIS B O 1
ATOM 2908 N N . GLY B 1 42 ? -2.883 -19.031 -9.867 1 96.88 42 GLY B N 1
ATOM 2909 C CA . GLY B 1 42 ? -2.869 -18.609 -8.477 1 96.88 42 GLY B CA 1
ATOM 2910 C C . GLY B 1 42 ? -4.062 -19.109 -7.691 1 96.88 42 GLY B C 1
ATOM 2911 O O . GLY B 1 42 ? -4.707 -20.094 -8.094 1 96.88 42 GLY B O 1
ATOM 2912 N N . GLY B 1 43 ? -4.238 -18.531 -6.605 1 94.38 43 GLY B N 1
ATOM 2913 C CA . GLY B 1 43 ? -5.219 -18.938 -5.609 1 94.38 43 GLY B CA 1
ATOM 2914 C C . GLY B 1 43 ? -4.594 -19.344 -4.289 1 94.38 43 GLY B C 1
ATOM 2915 O O . GLY B 1 43 ? -3.961 -18.531 -3.615 1 94.38 43 GLY B O 1
ATOM 2916 N N . PRO B 1 44 ? -4.477 -20.594 -4.055 1 95.88 44 PRO B N 1
ATOM 2917 C CA . PRO B 1 44 ? -5.023 -21.719 -4.812 1 95.88 44 PRO B CA 1
ATOM 2918 C C . PRO B 1 44 ? -6.547 -21.688 -4.91 1 95.88 44 PRO B C 1
ATOM 2920 O O . PRO B 1 44 ? -7.195 -20.906 -4.203 1 95.88 44 PRO B O 1
ATOM 2923 N N . GLY B 1 45 ? -7.047 -22.297 -5.828 1 96.12 45 GLY B N 1
ATOM 2924 C CA . GLY B 1 45 ? -8.492 -22.438 -5.918 1 96.12 45 GLY B CA 1
ATOM 2925 C C . GLY B 1 45 ? -9.094 -21.688 -7.086 1 96.12 45 GLY B C 1
ATOM 2926 O O . GLY B 1 45 ? -10.305 -21.734 -7.305 1 96.12 45 GLY B O 1
ATOM 2927 N N . SER B 1 46 ? -8.367 -20.938 -7.898 1 95.56 46 SER B N 1
ATOM 2928 C CA . SER B 1 46 ? -8.883 -20.141 -9.008 1 95.56 46 SER B CA 1
ATOM 2929 C C . SER B 1 46 ? -9.156 -21.016 -10.227 1 95.56 46 SER B C 1
ATOM 2931 O O . SER B 1 46 ? -10.273 -21.5 -10.422 1 95.56 46 SER B O 1
ATOM 2933 N N . GLY B 1 47 ? -8.102 -21.438 -10.922 1 95.19 47 GLY B N 1
ATOM 2934 C CA . GLY B 1 47 ? -8.164 -22.156 -12.195 1 95.19 47 GLY B CA 1
ATOM 2935 C C . GLY B 1 47 ? -7.625 -21.344 -13.352 1 95.19 47 GLY B C 1
ATOM 2936 O O . GLY B 1 47 ? -7.398 -20.141 -13.227 1 95.19 47 GLY B O 1
ATOM 2937 N N . CYS B 1 48 ? -7.453 -22 -14.492 1 95.75 48 CYS B N 1
ATOM 2938 C CA . CYS B 1 48 ? -6.973 -21.344 -15.703 1 95.75 48 CYS B CA 1
ATOM 2939 C C . CYS B 1 48 ? -8.141 -20.828 -16.547 1 95.75 48 CYS B C 1
ATOM 2941 O O . CYS B 1 48 ? -9.266 -21.312 -16.391 1 95.75 48 CYS B O 1
ATOM 2943 N N . ASP B 1 49 ? -7.875 -19.797 -17.312 1 90.75 49 ASP B N 1
ATOM 2944 C CA . ASP B 1 49 ? -8.844 -19.281 -18.281 1 90.75 49 ASP B CA 1
ATOM 2945 C C . ASP B 1 49 ? -8.18 -18.953 -19.609 1 90.75 49 ASP B C 1
ATOM 2947 O O . ASP B 1 49 ? -7.055 -19.375 -19.875 1 90.75 49 ASP B O 1
ATOM 2951 N N . ALA B 1 50 ? -8.922 -18.281 -20.5 1 88.25 50 ALA B N 1
ATOM 2952 C CA . ALA B 1 50 ? -8.422 -18 -21.844 1 88.25 50 ALA B CA 1
ATOM 2953 C C . ALA B 1 50 ? -7.184 -17.109 -21.797 1 88.25 50 ALA B C 1
ATOM 2955 O O . ALA B 1 50 ? -6.312 -17.203 -22.656 1 88.25 50 ALA B O 1
ATOM 2956 N N . LEU B 1 51 ? -7.066 -16.312 -20.781 1 91.56 51 LEU B N 1
ATOM 2957 C CA . LEU B 1 51 ? -5.938 -15.398 -20.641 1 91.56 51 LEU B CA 1
ATOM 2958 C C . LEU B 1 51 ? -4.652 -16.172 -20.359 1 91.56 51 LEU B C 1
ATOM 2960 O O . LEU B 1 51 ? -3.564 -15.734 -20.734 1 91.56 51 LEU B O 1
ATOM 2964 N N . SER B 1 52 ? -4.785 -17.281 -19.797 1 95.94 52 SER B N 1
ATOM 2965 C CA . SER B 1 52 ? -3.65 -18.047 -19.281 1 95.94 52 SER B CA 1
ATOM 2966 C C . SER B 1 52 ? -2.73 -18.484 -20.422 1 95.94 52 SER B C 1
ATOM 2968 O O . SER B 1 52 ? -1.53 -18.672 -20.219 1 95.94 52 SER B O 1
ATOM 2970 N N . ARG B 1 53 ? -3.27 -18.562 -21.672 1 96.38 53 ARG B N 1
ATOM 2971 C CA . ARG B 1 53 ? -2.506 -19.062 -22.797 1 96.38 53 ARG B CA 1
ATOM 2972 C C . ARG B 1 53 ? -1.867 -17.922 -23.578 1 96.38 53 ARG B C 1
ATOM 2974 O O . ARG B 1 53 ? -1.024 -18.156 -24.453 1 96.38 53 ARG B O 1
ATOM 2981 N N . ARG B 1 54 ? -2.223 -16.703 -23.172 1 98 54 ARG B N 1
ATOM 2982 C CA . ARG B 1 54 ? -1.991 -15.602 -24.094 1 98 54 ARG B CA 1
ATOM 2983 C C . ARG B 1 54 ? -0.7 -14.859 -23.766 1 98 54 ARG B C 1
ATOM 2985 O O . ARG B 1 54 ? -0.344 -13.891 -24.438 1 98 54 ARG B O 1
ATOM 2992 N N . PHE B 1 55 ? 0.031 -15.328 -22.781 1 98.56 55 PHE B N 1
ATOM 2993 C CA . PHE B 1 55 ? 1.283 -14.68 -22.422 1 98.56 55 PHE B CA 1
ATOM 2994 C C . PHE B 1 55 ? 2.438 -15.211 -23.266 1 98.56 55 PHE B C 1
ATOM 2996 O O . PHE B 1 55 ? 3.551 -14.68 -23.203 1 98.56 55 PHE B O 1
ATOM 3003 N N . PHE B 1 56 ? 2.182 -16.219 -24.109 1 98.5 56 PHE B N 1
ATOM 3004 C CA . PHE B 1 56 ? 3.229 -16.969 -24.797 1 98.5 56 PHE B CA 1
ATOM 3005 C C . PHE B 1 56 ? 3.07 -16.875 -26.312 1 98.5 56 PHE B C 1
ATOM 3007 O O . PHE B 1 56 ? 1.952 -16.922 -26.828 1 98.5 56 PHE B O 1
ATOM 3014 N N . ASP B 1 57 ? 4.211 -16.672 -26.984 1 98.06 57 ASP B N 1
ATOM 3015 C CA . ASP B 1 57 ? 4.184 -16.828 -28.438 1 98.06 57 ASP B CA 1
ATOM 3016 C C . ASP B 1 57 ? 3.764 -18.25 -28.828 1 98.06 57 ASP B C 1
ATOM 3018 O O . ASP B 1 57 ? 4.5 -19.203 -28.609 1 98.06 57 ASP B O 1
ATOM 3022 N N . PRO B 1 58 ? 2.611 -18.359 -29.453 1 97.56 58 PRO B N 1
ATOM 3023 C CA . PRO B 1 58 ? 2.1 -19.703 -29.734 1 97.56 58 PRO B CA 1
ATOM 3024 C C . PRO B 1 58 ? 2.932 -20.438 -30.781 1 97.56 58 PRO B C 1
ATOM 3026 O O . PRO B 1 58 ? 2.762 -21.656 -30.969 1 97.56 58 PRO B O 1
ATOM 3029 N N . ASN B 1 59 ? 3.84 -19.766 -31.453 1 96.69 59 ASN B N 1
ATOM 3030 C CA . ASN B 1 59 ? 4.715 -20.406 -32.406 1 96.69 59 ASN B CA 1
ATOM 3031 C C . ASN B 1 59 ? 5.973 -20.969 -31.766 1 96.69 59 ASN B C 1
ATOM 3033 O O . ASN B 1 59 ? 6.672 -21.797 -32.344 1 96.69 59 ASN B O 1
ATOM 3037 N N . LEU B 1 60 ? 6.234 -20.531 -30.594 1 97.44 60 LEU B N 1
ATOM 3038 C CA . LEU B 1 60 ? 7.477 -20.906 -29.922 1 97.44 60 LEU B CA 1
ATOM 3039 C C . LEU B 1 60 ? 7.211 -21.922 -28.812 1 97.44 60 LEU B C 1
ATOM 3041 O O . LEU B 1 60 ? 8.086 -22.734 -28.484 1 97.44 60 LEU B O 1
ATOM 3045 N N . TYR B 1 61 ? 6.051 -21.859 -28.25 1 98.75 61 TYR B N 1
ATOM 3046 C CA . TYR B 1 61 ? 5.836 -22.609 -27.016 1 98.75 61 TYR B CA 1
ATOM 3047 C C . TYR B 1 61 ? 4.805 -23.719 -27.219 1 98.75 61 TYR B C 1
ATOM 3049 O O . TYR B 1 61 ? 3.816 -23.531 -27.922 1 98.75 61 TYR B O 1
ATOM 3057 N N . ARG B 1 62 ? 5.035 -24.859 -26.578 1 98.75 62 ARG B N 1
ATOM 3058 C CA . ARG B 1 62 ? 4.004 -25.812 -26.188 1 98.75 62 ARG B CA 1
ATOM 3059 C C . ARG B 1 62 ? 3.406 -25.438 -24.828 1 98.75 62 ARG B C 1
ATOM 3061 O O . ARG B 1 62 ? 4.012 -25.70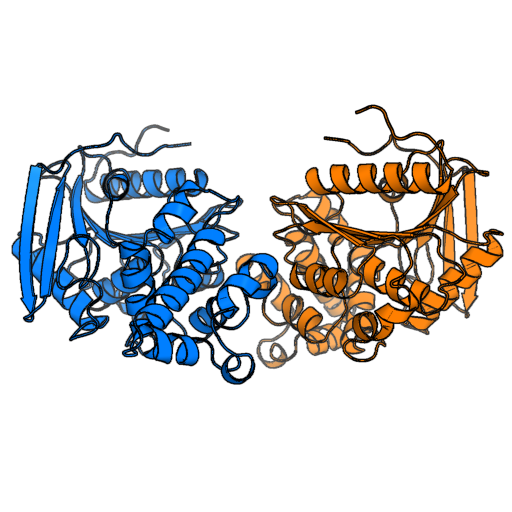3 -23.797 1 98.75 62 ARG B O 1
ATOM 3068 N N . ILE B 1 63 ? 2.223 -24.844 -24.922 1 98.81 63 ILE B N 1
ATOM 3069 C CA . ILE B 1 63 ? 1.632 -24.219 -23.75 1 98.81 63 ILE B CA 1
ATOM 3070 C C . ILE B 1 63 ? 0.735 -25.203 -23.016 1 98.81 63 ILE B C 1
ATOM 3072 O O . ILE B 1 63 ? -0.245 -25.703 -23.578 1 98.81 63 ILE B O 1
ATOM 3076 N N . VAL B 1 64 ? 1.076 -25.516 -21.797 1 98.88 64 VAL B N 1
ATOM 3077 C CA . VAL B 1 64 ? 0.297 -26.422 -20.969 1 98.88 64 VAL B CA 1
ATOM 3078 C C . VAL B 1 64 ? -0.42 -25.641 -19.875 1 98.88 64 VAL B C 1
ATOM 3080 O O . VAL B 1 64 ? 0.21 -24.875 -19.125 1 98.88 64 VAL B O 1
ATOM 3083 N N . THR B 1 65 ? -1.725 -25.734 -19.766 1 98.69 65 THR B N 1
ATOM 3084 C CA . THR B 1 65 ? -2.502 -25.234 -18.641 1 98.69 65 THR B CA 1
ATOM 3085 C C . THR B 1 65 ? -3.191 -26.375 -17.906 1 98.69 65 THR B C 1
ATOM 3087 O O . THR B 1 65 ? -3.516 -27.391 -18.516 1 98.69 65 THR B O 1
ATOM 3090 N N . PHE B 1 66 ? -3.348 -26.234 -16.656 1 98.75 66 PHE B N 1
ATOM 3091 C CA . PHE B 1 66 ? -4.062 -27.234 -15.859 1 98.75 66 PHE B CA 1
ATOM 3092 C C . PHE B 1 66 ? -4.746 -26.578 -14.664 1 98.75 66 PHE B C 1
ATOM 3094 O O . PHE B 1 66 ? -4.32 -25.516 -14.195 1 98.75 66 PHE B O 1
ATOM 3101 N N . ASP B 1 67 ? -5.848 -27.141 -14.25 1 98.69 67 ASP B N 1
ATOM 3102 C CA . ASP B 1 67 ? -6.539 -26.719 -13.039 1 98.69 67 ASP B CA 1
ATOM 3103 C C . ASP B 1 67 ? -6.141 -27.594 -11.844 1 98.69 67 ASP B C 1
ATOM 3105 O O . ASP B 1 67 ? -6.293 -28.812 -11.891 1 98.69 67 ASP B O 1
ATOM 3109 N N . GLN B 1 68 ? -5.598 -26.984 -10.828 1 98.69 68 GLN B N 1
ATOM 3110 C CA . GLN B 1 68 ? -5.199 -27.688 -9.625 1 98.69 68 GLN B CA 1
ATOM 3111 C C . GLN B 1 68 ? -6.391 -28.391 -8.977 1 98.69 68 GLN B C 1
ATOM 3113 O O . GLN B 1 68 ? -7.531 -28.203 -9.414 1 98.69 68 GLN B O 1
ATOM 3118 N N . ARG B 1 69 ? -6.137 -29.234 -7.984 1 98.25 69 ARG B N 1
ATOM 3119 C CA . ARG B 1 69 ? -7.188 -30 -7.328 1 98.25 69 ARG B CA 1
ATOM 3120 C C . ARG B 1 69 ? -8.305 -29.094 -6.828 1 98.25 69 ARG B C 1
ATOM 3122 O O . ARG B 1 69 ? -8.039 -28.094 -6.156 1 98.25 69 ARG B O 1
ATOM 3129 N N . GLY B 1 70 ? -9.5 -29.422 -7.223 1 96.94 70 GLY B N 1
ATOM 3130 C CA . GLY B 1 70 ? -10.688 -28.828 -6.621 1 96.94 70 GLY B CA 1
ATOM 3131 C C . GLY B 1 70 ? -11.07 -27.5 -7.234 1 96.94 70 GLY B C 1
ATOM 3132 O O . GLY B 1 70 ? -11.961 -26.812 -6.734 1 96.94 70 GLY B O 1
ATOM 3133 N N . CYS B 1 71 ? -10.406 -27.109 -8.383 1 96.12 71 CYS B N 1
ATOM 3134 C CA . CYS B 1 71 ? -10.75 -25.797 -8.93 1 96.12 71 CYS B CA 1
ATOM 3135 C C . CYS B 1 71 ? -10.828 -25.844 -10.445 1 96.12 71 CYS B C 1
ATOM 3137 O O . CYS B 1 71 ? -10.414 -26.828 -11.062 1 96.12 71 CYS B O 1
ATOM 3139 N N . GLY B 1 72 ? -11.484 -24.766 -10.969 1 96.44 72 GLY B N 1
ATOM 3140 C CA . GLY B 1 72 ? -11.688 -24.75 -12.414 1 96.44 72 GLY B CA 1
ATOM 3141 C C . GLY B 1 72 ? -12.5 -25.938 -12.922 1 96.44 72 GLY B C 1
ATOM 3142 O O . GLY B 1 72 ? -13.602 -26.188 -12.438 1 96.44 72 GLY B O 1
ATOM 3143 N N . ARG B 1 73 ? -11.875 -26.672 -13.852 1 97.69 73 ARG B N 1
ATOM 3144 C CA . ARG B 1 73 ? -12.562 -27.797 -14.477 1 97.69 73 ARG B CA 1
ATOM 3145 C C . ARG B 1 73 ? -12.188 -29.109 -13.805 1 97.69 73 ARG B C 1
ATOM 3147 O O . ARG B 1 73 ? -12.719 -30.172 -14.164 1 97.69 73 ARG B O 1
ATOM 3154 N N . SER B 1 74 ? -11.273 -29.031 -12.828 1 98.25 74 SER B N 1
ATOM 3155 C CA . SER B 1 74 ? -10.883 -30.219 -12.086 1 98.25 74 SER B CA 1
ATOM 3156 C C . SER B 1 74 ? -11.938 -30.594 -11.039 1 98.25 74 SER B C 1
ATOM 3158 O O . SER B 1 74 ? -12.695 -29.734 -10.594 1 98.25 74 SER B O 1
ATOM 3160 N N . THR B 1 75 ? -12 -31.875 -10.625 1 98 75 THR B N 1
ATOM 3161 C CA . THR B 1 75 ? -13.016 -32.406 -9.711 1 98 75 THR B CA 1
ATOM 3162 C C . THR B 1 75 ? -12.359 -33.188 -8.586 1 98 75 THR B C 1
ATOM 3164 O O . THR B 1 75 ? -11.289 -33.781 -8.773 1 98 75 THR B O 1
ATOM 3167 N N . PRO B 1 76 ? -13.023 -33.25 -7.414 1 98.25 76 PRO B N 1
ATOM 3168 C CA . PRO B 1 76 ? -14.289 -32.625 -7.082 1 98.25 76 PRO B CA 1
ATOM 3169 C C . PRO B 1 76 ? -14.125 -31.125 -6.75 1 98.25 76 PRO B C 1
ATOM 3171 O O . PRO B 1 76 ? -13.148 -30.75 -6.105 1 98.25 76 PRO B O 1
ATOM 3174 N N . HIS B 1 77 ? -15.086 -30.375 -7.066 1 97.62 77 HIS B N 1
ATOM 3175 C CA . HIS B 1 77 ? -15.047 -28.922 -6.902 1 97.62 77 HIS B CA 1
ATOM 3176 C C . HIS B 1 77 ? -14.898 -28.547 -5.434 1 97.62 77 HIS B C 1
ATOM 3178 O O . HIS B 1 77 ? -15.617 -29.062 -4.574 1 97.62 77 HIS B O 1
ATOM 3184 N N . ALA B 1 78 ? -13.93 -27.703 -5.105 1 97.88 78 ALA B N 1
ATOM 3185 C CA . ALA B 1 78 ? -13.68 -27.062 -3.812 1 97.88 78 ALA B CA 1
ATOM 3186 C C . ALA B 1 78 ? -13.32 -28.109 -2.752 1 97.88 78 ALA B C 1
ATOM 3188 O O . ALA B 1 78 ? -13.516 -27.875 -1.557 1 97.88 78 ALA B O 1
ATOM 3189 N N . SER B 1 79 ? -12.82 -29.25 -3.199 1 97.81 79 SER B N 1
ATOM 3190 C CA . SER B 1 79 ? -12.477 -30.328 -2.27 1 97.81 79 SER B CA 1
ATOM 3191 C C . SER B 1 79 ? -11.219 -29.984 -1.476 1 97.81 79 SER B C 1
ATOM 3193 O O . SER B 1 79 ? -10.258 -29.453 -2.027 1 97.81 79 SER B O 1
ATOM 3195 N N . LEU B 1 80 ? -11.227 -30.328 -0.19 1 98.06 80 LEU B N 1
ATOM 3196 C CA . LEU B 1 80 ? -10.078 -30.125 0.691 1 98.06 80 LEU B CA 1
ATOM 3197 C C . LEU B 1 80 ? -9.367 -31.438 0.972 1 98.06 80 LEU B C 1
ATOM 3199 O O . LEU B 1 80 ? -8.305 -31.453 1.592 1 98.06 80 LEU B O 1
ATOM 3203 N N . GLU B 1 81 ? -9.961 -32.531 0.474 1 97.38 81 GLU B N 1
ATOM 3204 C CA . GLU B 1 81 ? -9.43 -33.875 0.727 1 97.38 81 GLU B CA 1
ATOM 3205 C C . GLU B 1 81 ? -8.125 -34.094 -0.041 1 97.38 81 GLU B C 1
ATOM 3207 O O . GLU B 1 81 ? -8.07 -33.875 -1.254 1 97.38 81 GLU B O 1
ATOM 3212 N N . LYS B 1 82 ? -7.055 -34.531 0.646 1 97.88 82 LYS B N 1
ATOM 3213 C CA . LYS B 1 82 ? -5.773 -34.812 -0 1 97.88 82 LYS B CA 1
ATOM 3214 C C . LYS B 1 82 ? -5.355 -33.656 -0.901 1 97.88 82 LYS B C 1
ATOM 3216 O O . LYS B 1 82 ? -4.992 -33.875 -2.061 1 97.88 82 LYS B O 1
ATOM 3221 N N . ASN B 1 83 ? -5.527 -32.5 -0.376 1 98.31 83 ASN B N 1
ATOM 3222 C CA . ASN B 1 83 ? -5.223 -31.266 -1.097 1 98.31 83 ASN B CA 1
ATOM 3223 C C . ASN B 1 83 ? -4.191 -30.422 -0.352 1 98.31 83 ASN B C 1
ATOM 3225 O O . ASN B 1 83 ? -4.551 -29.547 0.442 1 98.31 83 ASN B O 1
ATOM 3229 N N . SER B 1 84 ? -2.971 -30.688 -0.583 1 98.62 84 SER B N 1
ATOM 3230 C CA . SER B 1 84 ? -1.841 -29.969 0.006 1 98.62 84 SER B CA 1
ATOM 3231 C C . SER B 1 84 ? -0.816 -29.594 -1.056 1 98.62 84 SER B C 1
ATOM 3233 O O . SER B 1 84 ? -0.928 -30 -2.213 1 98.62 84 SER B O 1
ATOM 3235 N N . THR B 1 85 ? 0.13 -28.781 -0.678 1 98.81 85 THR B N 1
ATOM 3236 C CA . THR B 1 85 ? 1.204 -28.359 -1.567 1 98.81 85 THR B CA 1
ATOM 3237 C C . THR B 1 85 ? 1.902 -29.562 -2.193 1 98.81 85 THR B C 1
ATOM 3239 O O . THR B 1 85 ? 2.209 -29.562 -3.387 1 98.81 85 THR B O 1
ATOM 3242 N N . TRP B 1 86 ? 2.033 -30.578 -1.478 1 98.69 86 TRP B N 1
ATOM 3243 C CA . TRP B 1 86 ? 2.848 -31.703 -1.928 1 98.69 86 TRP B CA 1
ATOM 3244 C C . TRP B 1 86 ? 2.049 -32.625 -2.85 1 98.69 86 TRP B C 1
ATOM 3246 O O . TRP B 1 86 ? 2.605 -33.219 -3.775 1 98.69 86 TRP B O 1
ATOM 3256 N N . GLU B 1 87 ? 0.72 -32.75 -2.604 1 98.69 87 GLU B N 1
ATOM 3257 C CA . GLU B 1 87 ? -0.111 -33.406 -3.605 1 98.69 87 GLU B CA 1
ATOM 3258 C C . GLU B 1 87 ? -0.093 -32.656 -4.926 1 98.69 87 GLU B C 1
ATOM 3260 O O . GLU B 1 87 ? -0.074 -33.25 -6 1 98.69 87 GLU B O 1
ATOM 3265 N N . LEU B 1 88 ? -0.121 -31.328 -4.848 1 98.81 88 LEU B N 1
ATOM 3266 C CA . LEU B 1 88 ? -0.111 -30.531 -6.062 1 98.81 88 LEU B CA 1
ATOM 3267 C C . LEU B 1 88 ? 1.221 -30.656 -6.797 1 98.81 88 LEU B C 1
ATOM 3269 O O . LEU B 1 88 ? 1.256 -30.703 -8.023 1 98.81 88 LEU B O 1
ATOM 3273 N N . VAL B 1 89 ? 2.344 -30.672 -6.039 1 98.88 89 VAL B N 1
ATOM 3274 C CA . VAL B 1 89 ? 3.656 -30.906 -6.637 1 98.88 89 VAL B CA 1
ATOM 3275 C C . VAL B 1 89 ? 3.668 -32.25 -7.355 1 98.88 89 VAL B C 1
ATOM 3277 O O . VAL B 1 89 ? 4.129 -32.344 -8.492 1 98.88 89 VAL B O 1
ATOM 3280 N N . ALA B 1 90 ? 3.156 -33.281 -6.699 1 98.81 90 ALA B N 1
ATOM 3281 C CA . ALA B 1 90 ? 3.078 -34.594 -7.309 1 98.81 90 ALA B CA 1
ATOM 3282 C C . ALA B 1 90 ? 2.197 -34.594 -8.555 1 98.81 90 ALA B C 1
ATOM 3284 O O . ALA B 1 90 ? 2.486 -35.281 -9.539 1 98.81 90 ALA B O 1
ATOM 3285 N N . ASP B 1 91 ? 1.11 -33.812 -8.492 1 98.81 91 ASP B N 1
ATOM 3286 C CA . ASP B 1 91 ? 0.215 -33.688 -9.641 1 98.81 91 ASP B CA 1
ATOM 3287 C C . ASP B 1 91 ? 0.951 -33.125 -10.844 1 98.81 91 ASP B C 1
ATOM 3289 O O . ASP B 1 91 ? 0.759 -33.562 -11.977 1 98.81 91 ASP B O 1
ATOM 3293 N N . MET B 1 92 ? 1.739 -32.094 -10.633 1 98.88 92 MET B N 1
ATOM 3294 C CA . MET B 1 92 ? 2.494 -31.484 -11.719 1 98.88 92 MET B CA 1
ATOM 3295 C C . MET B 1 92 ? 3.457 -32.5 -12.352 1 98.88 92 MET B C 1
ATOM 3297 O O . MET B 1 92 ? 3.607 -32.531 -13.57 1 98.88 92 MET B O 1
ATOM 3301 N N . GLU B 1 93 ? 4.105 -33.281 -11.523 1 98.62 93 GLU B N 1
ATOM 3302 C CA . GLU B 1 93 ? 5.012 -34.312 -12.047 1 98.62 93 GLU B CA 1
ATOM 3303 C C . GLU B 1 93 ? 4.25 -35.344 -12.859 1 98.62 93 GLU B C 1
ATOM 3305 O O . GLU B 1 93 ? 4.719 -35.781 -13.914 1 98.62 93 GLU B O 1
ATOM 3310 N N . ARG B 1 94 ? 3.111 -35.75 -12.359 1 98.62 94 ARG B N 1
ATOM 3311 C CA . ARG B 1 94 ? 2.291 -36.688 -13.094 1 98.62 94 ARG B CA 1
ATOM 3312 C C . ARG B 1 94 ? 1.863 -36.125 -14.445 1 98.62 94 ARG B C 1
ATOM 3314 O O . ARG B 1 94 ? 1.849 -36.844 -15.445 1 98.62 94 ARG B O 1
ATOM 3321 N N . LEU B 1 95 ? 1.483 -34.875 -14.422 1 98.81 95 LEU B N 1
ATOM 3322 C CA . LEU B 1 95 ? 1.096 -34.219 -15.664 1 98.81 95 LEU B CA 1
ATOM 3323 C C . LEU B 1 95 ? 2.268 -34.156 -16.641 1 98.81 95 LEU B C 1
ATOM 3325 O O . LEU B 1 95 ? 2.107 -34.438 -17.828 1 98.81 95 LEU B O 1
ATOM 3329 N N . ARG B 1 96 ? 3.445 -33.719 -16.156 1 98.88 96 ARG B N 1
ATOM 3330 C CA . ARG B 1 96 ? 4.652 -33.656 -16.969 1 98.88 96 ARG B CA 1
ATOM 3331 C C . ARG B 1 96 ? 4.93 -35 -17.641 1 98.88 96 ARG B C 1
ATOM 3333 O O . ARG B 1 96 ? 5.18 -35.062 -18.859 1 98.88 96 ARG B O 1
ATOM 3340 N N . GLU B 1 97 ? 4.859 -36.125 -16.859 1 98.69 97 GLU B N 1
ATOM 3341 C CA . GLU B 1 97 ? 5.102 -37.469 -17.359 1 98.69 97 GLU B CA 1
ATOM 3342 C C . GLU B 1 97 ? 4.027 -37.875 -18.375 1 98.69 97 GLU B C 1
ATOM 3344 O O . GLU B 1 97 ? 4.34 -38.438 -19.422 1 98.69 97 GLU B O 1
ATOM 3349 N N . HIS B 1 98 ? 2.814 -37.562 -18.031 1 98.69 98 HIS B N 1
ATOM 3350 C CA . HIS B 1 98 ? 1.688 -37.906 -18.906 1 98.69 98 HIS B CA 1
ATOM 3351 C C . HIS B 1 98 ? 1.845 -37.281 -20.281 1 98.69 98 HIS B C 1
ATOM 3353 O O . HIS B 1 98 ? 1.497 -37.906 -21.297 1 98.69 98 HIS B O 1
ATOM 3359 N N . LEU B 1 99 ? 2.357 -36.062 -20.344 1 98.69 99 LEU B N 1
ATOM 3360 C CA . LEU B 1 99 ? 2.463 -35.312 -21.578 1 98.69 99 LEU B CA 1
ATOM 3361 C C . LEU B 1 99 ? 3.789 -35.594 -22.281 1 98.69 99 LEU B C 1
ATOM 3363 O O . LEU B 1 99 ? 4.062 -35.062 -23.359 1 98.69 99 LEU B O 1
ATOM 3367 N N . GLY B 1 100 ? 4.633 -36.375 -21.672 1 98.56 100 GLY B N 1
ATOM 3368 C CA . GLY B 1 100 ? 5.914 -36.719 -22.266 1 98.56 100 GLY B CA 1
ATOM 3369 C C . GLY B 1 100 ? 6.895 -35.562 -22.297 1 98.56 100 GLY B C 1
ATOM 3370 O O . GLY B 1 100 ? 7.688 -35.438 -23.219 1 98.56 100 GLY B O 1
ATOM 3371 N N . ILE B 1 101 ? 6.824 -34.719 -21.344 1 98.75 101 ILE B N 1
ATOM 3372 C CA . ILE B 1 101 ? 7.703 -33.562 -21.266 1 98.75 101 ILE B CA 1
ATOM 3373 C C . ILE B 1 101 ? 8.875 -33.875 -20.328 1 98.75 101 ILE B C 1
ATOM 3375 O O . ILE B 1 101 ? 8.672 -34.281 -19.188 1 98.75 101 ILE B O 1
ATOM 3379 N N . GLU B 1 102 ? 10.078 -33.719 -20.766 1 98.62 102 GLU B N 1
ATOM 3380 C CA . GLU B 1 102 ? 11.25 -33.938 -19.938 1 98.62 102 GLU B CA 1
ATOM 3381 C C . GLU B 1 102 ? 11.484 -32.781 -18.984 1 98.62 102 GLU B C 1
ATOM 3383 O O . GLU B 1 102 ? 11.625 -32.969 -17.766 1 98.62 102 GLU B O 1
ATOM 3388 N N . LYS B 1 103 ? 11.586 -31.547 -19.562 1 98.62 103 LYS B N 1
ATOM 3389 C CA . LYS B 1 103 ? 11.742 -30.297 -18.828 1 98.62 103 LYS B CA 1
ATOM 3390 C C . LYS B 1 103 ? 10.766 -29.234 -19.328 1 98.62 103 LYS B C 1
ATOM 3392 O O . LYS B 1 103 ? 10.367 -29.266 -20.5 1 98.62 103 LYS B O 1
ATOM 3397 N N . TRP B 1 104 ? 10.398 -28.375 -18.453 1 98.88 104 TRP B N 1
ATOM 3398 C CA . TRP B 1 104 ? 9.516 -27.297 -18.891 1 98.88 104 TRP B CA 1
ATOM 3399 C C . TRP B 1 104 ? 9.852 -26 -18.188 1 98.88 104 TRP B C 1
ATOM 3401 O O . TRP B 1 104 ? 10.617 -25.984 -17.219 1 98.88 104 TRP B O 1
ATOM 3411 N N . VAL B 1 105 ? 9.43 -24.844 -18.75 1 98.94 105 VAL B N 1
ATOM 3412 C CA . VAL B 1 105 ? 9.438 -23.531 -18.109 1 98.94 105 VAL B CA 1
ATOM 3413 C C . VAL B 1 105 ? 8.234 -23.391 -17.188 1 98.94 105 VAL B C 1
ATOM 3415 O O . VAL B 1 105 ? 7.125 -23.797 -17.531 1 98.94 105 VAL B O 1
ATOM 3418 N N . LEU B 1 106 ? 8.469 -22.938 -15.977 1 98.94 106 LEU B N 1
ATOM 3419 C CA . LEU B 1 106 ? 7.379 -22.672 -15.039 1 98.94 106 LEU B CA 1
ATOM 3420 C C . LEU B 1 106 ? 6.961 -21.203 -15.086 1 98.94 106 LEU B C 1
ATOM 3422 O O . LEU B 1 106 ? 7.805 -20.312 -14.969 1 98.94 106 LEU B O 1
ATOM 3426 N N . PHE B 1 107 ? 5.73 -20.969 -15.375 1 98.88 107 PHE B N 1
ATOM 3427 C CA . PHE B 1 107 ? 5.105 -19.641 -15.336 1 98.88 107 PHE B CA 1
ATOM 3428 C C . PHE B 1 107 ? 4.027 -19.594 -14.258 1 98.88 107 PHE B C 1
ATOM 3430 O O . PHE B 1 107 ? 2.992 -20.25 -14.375 1 98.88 107 PHE B O 1
ATOM 3437 N N . GLY B 1 108 ? 4.242 -18.859 -13.211 1 98.69 108 GLY B N 1
ATOM 3438 C CA . GLY B 1 108 ? 3.301 -18.859 -12.102 1 98.69 108 GLY B CA 1
ATOM 3439 C C . GLY B 1 108 ? 3.221 -17.531 -11.383 1 98.69 108 GLY B C 1
ATOM 3440 O O . GLY B 1 108 ? 4.227 -16.828 -11.242 1 98.69 108 GLY B O 1
ATOM 3441 N N . GLY B 1 109 ? 2.094 -17.156 -10.922 1 98.44 109 GLY B N 1
ATOM 3442 C CA . GLY B 1 109 ? 1.878 -15.93 -10.172 1 98.44 109 GLY B CA 1
ATOM 3443 C C . GLY B 1 109 ? 1.135 -16.156 -8.867 1 98.44 109 GLY B C 1
ATOM 3444 O O . GLY B 1 109 ? 0.285 -17.047 -8.773 1 98.44 109 GLY B O 1
ATOM 3445 N N . SER B 1 110 ? 1.391 -15.242 -7.824 1 98.62 110 SER B N 1
ATOM 3446 C CA . SER B 1 110 ? 0.744 -15.383 -6.527 1 98.62 110 SER B CA 1
ATOM 3447 C C . SER B 1 110 ? 0.957 -16.781 -5.949 1 98.62 110 SER B C 1
ATOM 3449 O O . SER B 1 110 ? 2.092 -17.25 -5.852 1 98.62 110 SER B O 1
ATOM 3451 N N . TRP B 1 111 ? -0.07 -17.547 -5.598 1 98.69 111 TRP B N 1
ATOM 3452 C CA . TRP B 1 111 ? 0.087 -18.938 -5.191 1 98.69 111 TRP B CA 1
ATOM 3453 C C . TRP B 1 111 ? 0.832 -19.734 -6.262 1 98.69 111 TRP B C 1
ATOM 3455 O O . TRP B 1 111 ? 1.615 -20.641 -5.941 1 98.69 111 TRP B O 1
ATOM 3465 N N . GLY B 1 112 ? 0.581 -19.422 -7.527 1 98.81 112 GLY B N 1
ATOM 3466 C CA . GLY B 1 112 ? 1.298 -20.062 -8.609 1 98.81 112 GLY B CA 1
ATOM 3467 C C . GLY B 1 112 ? 2.803 -19.922 -8.508 1 98.81 112 GLY B C 1
ATOM 3468 O O . GLY B 1 112 ? 3.553 -20.797 -8.922 1 98.81 112 GLY B O 1
ATOM 3469 N N . SER B 1 113 ? 3.275 -18.734 -8.062 1 98.94 113 SER B N 1
ATOM 3470 C CA . SER B 1 113 ? 4.707 -18.594 -7.816 1 98.94 113 SER B CA 1
ATOM 3471 C C . SER B 1 113 ? 5.168 -19.5 -6.676 1 98.94 113 SER B C 1
ATOM 3473 O O . SER B 1 113 ? 6.25 -20.094 -6.742 1 98.94 113 SER B O 1
ATOM 3475 N N . THR B 1 114 ? 4.352 -19.656 -5.605 1 98.88 114 THR B N 1
ATOM 3476 C CA . THR B 1 114 ? 4.629 -20.531 -4.477 1 98.88 114 THR B CA 1
ATOM 3477 C C . THR B 1 114 ? 4.773 -21.984 -4.941 1 98.88 114 THR B C 1
ATOM 3479 O O . THR B 1 114 ? 5.773 -22.641 -4.645 1 98.88 114 THR B O 1
ATOM 3482 N N . LEU B 1 115 ? 3.779 -22.391 -5.688 1 98.94 115 LEU B N 1
ATOM 3483 C CA . LEU B 1 115 ? 3.758 -23.781 -6.145 1 98.94 115 LEU B CA 1
ATOM 3484 C C . LEU B 1 115 ? 4.875 -24.047 -7.148 1 98.94 115 LEU B C 1
ATOM 3486 O O . LEU B 1 115 ? 5.484 -25.109 -7.145 1 98.94 115 LEU B O 1
ATOM 3490 N N . SER B 1 116 ? 5.152 -23.078 -8.016 1 98.94 116 SER B N 1
ATOM 3491 C CA . SER B 1 116 ? 6.25 -23.203 -8.969 1 98.94 116 SER B CA 1
ATOM 3492 C C . SER B 1 116 ? 7.59 -23.359 -8.258 1 98.94 116 SER B C 1
ATOM 3494 O O . SER B 1 116 ? 8.406 -24.188 -8.641 1 98.94 116 SER B O 1
ATOM 3496 N N . LEU B 1 117 ? 7.797 -22.531 -7.238 1 98.94 117 LEU B N 1
ATOM 3497 C CA . LEU B 1 117 ? 9.031 -22.641 -6.469 1 98.94 117 LEU B CA 1
ATOM 3498 C C . LEU B 1 117 ? 9.117 -23.984 -5.758 1 98.94 117 LEU B C 1
ATOM 3500 O O . LEU B 1 117 ? 10.164 -24.641 -5.793 1 98.94 117 LEU B O 1
ATOM 3504 N N . ALA B 1 118 ? 8.047 -24.406 -5.121 1 98.94 118 ALA B N 1
ATOM 3505 C CA . ALA B 1 118 ? 8.023 -25.688 -4.43 1 98.94 118 ALA B CA 1
ATOM 3506 C C . ALA B 1 118 ? 8.32 -26.844 -5.391 1 98.94 118 ALA B C 1
ATOM 3508 O O . ALA B 1 118 ? 9.102 -27.734 -5.07 1 98.94 118 ALA B O 1
ATOM 3509 N N . TYR B 1 119 ? 7.715 -26.797 -6.555 1 98.94 119 TYR B N 1
ATOM 3510 C CA . TYR B 1 119 ? 7.941 -27.812 -7.57 1 98.94 119 TYR B CA 1
ATOM 3511 C C . TYR B 1 119 ? 9.398 -27.828 -8.023 1 98.94 119 TYR B C 1
ATOM 3513 O O . TYR B 1 119 ? 10.039 -28.875 -8.055 1 98.94 119 TYR B O 1
ATOM 3521 N N . ALA B 1 120 ? 9.906 -26.641 -8.391 1 98.94 120 ALA B N 1
ATOM 3522 C CA . ALA B 1 120 ? 11.266 -26.531 -8.898 1 98.94 120 ALA B CA 1
ATOM 3523 C C . ALA B 1 120 ? 12.289 -27 -7.867 1 98.94 120 ALA B C 1
ATOM 3525 O O . ALA B 1 120 ? 13.281 -27.641 -8.211 1 98.94 120 ALA B O 1
ATOM 3526 N N . GLN B 1 121 ? 12.031 -26.672 -6.645 1 98.88 121 GLN B N 1
ATOM 3527 C CA . GLN B 1 121 ? 12.953 -27.047 -5.578 1 98.88 121 GLN B CA 1
ATOM 3528 C C . GLN B 1 121 ? 12.891 -28.547 -5.309 1 98.88 121 GLN B C 1
ATOM 3530 O O . GLN B 1 121 ? 13.875 -29.156 -4.871 1 98.88 121 GLN B O 1
ATOM 3535 N N . THR B 1 122 ? 11.758 -29.156 -5.574 1 98.81 122 THR B N 1
ATOM 3536 C CA . THR B 1 122 ? 11.594 -30.594 -5.426 1 98.81 122 THR B CA 1
ATOM 3537 C C . THR B 1 122 ? 12.18 -31.328 -6.625 1 98.81 122 THR B C 1
ATOM 3539 O O . THR B 1 122 ? 12.758 -32.406 -6.473 1 98.81 122 THR B O 1
ATOM 3542 N N . HIS B 1 123 ? 12.023 -30.781 -7.82 1 98.75 123 HIS B N 1
ATOM 3543 C CA . HIS B 1 123 ? 12.469 -31.391 -9.062 1 98.75 123 HIS B CA 1
ATOM 3544 C C . HIS B 1 123 ? 13.289 -30.422 -9.898 1 98.75 123 HIS B C 1
ATOM 3546 O O . HIS B 1 123 ? 12.938 -30.141 -11.047 1 98.75 123 HIS B O 1
ATOM 3552 N N . PRO B 1 124 ? 14.414 -30 -9.383 1 98.75 124 PRO B N 1
ATOM 3553 C CA . PRO B 1 124 ? 15.195 -29 -10.102 1 98.75 124 PRO B CA 1
ATOM 3554 C C . PRO B 1 124 ? 15.633 -29.469 -11.492 1 98.75 124 PRO B C 1
ATOM 3556 O O . PRO B 1 124 ? 15.812 -28.641 -12.391 1 98.75 124 PRO B O 1
ATOM 3559 N N . GLU B 1 125 ? 15.727 -30.75 -11.68 1 98.5 125 GLU B N 1
ATOM 3560 C CA . GLU B 1 125 ? 16.219 -31.328 -12.938 1 98.5 125 GLU B CA 1
ATOM 3561 C C . GLU B 1 125 ? 15.133 -31.297 -14.016 1 98.5 125 GLU B C 1
ATOM 3563 O O . GLU B 1 125 ? 15.422 -31.5 -15.195 1 98.5 125 GLU B O 1
ATOM 3568 N N . ARG B 1 126 ? 13.906 -30.891 -13.672 1 98.88 126 ARG B N 1
ATOM 3569 C CA . ARG B 1 126 ? 12.781 -30.891 -14.609 1 98.88 126 ARG B CA 1
ATOM 3570 C C . ARG B 1 126 ? 12.43 -29.484 -15.055 1 98.88 126 ARG B C 1
ATOM 3572 O O . ARG B 1 126 ? 11.43 -29.266 -15.742 1 98.88 126 ARG B O 1
ATOM 3579 N N . VAL B 1 127 ? 13.266 -28.531 -14.703 1 98.94 127 VAL B N 1
ATOM 3580 C CA . VAL B 1 127 ? 12.875 -27.141 -14.914 1 98.94 127 VAL B CA 1
ATOM 3581 C C . VAL B 1 127 ? 13.945 -26.422 -15.75 1 98.94 127 VAL B C 1
ATOM 3583 O O . VAL B 1 127 ? 15.141 -26.531 -15.461 1 98.94 127 VAL B O 1
ATOM 3586 N N . HIS B 1 128 ? 13.484 -25.703 -16.797 1 98.69 128 HIS B N 1
ATOM 3587 C CA . HIS B 1 128 ? 14.383 -24.906 -17.609 1 98.69 128 HIS B CA 1
ATOM 3588 C C . HIS B 1 128 ? 14.586 -23.516 -17 1 98.69 128 HIS B C 1
ATOM 3590 O O . HIS B 1 128 ? 15.703 -23 -16.984 1 98.69 128 HIS B O 1
ATOM 3596 N N . ALA B 1 129 ? 13.555 -22.906 -16.609 1 98.88 129 ALA B N 1
ATOM 3597 C CA . ALA B 1 129 ? 13.5 -21.516 -16.141 1 98.88 129 ALA B CA 1
ATOM 3598 C C . ALA B 1 129 ? 12.195 -21.234 -15.414 1 98.88 129 ALA B C 1
ATOM 3600 O O . ALA B 1 129 ? 11.25 -22.016 -15.484 1 98.88 129 ALA B O 1
ATOM 3601 N N . LEU B 1 130 ? 12.195 -20.188 -14.656 1 98.94 130 LEU B N 1
ATOM 3602 C CA . LEU B 1 130 ? 10.984 -19.734 -13.969 1 98.94 130 LEU B CA 1
ATOM 3603 C C . LEU B 1 130 ? 10.648 -18.297 -14.336 1 98.94 130 LEU B C 1
ATOM 3605 O O . LEU B 1 130 ? 11.523 -17.438 -14.367 1 98.94 130 LEU B O 1
ATOM 3609 N N . ILE B 1 131 ? 9.438 -18.016 -14.711 1 98.94 131 ILE B N 1
ATOM 3610 C CA . ILE B 1 131 ? 8.859 -16.688 -14.859 1 98.94 131 ILE B CA 1
ATOM 3611 C C . ILE B 1 131 ? 7.742 -16.5 -13.836 1 98.94 131 ILE B C 1
ATOM 3613 O O . ILE B 1 131 ? 6.66 -17.062 -13.977 1 98.94 131 ILE B O 1
ATOM 3617 N N . LEU B 1 132 ? 8.008 -15.68 -12.805 1 98.94 132 LEU B N 1
ATOM 3618 C CA . LEU B 1 132 ? 7.113 -15.578 -11.656 1 98.94 132 LEU B CA 1
ATOM 3619 C C . LEU B 1 132 ? 6.566 -14.156 -11.523 1 98.94 132 LEU B C 1
ATOM 3621 O O . LEU B 1 132 ? 7.25 -13.188 -11.852 1 98.94 132 LEU B O 1
ATOM 3625 N N . ARG B 1 133 ? 5.383 -14.062 -11.117 1 98.75 133 ARG B N 1
ATOM 3626 C CA . ARG B 1 133 ? 4.707 -12.773 -10.969 1 98.75 133 ARG B CA 1
ATOM 3627 C C . ARG B 1 133 ? 4.02 -12.672 -9.617 1 98.75 133 ARG B C 1
ATOM 3629 O O . ARG B 1 133 ? 3.412 -13.633 -9.148 1 98.75 133 ARG B O 1
ATOM 3636 N N . GLY B 1 134 ? 4.02 -11.422 -9.039 1 98.75 134 GLY B N 1
ATOM 3637 C CA . GLY B 1 134 ? 3.299 -11.266 -7.785 1 98.75 134 GLY B CA 1
ATOM 3638 C C . GLY B 1 134 ? 3.67 -12.305 -6.746 1 98.75 134 GLY B C 1
ATOM 3639 O O . GLY B 1 134 ? 2.818 -13.086 -6.309 1 98.75 134 GLY B O 1
ATOM 3640 N N . ILE B 1 135 ? 4.895 -12.297 -6.285 1 98.94 135 ILE B N 1
ATOM 3641 C CA . ILE B 1 135 ? 5.508 -13.367 -5.504 1 98.94 135 ILE B CA 1
ATOM 3642 C C . ILE B 1 135 ? 4.77 -13.531 -4.176 1 98.94 135 ILE B C 1
ATOM 3644 O O . ILE B 1 135 ? 4.559 -12.555 -3.455 1 98.94 135 ILE B O 1
ATOM 3648 N N . PHE B 1 136 ? 4.352 -14.711 -3.936 1 98.88 136 PHE B N 1
ATOM 3649 C CA . PHE B 1 136 ? 3.816 -15.125 -2.646 1 98.88 136 PHE B CA 1
ATOM 3650 C C . PHE B 1 136 ? 4.695 -16.203 -2.016 1 98.88 136 PHE B C 1
ATOM 3652 O O . PHE B 1 136 ? 4.84 -17.297 -2.57 1 98.88 136 PHE B O 1
ATOM 3659 N N . LEU B 1 137 ? 5.312 -15.953 -0.851 1 98.81 137 LEU B N 1
ATOM 3660 C CA . LEU B 1 137 ? 6.23 -16.891 -0.224 1 98.81 137 LEU B CA 1
ATOM 3661 C C . LEU B 1 137 ? 5.523 -17.703 0.854 1 98.81 137 LEU B C 1
ATOM 3663 O O . LEU B 1 137 ? 6.105 -18.625 1.428 1 98.81 137 LEU B O 1
ATOM 3667 N N . CYS B 1 138 ? 4.25 -17.375 1.126 1 98.31 138 CYS B N 1
ATOM 3668 C CA . CYS B 1 138 ? 3.391 -18.094 2.062 1 98.31 138 CYS B CA 1
ATOM 3669 C C . CYS B 1 138 ? 4.02 -18.141 3.449 1 98.31 138 CYS B C 1
ATOM 3671 O O . CYS B 1 138 ? 3.959 -19.172 4.125 1 98.31 138 CYS B O 1
ATOM 3673 N N . ARG B 1 139 ? 4.758 -17.141 3.885 1 97.94 139 ARG B N 1
ATOM 3674 C CA . ARG B 1 139 ? 5.254 -17.016 5.25 1 97.94 139 ARG B CA 1
ATOM 3675 C C . ARG B 1 139 ? 4.145 -16.578 6.203 1 97.94 139 ARG B C 1
ATOM 3677 O O . ARG B 1 139 ? 3.145 -15.992 5.773 1 97.94 139 ARG B O 1
ATOM 3684 N N . PRO B 1 140 ? 4.34 -16.828 7.484 1 97.62 140 PRO B N 1
ATOM 3685 C CA . PRO B 1 140 ? 3.303 -16.422 8.43 1 97.62 140 PRO B CA 1
ATOM 3686 C C . PRO B 1 140 ? 2.979 -14.93 8.328 1 97.62 140 PRO B C 1
ATOM 3688 O O . PRO B 1 140 ? 1.808 -14.539 8.375 1 97.62 140 PRO B O 1
ATOM 3691 N N . GLN B 1 141 ? 4.012 -14.086 8.133 1 97.81 141 GLN B N 1
ATOM 3692 C CA . GLN B 1 141 ? 3.785 -12.648 8.055 1 97.81 141 GLN B CA 1
ATOM 3693 C C . GLN B 1 141 ? 3.055 -12.273 6.77 1 97.81 141 GLN B C 1
ATOM 3695 O O . GLN B 1 141 ? 2.381 -11.242 6.703 1 97.81 141 GLN B O 1
ATOM 3700 N N . ASP B 1 142 ? 3.225 -13.109 5.684 1 98.5 142 ASP B N 1
ATOM 3701 C CA . ASP B 1 142 ? 2.514 -12.859 4.434 1 98.5 142 ASP B CA 1
ATOM 3702 C C . ASP B 1 142 ? 1.015 -13.102 4.598 1 98.5 142 ASP B C 1
ATOM 3704 O O . ASP B 1 142 ? 0.196 -12.312 4.121 1 98.5 142 ASP B O 1
ATOM 3708 N N . ILE B 1 143 ? 0.696 -14.172 5.281 1 98.31 143 ILE B N 1
ATOM 3709 C CA . ILE B 1 143 ? -0.697 -14.531 5.535 1 98.31 143 ILE B CA 1
ATOM 3710 C C . ILE B 1 143 ? -1.324 -13.508 6.484 1 98.31 143 ILE B C 1
ATOM 3712 O O . ILE B 1 143 ? -2.432 -13.023 6.242 1 98.31 143 ILE B O 1
ATOM 3716 N N . HIS B 1 144 ? -0.639 -13.164 7.543 1 98.44 144 HIS B N 1
ATOM 3717 C CA . HIS B 1 144 ? -1.127 -12.195 8.516 1 98.44 144 HIS B CA 1
ATOM 3718 C C . HIS B 1 144 ? -1.416 -10.852 7.863 1 98.44 144 HIS B C 1
ATOM 3720 O O . HIS B 1 144 ? -2.445 -10.227 8.133 1 98.44 144 HIS B O 1
ATOM 3726 N N . TRP B 1 145 ? -0.561 -10.398 6.969 1 98.69 145 TRP B N 1
ATOM 3727 C CA . TRP B 1 145 ? -0.649 -9.117 6.285 1 98.69 145 TRP B CA 1
ATOM 3728 C C . TRP B 1 145 ? -1.993 -8.961 5.582 1 98.69 145 TRP B C 1
ATOM 3730 O O . TRP B 1 145 ? -2.66 -7.934 5.719 1 98.69 145 TRP B O 1
ATOM 3740 N N . PHE B 1 146 ? -2.395 -9.922 4.84 1 98.81 146 PHE B N 1
ATOM 3741 C CA . PHE B 1 146 ? -3.531 -9.773 3.939 1 98.81 146 PHE B CA 1
ATOM 3742 C C . PHE B 1 146 ? -4.832 -10.148 4.641 1 98.81 146 PHE B C 1
ATOM 3744 O O . PHE B 1 146 ? -5.883 -9.57 4.359 1 98.81 146 PHE B O 1
ATOM 3751 N N . TYR B 1 147 ? -4.742 -11.094 5.621 1 98.75 147 TYR B N 1
ATOM 3752 C CA . TYR B 1 147 ? -5.992 -11.656 6.102 1 98.75 147 TYR B CA 1
ATOM 3753 C C . TYR B 1 147 ? -6.273 -11.227 7.535 1 98.75 147 TYR B C 1
ATOM 3755 O O . TYR B 1 147 ? -7.355 -11.492 8.07 1 98.75 147 TYR B O 1
ATOM 3763 N N . GLN B 1 148 ? -5.332 -10.617 8.172 1 98.62 148 GLN B N 1
ATOM 3764 C CA . GLN B 1 148 ? -5.531 -10.227 9.562 1 98.62 148 GLN B CA 1
ATOM 3765 C C . GLN B 1 148 ? -5.289 -8.727 9.758 1 98.62 148 GLN B C 1
ATOM 3767 O O . GLN B 1 148 ? -6.148 -8.023 10.289 1 98.62 148 GLN B O 1
ATOM 3772 N N . GLU B 1 149 ? -4.09 -8.305 9.359 1 98.12 149 GLU B N 1
ATOM 3773 C CA . GLU B 1 149 ? -3.736 -6.902 9.539 1 98.12 149 GLU B CA 1
ATOM 3774 C C . GLU B 1 149 ? -2.557 -6.512 8.648 1 98.12 149 GLU B C 1
ATOM 3776 O O . GLU B 1 149 ? -1.489 -7.125 8.719 1 98.12 149 GLU B O 1
ATOM 3781 N N . GLY B 1 150 ? -2.605 -5.508 7.922 1 98.38 150 GLY B N 1
ATOM 3782 C CA . GLY B 1 150 ? -1.649 -4.973 6.965 1 98.38 150 GLY B CA 1
ATOM 3783 C C . GLY B 1 150 ? -2.307 -4.254 5.801 1 98.38 150 GLY B C 1
ATOM 3784 O O . GLY B 1 150 ? -2.453 -3.031 5.824 1 98.38 150 GLY B O 1
ATOM 3785 N N . ALA B 1 151 ? -2.844 -5.098 4.848 1 98.81 151 ALA B N 1
ATOM 3786 C CA . ALA B 1 151 ? -3.555 -4.531 3.705 1 98.81 151 ALA B CA 1
ATOM 3787 C C . ALA B 1 151 ? -4.816 -3.801 4.152 1 98.81 151 ALA B C 1
ATOM 3789 O O . ALA B 1 151 ? -5.285 -2.883 3.471 1 98.81 151 ALA B O 1
ATOM 3790 N N . SER B 1 152 ? -5.387 -4.223 5.34 1 98.75 152 SER B N 1
ATOM 3791 C CA . SER B 1 152 ? -6.598 -3.621 5.887 1 98.75 152 SER B CA 1
ATOM 3792 C C . SER B 1 152 ? -6.406 -2.131 6.148 1 98.75 152 SER B C 1
ATOM 3794 O O . SER B 1 152 ? -7.371 -1.364 6.129 1 98.75 152 SER B O 1
ATOM 3796 N N . ARG B 1 153 ? -5.176 -1.707 6.363 1 98.75 153 ARG B N 1
ATOM 3797 C CA . ARG B 1 153 ? -4.918 -0.299 6.648 1 98.75 153 ARG B CA 1
ATOM 3798 C C . ARG B 1 153 ? -4.984 0.539 5.375 1 98.75 153 ARG B C 1
ATOM 3800 O O . ARG B 1 153 ? -5.316 1.725 5.422 1 98.75 153 ARG B O 1
ATOM 3807 N N . LEU B 1 154 ? -4.691 -0.069 4.242 1 98.62 154 LEU B N 1
ATOM 3808 C CA . LEU B 1 154 ? -4.75 0.611 2.951 1 98.62 154 LEU B CA 1
ATOM 3809 C C . LEU B 1 154 ? -6.176 0.625 2.41 1 98.62 154 LEU B C 1
ATOM 3811 O O . LEU B 1 154 ? -6.555 1.534 1.669 1 98.62 154 LEU B O 1
ATOM 3815 N N . PHE B 1 155 ? -6.949 -0.391 2.785 1 98.62 155 PHE B N 1
ATOM 3816 C CA . PHE B 1 155 ? -8.281 -0.552 2.219 1 98.62 155 PHE B CA 1
ATOM 3817 C C . PHE B 1 155 ? -9.32 -0.747 3.318 1 98.62 155 PHE B C 1
ATOM 3819 O O . PHE B 1 155 ? -10.109 -1.695 3.275 1 98.62 155 PHE B O 1
ATOM 3826 N N . PRO B 1 156 ? -9.383 0.19 4.266 1 98.69 156 PRO B N 1
ATOM 3827 C CA . PRO B 1 156 ? -10.312 0.006 5.379 1 98.69 156 PRO B CA 1
ATOM 3828 C C . PRO B 1 156 ? -11.773 -0.048 4.922 1 98.69 156 PRO B C 1
ATOM 3830 O O . PRO B 1 156 ? -12.602 -0.699 5.566 1 98.69 156 PRO B O 1
ATOM 3833 N N . ASP B 1 157 ? -12.109 0.606 3.846 1 98.06 157 ASP B N 1
ATOM 3834 C CA . ASP B 1 157 ? -13.461 0.647 3.301 1 98.06 157 ASP B CA 1
ATOM 3835 C C . ASP B 1 157 ? -13.883 -0.723 2.775 1 98.06 157 ASP B C 1
ATOM 3837 O O . ASP B 1 157 ? -15.023 -1.146 2.977 1 98.06 157 ASP B O 1
ATOM 3841 N N . TYR B 1 158 ? -12.961 -1.455 2.125 1 98.31 158 TYR B N 1
ATOM 3842 C CA . TYR B 1 158 ? -13.242 -2.803 1.641 1 98.31 158 TYR B CA 1
ATOM 3843 C C . TYR B 1 158 ? -13.172 -3.814 2.779 1 98.31 158 TYR B C 1
ATOM 3845 O O . TYR B 1 158 ? -13.891 -4.82 2.766 1 98.31 158 TYR B O 1
ATOM 3853 N N . TRP B 1 159 ? -12.32 -3.57 3.748 1 98.75 159 TRP B N 1
ATOM 3854 C CA . TRP B 1 159 ? -12.07 -4.469 4.871 1 98.75 159 TRP B CA 1
ATOM 3855 C C . TRP B 1 159 ? -13.336 -4.691 5.688 1 98.75 159 TRP B C 1
ATOM 3857 O O . TRP B 1 159 ? -13.578 -5.793 6.184 1 98.75 159 TRP B O 1
ATOM 3867 N N . GLU B 1 160 ? -14.172 -3.641 5.793 1 98.38 160 GLU B N 1
ATOM 3868 C CA . GLU B 1 160 ? -15.422 -3.754 6.539 1 98.38 160 GLU B CA 1
ATOM 3869 C C . GLU B 1 160 ? -16.297 -4.875 5.98 1 98.38 160 GLU B C 1
ATOM 3871 O O . GLU B 1 160 ? -16.891 -5.641 6.742 1 98.38 160 GLU B O 1
ATOM 3876 N N . ASP B 1 161 ? -16.328 -4.949 4.648 1 98.31 161 ASP B N 1
ATOM 3877 C CA . ASP B 1 161 ? -17.094 -6.008 4.012 1 98.31 161 ASP B CA 1
ATOM 3878 C C . ASP B 1 161 ? -16.469 -7.379 4.254 1 98.31 161 ASP B C 1
ATOM 3880 O O . ASP B 1 161 ? -17.172 -8.375 4.406 1 98.31 161 ASP B O 1
ATOM 3884 N N . TYR B 1 162 ? -15.188 -7.441 4.27 1 98.81 162 TYR B N 1
ATOM 3885 C CA . TYR B 1 162 ? -14.461 -8.68 4.504 1 98.81 162 TYR B CA 1
ATOM 3886 C C . TYR B 1 162 ? -14.781 -9.25 5.883 1 98.81 162 TYR B C 1
ATOM 3888 O O . TYR B 1 162 ? -15.039 -10.445 6.027 1 98.81 162 TYR B O 1
ATOM 3896 N N . VAL B 1 163 ? -14.805 -8.406 6.934 1 98.75 163 VAL B N 1
ATOM 3897 C CA . VAL B 1 163 ? -14.93 -8.906 8.297 1 98.75 163 VAL B CA 1
ATOM 3898 C C . VAL B 1 163 ? -16.406 -9.016 8.672 1 98.75 163 VAL B C 1
ATOM 3900 O O . VAL B 1 163 ? -16.75 -9.594 9.711 1 98.75 163 VAL B O 1
ATOM 3903 N N . ALA B 1 164 ? -17.328 -8.5 7.852 1 98.5 164 ALA B N 1
ATOM 3904 C CA . ALA B 1 164 ? -18.75 -8.383 8.156 1 98.5 164 ALA B CA 1
ATOM 3905 C C . ALA B 1 164 ? -19.328 -9.727 8.578 1 98.5 164 ALA B C 1
ATOM 3907 O O . ALA B 1 164 ? -20.125 -9.797 9.523 1 98.5 164 ALA B O 1
ATOM 3908 N N . PRO B 1 165 ? -18.922 -10.859 7.93 1 98.44 165 PRO B N 1
ATOM 3909 C CA . PRO B 1 165 ? -19.531 -12.133 8.305 1 98.44 165 PRO B CA 1
ATOM 3910 C C . PRO B 1 165 ? -19 -12.68 9.625 1 98.44 165 PRO B C 1
ATOM 3912 O O . PRO B 1 165 ? -19.5 -13.688 10.141 1 98.44 165 PRO B O 1
ATOM 3915 N N . ILE B 1 166 ? -18 -12.109 10.219 1 98.81 166 ILE B N 1
ATOM 3916 C CA . ILE B 1 166 ? -17.328 -12.625 11.406 1 98.81 166 ILE B CA 1
ATOM 3917 C C . ILE B 1 166 ? -17.719 -11.789 12.625 1 98.81 166 ILE B C 1
ATOM 3919 O O . ILE B 1 166 ? -17.469 -10.586 12.664 1 98.81 166 ILE B O 1
ATOM 3923 N N . PRO B 1 167 ? -18.312 -12.375 13.617 1 98.25 167 PRO B N 1
ATOM 3924 C CA . PRO B 1 167 ? -18.625 -11.633 14.844 1 98.25 167 PRO B CA 1
ATOM 3925 C C . PRO B 1 167 ? -17.391 -10.992 15.477 1 98.25 167 PRO B C 1
ATOM 3927 O O . PRO B 1 167 ? -16.312 -11.562 15.43 1 98.25 167 PRO B O 1
ATOM 3930 N N . PRO B 1 168 ? -17.531 -9.852 16.109 1 97.94 168 PRO B N 1
ATOM 3931 C CA . PRO B 1 168 ? -16.406 -9.109 16.672 1 97.94 168 PRO B CA 1
ATOM 3932 C C . PRO B 1 168 ? -15.555 -9.961 17.609 1 97.94 168 PRO B C 1
ATOM 3934 O O . PRO B 1 168 ? -14.328 -9.828 17.625 1 97.94 168 PRO B O 1
ATOM 3937 N N . GLU B 1 169 ? -16.094 -10.867 18.344 1 98.25 169 GLU B N 1
ATOM 3938 C CA . GLU B 1 169 ? -15.391 -11.664 19.344 1 98.25 169 GLU B CA 1
ATOM 3939 C C . GLU B 1 169 ? -14.445 -12.664 18.688 1 98.25 169 GLU B C 1
ATOM 3941 O O . GLU B 1 169 ? -13.539 -13.195 19.328 1 98.25 169 GLU B O 1
ATOM 3946 N N . GLU B 1 170 ? -14.664 -12.945 17.359 1 98.5 170 GLU B N 1
ATOM 3947 C CA . GLU B 1 170 ? -13.844 -13.93 16.656 1 98.5 170 GLU B CA 1
ATOM 3948 C C . GLU B 1 170 ? -12.82 -13.258 15.75 1 98.5 170 GLU B C 1
ATOM 3950 O O . GLU B 1 170 ? -12.039 -13.93 15.086 1 98.5 170 GLU B O 1
ATOM 3955 N N . ARG B 1 171 ? -12.742 -11.938 15.742 1 98.62 171 ARG B N 1
ATOM 3956 C CA . ARG B 1 171 ? -11.953 -11.211 14.75 1 98.62 171 ARG B CA 1
ATOM 3957 C C . ARG B 1 171 ? -10.484 -11.164 15.148 1 98.62 171 ARG B C 1
ATOM 3959 O O . ARG B 1 171 ? -9.641 -10.688 14.383 1 98.62 171 ARG B O 1
ATOM 3966 N N . GLY B 1 172 ? -10.156 -11.688 16.359 1 98.38 172 GLY B N 1
ATOM 3967 C CA . GLY B 1 172 ? -8.766 -11.797 16.766 1 98.38 172 GLY B CA 1
ATOM 3968 C C . GLY B 1 172 ? -7.977 -12.812 15.969 1 98.38 172 GLY B C 1
ATOM 3969 O O . GLY B 1 172 ? -6.742 -12.781 15.953 1 98.38 172 GLY B O 1
ATOM 3970 N N . ASP B 1 173 ? -8.609 -13.75 15.375 1 98.69 173 ASP B N 1
ATOM 3971 C CA . ASP B 1 173 ? -8.062 -14.766 14.477 1 98.69 173 ASP B CA 1
ATOM 3972 C C . ASP B 1 173 ? -8.992 -15.016 13.297 1 98.69 173 ASP B C 1
ATOM 3974 O O . ASP B 1 173 ? -9.719 -16 13.273 1 98.69 173 ASP B O 1
ATOM 3978 N N . LEU B 1 174 ? -8.852 -14.172 12.32 1 98.88 174 LEU B N 1
ATOM 3979 C CA . LEU B 1 174 ? -9.789 -14.172 11.211 1 98.88 174 LEU B CA 1
ATOM 3980 C C . LEU B 1 174 ? -9.641 -15.43 10.367 1 98.88 174 LEU B C 1
ATOM 3982 O O . LEU B 1 174 ? -10.625 -15.953 9.852 1 98.88 174 LEU B O 1
ATOM 3986 N N . LEU B 1 175 ? -8.445 -15.914 10.227 1 98.69 175 LEU B N 1
ATOM 3987 C CA . LEU B 1 175 ? -8.234 -17.141 9.469 1 98.69 175 LEU B CA 1
ATOM 3988 C C . LEU B 1 175 ? -9.047 -18.297 10.062 1 98.69 175 LEU B C 1
ATOM 3990 O O . LEU B 1 175 ? -9.758 -19 9.344 1 98.69 175 LEU B O 1
ATOM 3994 N N . ALA B 1 176 ? -8.922 -18.422 11.352 1 98.69 176 ALA B N 1
ATOM 3995 C CA . ALA B 1 176 ? -9.641 -19.5 12.039 1 98.69 176 ALA B CA 1
ATOM 3996 C C . ALA B 1 176 ? -11.148 -19.266 11.961 1 98.69 176 ALA B C 1
ATOM 3998 O O . ALA B 1 176 ? -11.922 -20.219 11.82 1 98.69 176 ALA B O 1
ATOM 3999 N N . ALA B 1 177 ? -11.57 -18 12.125 1 98.88 177 ALA B N 1
ATOM 4000 C CA . ALA B 1 177 ? -12.992 -17.672 12.07 1 98.88 177 ALA B CA 1
ATOM 4001 C C . ALA B 1 177 ? -13.586 -18.016 10.703 1 98.88 177 ALA B C 1
ATOM 4003 O O . ALA B 1 177 ? -14.672 -18.578 10.617 1 98.88 177 ALA B O 1
ATOM 4004 N N . PHE B 1 178 ? -12.906 -17.703 9.672 1 98.94 178 PHE B N 1
ATOM 4005 C CA . PHE B 1 178 ? -13.352 -18.031 8.328 1 98.94 178 PHE B CA 1
ATOM 4006 C C . PHE B 1 178 ? -13.32 -19.547 8.109 1 98.94 178 PHE B C 1
ATOM 4008 O O . PHE B 1 178 ? -14.211 -20.109 7.465 1 98.94 178 PHE B O 1
ATOM 4015 N N . HIS B 1 179 ? -12.258 -20.203 8.625 1 98.81 179 HIS B N 1
ATOM 4016 C CA . HIS B 1 179 ? -12.141 -21.656 8.484 1 98.81 179 HIS B CA 1
ATOM 4017 C C . HIS B 1 179 ? -13.383 -22.359 9.023 1 98.81 179 HIS B C 1
ATOM 4019 O O . HIS B 1 179 ? -13.914 -23.266 8.375 1 98.81 179 HIS B O 1
ATOM 4025 N N . LYS B 1 180 ? -13.797 -21.906 10.195 1 98.62 180 LYS B N 1
ATOM 4026 C CA . LYS B 1 180 ? -14.969 -22.484 10.852 1 98.62 180 LYS B CA 1
ATOM 4027 C C . LYS B 1 180 ? -16.203 -22.391 9.945 1 98.62 180 LYS B C 1
ATOM 4029 O O . LYS B 1 180 ? -16.953 -23.359 9.836 1 98.62 180 LYS B O 1
ATOM 4034 N N . ARG B 1 181 ? -16.391 -21.312 9.234 1 98.75 181 ARG B N 1
ATOM 4035 C CA . ARG B 1 181 ? -17.562 -21.109 8.398 1 98.75 181 ARG B CA 1
ATOM 4036 C C . ARG B 1 181 ? -17.391 -21.781 7.039 1 98.75 181 ARG B C 1
ATOM 4038 O O . ARG B 1 181 ? -18.344 -22.375 6.52 1 98.75 181 ARG B O 1
ATOM 4045 N N . LEU B 1 182 ? -16.203 -21.75 6.5 1 98.69 182 LEU B N 1
ATOM 4046 C CA . LEU B 1 182 ? -15.953 -22.25 5.156 1 98.69 182 LEU B CA 1
ATOM 4047 C C . LEU B 1 182 ? -15.961 -23.781 5.145 1 98.69 182 LEU B C 1
ATOM 4049 O O . LEU B 1 182 ? -16.109 -24.391 4.086 1 98.69 182 LEU B O 1
ATOM 4053 N N . THR B 1 183 ? -15.758 -24.391 6.309 1 98.19 183 THR B N 1
ATOM 4054 C CA . THR B 1 183 ? -15.711 -25.844 6.371 1 98.19 183 THR B CA 1
ATOM 4055 C C . THR B 1 183 ? -16.875 -26.391 7.184 1 98.19 183 THR B C 1
ATOM 4057 O O . THR B 1 183 ? -16.953 -27.609 7.438 1 98.19 183 THR B O 1
ATOM 4060 N N . GLY B 1 184 ? -17.719 -25.484 7.633 1 96.75 184 GLY B N 1
ATOM 4061 C CA . GLY B 1 184 ? -18.859 -25.906 8.445 1 96.75 184 GLY B CA 1
ATOM 4062 C C . GLY B 1 184 ? -20.016 -26.438 7.613 1 96.75 184 GLY B C 1
ATOM 4063 O O . GLY B 1 184 ? -19.969 -26.422 6.383 1 96.75 184 GLY B O 1
ATOM 4064 N N . SER B 1 185 ? -21.125 -26.859 8.289 1 96.31 185 SER B N 1
ATOM 4065 C CA . SER B 1 185 ? -22.266 -27.516 7.645 1 96.31 185 SER B CA 1
ATOM 4066 C C . SER B 1 185 ? -23.328 -26.5 7.238 1 96.31 185 SER B C 1
ATOM 4068 O O . SER B 1 185 ? -24.219 -26.812 6.461 1 96.31 185 SER B O 1
ATOM 4070 N N . ASP B 1 186 ? -23.25 -25.266 7.77 1 97.38 186 ASP B N 1
ATOM 4071 C CA . ASP B 1 186 ? -24.188 -24.203 7.406 1 97.38 186 ASP B CA 1
ATOM 4072 C C . ASP B 1 186 ? -23.844 -23.625 6.039 1 97.38 186 ASP B C 1
ATOM 4074 O O . ASP B 1 186 ? -23 -22.719 5.938 1 97.38 186 ASP B O 1
ATOM 4078 N N . GLN B 1 187 ? -24.625 -23.953 5.051 1 96.25 187 GLN B N 1
ATOM 4079 C CA . GLN B 1 187 ? -24.312 -23.594 3.67 1 96.25 187 GLN B CA 1
ATOM 4080 C C . GLN B 1 187 ? -24.469 -22.094 3.445 1 96.25 187 GLN B C 1
ATOM 4082 O O . GLN B 1 187 ? -23.719 -21.5 2.662 1 96.25 187 GLN B O 1
ATOM 4087 N N . ILE B 1 188 ? -25.422 -21.562 4.078 1 97.12 188 ILE B N 1
ATOM 4088 C CA . ILE B 1 188 ? -25.641 -20.125 3.934 1 97.12 188 ILE B CA 1
ATOM 4089 C C . ILE B 1 188 ? -24.453 -19.359 4.52 1 97.12 188 ILE B C 1
ATOM 4091 O O . ILE B 1 188 ? -23.922 -18.438 3.881 1 97.12 188 ILE B O 1
ATOM 4095 N N . ALA B 1 189 ? -24.031 -19.75 5.703 1 97.69 189 ALA B N 1
ATOM 4096 C CA . ALA B 1 189 ? -22.875 -19.125 6.34 1 97.69 189 ALA B CA 1
ATOM 4097 C C . ALA B 1 189 ? -21.609 -19.344 5.512 1 97.69 189 ALA B C 1
ATOM 4099 O O . ALA B 1 189 ? -20.766 -18.453 5.414 1 97.69 189 ALA B O 1
ATOM 4100 N N . GLN B 1 190 ? -21.5 -20.547 4.957 1 98.06 190 GLN B N 1
ATOM 4101 C CA . GLN B 1 190 ? -20.359 -20.875 4.125 1 98.06 190 GLN B CA 1
ATOM 4102 C C . GLN B 1 190 ? -20.266 -19.969 2.908 1 98.06 190 GLN B C 1
ATOM 4104 O O . GLN B 1 190 ? -19.203 -19.406 2.617 1 98.06 190 GLN B O 1
ATOM 4109 N N . MET B 1 191 ? -21.391 -19.75 2.232 1 97.81 191 MET B N 1
ATOM 4110 C CA . MET B 1 191 ? -21.422 -18.953 1.013 1 97.81 191 MET B CA 1
ATOM 4111 C C . MET B 1 191 ? -21.203 -17.484 1.331 1 97.81 191 MET B C 1
ATOM 4113 O O . MET B 1 191 ? -20.562 -16.75 0.559 1 97.81 191 MET B O 1
ATOM 4117 N N . HIS B 1 192 ? -21.766 -17.047 2.439 1 97.88 192 HIS B N 1
ATOM 4118 C CA . HIS B 1 192 ? -21.547 -15.672 2.861 1 97.88 192 HIS B CA 1
ATOM 4119 C C . HIS B 1 192 ? -20.078 -15.398 3.152 1 97.88 192 HIS B C 1
ATOM 4121 O O . HIS B 1 192 ? -19.547 -14.367 2.742 1 97.88 192 HIS B O 1
ATOM 4127 N N . ALA B 1 193 ? -19.422 -16.312 3.859 1 98.69 193 ALA B N 1
ATOM 4128 C CA . ALA B 1 193 ? -18 -16.203 4.156 1 98.69 193 ALA B CA 1
ATOM 4129 C C . ALA B 1 193 ? -17.172 -16.266 2.879 1 98.69 193 ALA B C 1
ATOM 4131 O O . ALA B 1 193 ? -16.203 -15.508 2.717 1 98.69 193 ALA B O 1
ATOM 4132 N N . ALA B 1 194 ? -17.547 -17.172 1.99 1 98.62 194 ALA B N 1
ATOM 4133 C CA . ALA B 1 194 ? -16.828 -17.344 0.734 1 98.62 194 ALA B CA 1
ATOM 4134 C C . ALA B 1 194 ? -16.859 -16.078 -0.1 1 98.62 194 ALA B C 1
ATOM 4136 O O . ALA B 1 194 ? -15.852 -15.656 -0.659 1 98.62 194 ALA B O 1
ATOM 4137 N N . LYS B 1 195 ? -18 -15.477 -0.185 1 98.19 195 LYS B N 1
ATOM 4138 C CA . LYS B 1 195 ? -18.188 -14.25 -0.959 1 98.19 195 LYS B CA 1
ATOM 4139 C C . LYS B 1 195 ? -17.344 -13.109 -0.378 1 98.19 195 LYS B C 1
ATOM 4141 O O . LYS B 1 195 ? -16.688 -12.375 -1.117 1 98.19 195 LYS B O 1
ATOM 4146 N N . ALA B 1 196 ? -17.375 -12.922 0.948 1 98.75 196 ALA B N 1
ATOM 4147 C CA . ALA B 1 196 ? -16.625 -11.859 1.595 1 98.75 196 ALA B CA 1
ATOM 4148 C C . ALA B 1 196 ? -15.117 -12.039 1.372 1 98.75 196 ALA B C 1
ATOM 4150 O O . ALA B 1 196 ? -14.414 -11.094 1.021 1 98.75 196 ALA B O 1
ATOM 4151 N N . TRP B 1 197 ? -14.672 -13.281 1.534 1 98.75 197 TRP B N 1
ATOM 4152 C CA . TRP B 1 197 ? -13.266 -13.633 1.374 1 98.75 197 TRP B CA 1
ATOM 4153 C C . TRP B 1 197 ? -12.789 -13.344 -0.044 1 98.75 197 TRP B C 1
ATOM 4155 O O . TRP B 1 197 ? -11.781 -12.656 -0.239 1 98.75 197 TRP B O 1
ATOM 4165 N N . SER B 1 198 ? -13.516 -13.805 -0.988 1 98.31 198 SER B N 1
ATOM 4166 C CA . SER B 1 198 ? -13.141 -13.688 -2.393 1 98.31 198 SER B CA 1
ATOM 4167 C C . SER B 1 198 ? -13.273 -12.25 -2.881 1 98.31 198 SER B C 1
ATOM 4169 O O . SER B 1 198 ? -12.461 -11.781 -3.684 1 98.31 198 SER B O 1
ATOM 4171 N N . THR B 1 199 ? -14.297 -11.5 -2.424 1 98.12 199 THR B N 1
ATOM 4172 C CA . THR B 1 199 ? -14.492 -10.109 -2.805 1 98.12 199 THR B CA 1
ATOM 4173 C C . THR B 1 199 ? -13.344 -9.242 -2.309 1 98.12 199 THR B C 1
ATOM 4175 O O . THR B 1 199 ? -12.875 -8.352 -3.02 1 98.12 199 THR B O 1
ATOM 4178 N N . TRP B 1 200 ? -12.898 -9.547 -1.096 1 98.56 200 TRP B N 1
ATOM 4179 C CA . TRP B 1 200 ? -11.758 -8.844 -0.527 1 98.56 200 TRP B CA 1
ATOM 4180 C C . TRP B 1 200 ? -10.547 -8.938 -1.447 1 98.56 200 TRP B C 1
ATOM 4182 O O . TRP B 1 200 ? -9.93 -7.926 -1.782 1 98.56 200 TRP B O 1
ATOM 4192 N N . GLU B 1 201 ? -10.289 -10.109 -1.906 1 98.06 201 GLU B N 1
ATOM 4193 C CA . GLU B 1 201 ? -9.164 -10.336 -2.807 1 98.06 201 GLU B CA 1
ATOM 4194 C C . GLU B 1 201 ? -9.375 -9.641 -4.145 1 98.06 201 GLU B C 1
ATOM 4196 O O . GLU B 1 201 ? -8.469 -8.977 -4.656 1 98.06 201 GLU B O 1
ATOM 4201 N N . GLY B 1 202 ? -10.539 -9.75 -4.719 1 97.75 202 GLY B N 1
ATOM 4202 C CA . GLY B 1 202 ? -10.836 -9.148 -6.008 1 97.75 202 GLY B CA 1
ATOM 4203 C C . GLY B 1 202 ? -10.719 -7.633 -5.996 1 97.75 202 GLY B C 1
ATOM 4204 O O . GLY B 1 202 ? -10.203 -7.039 -6.945 1 97.75 202 GLY B O 1
ATOM 4205 N N . ARG B 1 203 ? -11.148 -7.012 -4.91 1 97.94 203 ARG B N 1
ATOM 4206 C CA . ARG B 1 203 ? -11.203 -5.555 -4.832 1 97.94 203 ARG B CA 1
ATOM 4207 C C . ARG B 1 203 ? -9.812 -4.969 -4.605 1 97.94 203 ARG B C 1
ATOM 4209 O O . ARG B 1 203 ? -9.57 -3.793 -4.887 1 97.94 203 ARG B O 1
ATOM 4216 N N . THR B 1 204 ? -8.891 -5.773 -4.117 1 98.25 204 THR B N 1
ATOM 4217 C CA . THR B 1 204 ? -7.555 -5.266 -3.807 1 98.25 204 THR B CA 1
ATOM 4218 C C . THR B 1 204 ? -6.535 -5.758 -4.832 1 98.25 204 THR B C 1
ATOM 4220 O O . THR B 1 204 ? -5.336 -5.516 -4.684 1 98.25 204 THR B O 1
ATOM 4223 N N . ALA B 1 205 ? -6.977 -6.391 -5.914 1 97.94 205 ALA B N 1
ATOM 4224 C CA . ALA B 1 205 ? -6.094 -7.09 -6.84 1 97.94 205 ALA B CA 1
ATOM 4225 C C . ALA B 1 205 ? -5.508 -6.133 -7.871 1 97.94 205 ALA B C 1
ATOM 4227 O O . ALA B 1 205 ? -4.453 -6.398 -8.453 1 97.94 205 ALA B O 1
ATOM 4228 N N . THR B 1 206 ? -6.191 -5.043 -8.156 1 97.88 206 THR B N 1
ATOM 4229 C CA . THR B 1 206 ? -5.773 -4.098 -9.18 1 97.88 206 THR B CA 1
ATOM 4230 C C . THR B 1 206 ? -5.492 -2.727 -8.57 1 97.88 206 THR B C 1
ATOM 4232 O O . THR B 1 206 ? -6.055 -2.375 -7.535 1 97.88 206 THR B O 1
ATOM 4235 N N . LEU B 1 207 ? -4.613 -1.996 -9.234 1 97.5 207 LEU B N 1
ATOM 4236 C CA . LEU B 1 207 ? -4.316 -0.649 -8.766 1 97.5 207 LEU B CA 1
ATOM 4237 C C . LEU B 1 207 ? -5.57 0.217 -8.758 1 97.5 207 LEU B C 1
ATOM 4239 O O . LEU B 1 207 ? -5.898 0.841 -7.75 1 97.5 207 LEU B O 1
ATOM 4243 N N . ARG B 1 208 ? -6.18 0.288 -9.898 1 95.69 208 ARG B N 1
ATOM 4244 C CA . ARG B 1 208 ? -7.496 0.908 -9.992 1 95.69 208 ARG B CA 1
ATOM 4245 C C . ARG B 1 208 ? -8.602 -0.145 -9.977 1 95.69 208 ARG B C 1
ATOM 4247 O O . ARG B 1 208 ? -8.438 -1.229 -10.547 1 95.69 208 ARG B O 1
ATOM 4254 N N . PRO B 1 209 ? -9.672 0.21 -9.359 1 93.12 209 PRO B N 1
ATOM 4255 C CA . PRO B 1 209 ? -10.781 -0.751 -9.359 1 93.12 209 PRO B CA 1
ATOM 4256 C C . PRO B 1 209 ? -11.141 -1.233 -10.766 1 93.12 209 PRO B C 1
ATOM 4258 O O . PRO B 1 209 ? -11.219 -0.429 -11.695 1 93.12 209 PRO B O 1
ATOM 4261 N N . ASN B 1 210 ? -11.211 -2.521 -10.906 1 94.44 210 ASN B N 1
ATOM 4262 C CA . ASN B 1 210 ? -11.602 -3.182 -12.148 1 94.44 210 ASN B CA 1
ATOM 4263 C C . ASN B 1 210 ? -12.789 -4.113 -11.945 1 94.44 210 ASN B C 1
ATOM 4265 O O . ASN B 1 210 ? -12.641 -5.223 -11.43 1 94.44 210 ASN B O 1
ATOM 4269 N N . PRO B 1 211 ? -13.93 -3.693 -12.352 1 94.94 211 PRO B N 1
ATOM 4270 C CA . PRO B 1 211 ? -15.133 -4.488 -12.094 1 94.94 211 PRO B CA 1
ATOM 4271 C C . PRO B 1 211 ? -15.055 -5.891 -12.695 1 94.94 211 PRO B C 1
ATOM 4273 O O . PRO B 1 211 ? -15.625 -6.836 -12.148 1 94.94 211 PRO B O 1
ATOM 4276 N N . MET B 1 212 ? -14.391 -6.051 -13.781 1 93.25 212 MET B N 1
ATOM 4277 C CA . MET B 1 212 ? -14.266 -7.359 -14.414 1 93.25 212 MET B CA 1
ATOM 4278 C C . MET B 1 212 ? -13.484 -8.32 -13.523 1 93.25 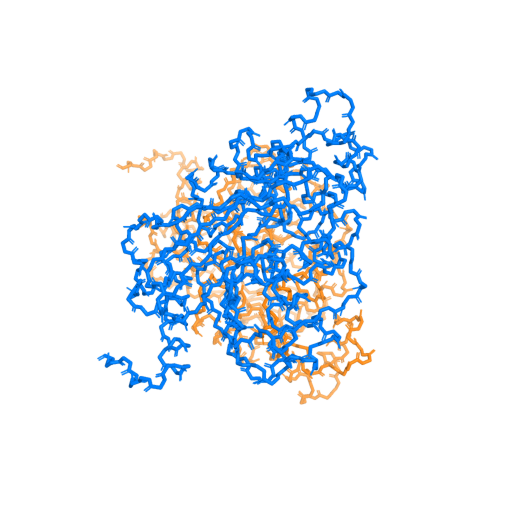212 MET B C 1
ATOM 4280 O O . MET B 1 212 ? -13.836 -9.492 -13.406 1 93.25 212 MET B O 1
ATOM 4284 N N . VAL B 1 213 ? -12.469 -7.797 -12.961 1 93.06 213 VAL B N 1
ATOM 4285 C CA . VAL B 1 213 ? -11.672 -8.617 -12.055 1 93.06 213 VAL B CA 1
ATOM 4286 C C . VAL B 1 213 ? -12.492 -8.969 -10.82 1 93.06 213 VAL B C 1
ATOM 4288 O O . VAL B 1 213 ? -12.516 -10.125 -10.391 1 93.06 213 VAL B O 1
ATOM 4291 N N . VAL B 1 214 ? -13.172 -8 -10.273 1 94.88 214 VAL B N 1
ATOM 4292 C CA . VAL B 1 214 ? -13.992 -8.227 -9.086 1 94.88 214 VAL B CA 1
ATOM 4293 C C . VAL B 1 214 ? -15.086 -9.25 -9.398 1 94.88 214 VAL B C 1
ATOM 4295 O O . VAL B 1 214 ? -15.344 -10.148 -8.602 1 94.88 214 VAL B O 1
ATOM 4298 N N . ASP B 1 215 ? -15.68 -9.141 -10.531 1 94.31 215 ASP B N 1
ATOM 4299 C CA . ASP B 1 215 ? -16.75 -10.047 -10.93 1 94.31 215 ASP B CA 1
ATOM 4300 C C . ASP B 1 215 ? -16.234 -11.484 -11.023 1 94.31 215 ASP B C 1
ATOM 4302 O O . ASP B 1 215 ? -16.922 -12.422 -10.617 1 94.31 215 ASP B O 1
ATOM 4306 N N . ARG B 1 216 ? -15.109 -11.617 -11.539 1 91.19 216 ARG B N 1
ATOM 4307 C CA . ARG B 1 216 ? -14.516 -12.945 -11.672 1 91.19 216 ARG B CA 1
ATOM 4308 C C . ARG B 1 216 ? -14.297 -13.578 -10.305 1 91.19 216 ARG B C 1
ATOM 4310 O O . ARG B 1 216 ? -14.562 -14.766 -10.117 1 91.19 216 ARG B O 1
ATOM 4317 N N . PHE B 1 217 ? -13.883 -12.82 -9.383 1 92.69 217 PHE B N 1
ATOM 4318 C CA . PHE B 1 217 ? -13.617 -13.328 -8.039 1 92.69 217 PHE B CA 1
ATOM 4319 C C . PHE B 1 217 ? -14.922 -13.656 -7.32 1 92.69 217 PHE B C 1
ATOM 4321 O O . PHE B 1 217 ? -14.953 -14.539 -6.453 1 92.69 217 PHE B O 1
ATOM 4328 N N . THR B 1 218 ? -15.953 -12.977 -7.711 1 93.06 218 THR B N 1
ATOM 4329 C CA . THR B 1 218 ? -17.156 -13.055 -6.895 1 93.06 218 THR B CA 1
ATOM 4330 C C . THR B 1 218 ? -18.172 -14.016 -7.508 1 93.06 218 THR B C 1
ATOM 4332 O O . THR B 1 218 ? -19.234 -14.258 -6.934 1 93.06 218 THR B O 1
ATOM 4335 N N . GLU B 1 219 ? -17.844 -14.547 -8.695 1 93.75 219 GLU B N 1
ATOM 4336 C CA . GLU B 1 219 ? -18.672 -15.625 -9.211 1 93.75 219 GLU B CA 1
ATOM 4337 C C . GLU B 1 219 ? -18.844 -16.734 -8.18 1 93.75 219 GLU B C 1
ATOM 4339 O O . GLU B 1 219 ? -17.844 -17.25 -7.645 1 93.75 219 GLU B O 1
ATOM 4344 N N . PRO B 1 220 ? -20.047 -17.172 -7.883 1 93 220 PRO B N 1
ATOM 4345 C CA . PRO B 1 220 ? -20.297 -18.047 -6.73 1 93 220 PRO B CA 1
ATOM 4346 C C . PRO B 1 220 ? -19.422 -19.297 -6.738 1 93 220 PRO B C 1
ATOM 4348 O O . PRO B 1 220 ? -18.812 -19.641 -5.719 1 93 220 PRO B O 1
ATOM 4351 N N . GLY B 1 221 ? -19.344 -20.016 -7.879 1 93.06 221 GLY B N 1
ATOM 4352 C CA . GLY B 1 221 ? -18.516 -21.203 -7.953 1 93.06 221 GLY B CA 1
ATOM 4353 C C . GLY B 1 221 ? -17.047 -20.922 -7.695 1 93.06 221 GLY B C 1
ATOM 4354 O O . GLY B 1 221 ? -16.391 -21.625 -6.93 1 93.06 221 GLY B O 1
ATOM 4355 N N . ARG B 1 222 ? -16.547 -19.922 -8.273 1 94.62 222 ARG B N 1
ATOM 4356 C CA . ARG B 1 222 ? -15.156 -19.531 -8.117 1 94.62 222 ARG B CA 1
ATOM 4357 C C . ARG B 1 222 ? -14.891 -19 -6.711 1 94.62 222 ARG B C 1
ATOM 4359 O O . ARG B 1 222 ? -13.859 -19.312 -6.109 1 94.62 222 ARG B O 1
ATOM 4366 N N . ALA B 1 223 ? -15.828 -18.203 -6.207 1 96.81 223 ALA B N 1
ATOM 4367 C CA . ALA B 1 223 ? -15.688 -17.656 -4.859 1 96.81 223 ALA B CA 1
ATOM 4368 C C . ALA B 1 223 ? -15.547 -18.781 -3.832 1 96.81 223 ALA B C 1
ATOM 4370 O O . ALA B 1 223 ? -14.734 -18.688 -2.906 1 96.81 223 ALA B O 1
ATOM 4371 N N . LEU B 1 224 ? -16.312 -19.828 -4.012 1 97.69 224 LEU B N 1
ATOM 4372 C CA . LEU B 1 224 ? -16.281 -20.922 -3.057 1 97.69 224 LEU B CA 1
ATOM 4373 C C . LEU B 1 224 ? -14.953 -21.672 -3.133 1 97.69 224 LEU B C 1
ATOM 4375 O O . LEU B 1 224 ? -14.32 -21.922 -2.104 1 97.69 224 LEU B O 1
ATOM 4379 N N . SER B 1 225 ? -14.508 -22.031 -4.332 1 97.81 225 SER B N 1
ATOM 4380 C CA . SER B 1 225 ? -13.266 -22.797 -4.457 1 97.81 225 SER B CA 1
ATOM 4381 C C . SER B 1 225 ? -12.07 -21.984 -3.979 1 97.81 225 SER B C 1
ATOM 4383 O O . SER B 1 225 ? -11.234 -22.5 -3.229 1 97.81 225 SER B O 1
ATOM 4385 N N . ILE B 1 226 ? -12.008 -20.75 -4.355 1 97.75 226 ILE B N 1
ATOM 4386 C CA . ILE B 1 226 ? -10.898 -19.891 -3.959 1 97.75 226 ILE B CA 1
ATOM 4387 C C . ILE B 1 226 ? -10.867 -19.75 -2.438 1 97.75 226 ILE B C 1
ATOM 4389 O O . ILE B 1 226 ? -9.836 -20 -1.812 1 97.75 226 ILE B O 1
ATOM 4393 N N . SER B 1 227 ? -12 -19.422 -1.828 1 98.62 227 SER B N 1
ATOM 4394 C CA . SER B 1 227 ? -12.047 -19.125 -0.399 1 98.62 227 SER B CA 1
ATOM 4395 C C . SER B 1 227 ? -11.758 -20.375 0.431 1 98.62 227 SER B C 1
ATOM 4397 O O . SER B 1 227 ? -10.945 -20.344 1.357 1 98.62 227 SER B O 1
ATOM 4399 N N . ARG B 1 228 ? -12.383 -21.516 0.075 1 98.5 228 ARG B N 1
ATOM 4400 C CA . ARG B 1 228 ? -12.234 -22.75 0.842 1 98.5 228 ARG B CA 1
ATOM 4401 C C . ARG B 1 228 ? -10.812 -23.297 0.728 1 98.5 228 ARG B C 1
ATOM 4403 O O . ARG B 1 228 ? -10.195 -23.672 1.733 1 98.5 228 ARG B O 1
ATOM 4410 N N . ILE B 1 229 ? -10.344 -23.312 -0.451 1 98.69 229 ILE B N 1
ATOM 4411 C CA . ILE B 1 229 ? -9.039 -23.938 -0.675 1 98.69 229 ILE B CA 1
ATOM 4412 C C . ILE B 1 229 ? -7.941 -23.016 -0.156 1 98.69 229 ILE B C 1
ATOM 4414 O O . ILE B 1 229 ? -7.012 -23.469 0.52 1 98.69 229 ILE B O 1
ATOM 4418 N N . GLU B 1 230 ? -8.008 -21.656 -0.439 1 98.69 230 GLU B N 1
ATOM 4419 C CA . GLU B 1 230 ? -7.035 -20.734 0.121 1 98.69 230 GLU B CA 1
ATOM 4420 C C . GLU B 1 230 ? -6.992 -20.828 1.644 1 98.69 230 GLU B C 1
ATOM 4422 O O . GLU B 1 230 ? -5.918 -20.953 2.234 1 98.69 230 GLU B O 1
ATOM 4427 N N . ASN B 1 231 ? -8.164 -20.75 2.232 1 98.81 231 ASN B N 1
ATOM 4428 C CA . ASN B 1 231 ? -8.219 -20.812 3.689 1 98.81 231 ASN B CA 1
ATOM 4429 C C . ASN B 1 231 ? -7.617 -22.109 4.223 1 98.81 231 ASN B C 1
ATOM 4431 O O . ASN B 1 231 ? -6.855 -22.094 5.191 1 98.81 231 ASN B O 1
ATOM 4435 N N . HIS B 1 232 ? -7.953 -23.25 3.607 1 98.75 232 HIS B N 1
ATOM 4436 C CA . HIS B 1 232 ? -7.406 -24.562 3.973 1 98.75 232 HIS B CA 1
ATOM 4437 C C . HIS B 1 232 ? -5.883 -24.547 3.922 1 98.75 232 HIS B C 1
ATOM 4439 O O . HIS B 1 232 ? -5.223 -25.016 4.855 1 98.75 232 HIS B O 1
ATOM 4445 N N . PHE B 1 233 ? -5.363 -24.031 2.881 1 98.88 233 PHE B N 1
ATOM 4446 C CA . PHE B 1 233 ? -3.912 -23.969 2.74 1 98.88 233 PHE B CA 1
ATOM 4447 C C . PHE B 1 233 ? -3.301 -23.031 3.777 1 98.88 233 PHE B C 1
ATOM 4449 O O . PHE B 1 233 ? -2.254 -23.344 4.355 1 98.88 233 PHE B O 1
ATOM 4456 N N . PHE B 1 234 ? -3.953 -21.891 4.07 1 98.62 234 PHE B N 1
ATOM 4457 C CA . PHE B 1 234 ? -3.332 -20.844 4.883 1 98.62 234 PHE B CA 1
ATOM 4458 C C . PHE B 1 234 ? -3.459 -21.172 6.367 1 98.62 234 PHE B C 1
ATOM 4460 O O . PHE B 1 234 ? -2.574 -20.844 7.156 1 98.62 234 PHE B O 1
ATOM 4467 N N . VAL B 1 235 ? -4.535 -21.875 6.801 1 98.38 235 VAL B N 1
ATOM 4468 C CA . VAL B 1 235 ? -4.605 -22.328 8.188 1 98.38 235 VAL B CA 1
ATOM 4469 C C . VAL B 1 235 ? -3.523 -23.375 8.438 1 98.38 235 VAL B C 1
ATOM 4471 O O . VAL B 1 235 ? -3.109 -23.594 9.586 1 98.38 235 VAL B O 1
ATOM 4474 N N . ASN B 1 236 ? -3.078 -24 7.332 1 98.38 236 ASN B N 1
ATOM 4475 C CA . ASN B 1 236 ? -2.031 -25.016 7.43 1 98.38 236 ASN B CA 1
ATOM 4476 C C . ASN B 1 236 ? -0.679 -24.469 6.98 1 98.38 236 ASN B C 1
ATOM 4478 O O . ASN B 1 236 ? 0.225 -25.234 6.648 1 98.38 236 ASN B O 1
ATOM 4482 N N . GLN B 1 237 ? -0.521 -23.172 6.852 1 97.5 237 GLN B N 1
ATOM 4483 C CA . GLN B 1 237 ? 0.717 -22.469 6.523 1 97.5 237 GLN B CA 1
ATOM 4484 C C . GLN B 1 237 ? 1.285 -22.969 5.191 1 97.5 237 GLN B C 1
ATOM 4486 O O . GLN B 1 237 ? 2.49 -23.203 5.074 1 97.5 237 GLN B O 1
ATOM 4491 N N . GLY B 1 238 ? 0.364 -23.281 4.262 1 98.31 238 GLY B N 1
ATOM 4492 C CA . GLY B 1 238 ? 0.751 -23.703 2.926 1 98.31 238 GLY B CA 1
ATOM 4493 C C . GLY B 1 238 ? 1.31 -25.109 2.889 1 98.31 238 GLY B C 1
ATOM 4494 O O . GLY B 1 238 ? 1.809 -25.562 1.854 1 98.31 238 GLY B O 1
ATOM 4495 N N . PHE B 1 239 ? 1.269 -25.812 4.078 1 98.69 239 PHE B N 1
ATOM 4496 C CA . PHE B 1 239 ? 1.88 -27.125 4.23 1 98.69 239 PHE B CA 1
ATOM 4497 C C . PHE B 1 239 ? 3.383 -27.047 3.99 1 98.69 239 PHE B C 1
ATOM 4499 O O . PHE B 1 239 ? 3.965 -27.969 3.398 1 98.69 239 PHE B O 1
ATOM 4506 N N . LEU B 1 240 ? 3.975 -25.891 4.277 1 98.44 240 LEU B N 1
ATOM 4507 C CA . LEU B 1 240 ? 5.402 -25.609 4.172 1 98.44 240 LEU B CA 1
ATOM 4508 C C . LEU B 1 240 ? 5.996 -25.297 5.543 1 98.44 240 LEU B C 1
ATOM 4510 O O . LEU B 1 240 ? 5.293 -24.812 6.434 1 98.44 240 LEU B O 1
ATOM 4514 N N . ARG B 1 241 ? 7.289 -25.547 5.707 1 96.94 241 ARG B N 1
ATOM 4515 C CA . ARG B 1 241 ? 7.988 -24.984 6.855 1 96.94 241 ARG B CA 1
ATOM 4516 C C . ARG B 1 241 ? 8.078 -23.453 6.746 1 96.94 241 ARG B C 1
ATOM 4518 O O . ARG B 1 241 ? 8.164 -22.922 5.641 1 96.94 241 ARG B O 1
ATOM 4525 N N . PRO B 1 242 ? 8.086 -22.844 7.945 1 94.69 242 PRO B N 1
ATOM 4526 C CA . PRO B 1 242 ? 8.289 -21.391 7.875 1 94.69 242 PRO B CA 1
ATOM 4527 C C . PRO B 1 242 ? 9.531 -21 7.082 1 94.69 242 PRO B C 1
ATOM 4529 O O . PRO B 1 242 ? 10.617 -21.547 7.324 1 94.69 242 PRO B O 1
ATOM 4532 N N . ASN B 1 243 ? 9.438 -20.219 6.039 1 96.88 243 ASN B N 1
ATOM 4533 C CA . ASN B 1 243 ? 10.5 -19.672 5.215 1 96.88 243 ASN B CA 1
ATOM 4534 C C . ASN B 1 243 ? 11.125 -20.734 4.312 1 96.88 243 ASN B C 1
ATOM 4536 O O . ASN B 1 243 ? 12.25 -20.562 3.842 1 96.88 243 ASN B O 1
ATOM 4540 N N . GLN B 1 244 ? 10.445 -21.781 4.062 1 98.31 244 GLN B N 1
ATOM 4541 C CA . GLN B 1 244 ? 10.992 -22.922 3.338 1 98.31 244 GLN B CA 1
ATOM 4542 C C . GLN B 1 244 ? 11.453 -22.516 1.94 1 98.31 244 GLN B C 1
ATOM 4544 O O . GLN B 1 244 ? 12.547 -22.891 1.508 1 98.31 244 GLN B O 1
ATOM 4549 N N . LEU B 1 245 ? 10.695 -21.766 1.257 1 98.81 245 LEU B N 1
ATOM 4550 C CA . LEU B 1 245 ? 10.961 -21.453 -0.145 1 98.81 245 LEU B CA 1
ATOM 4551 C C . LEU B 1 245 ? 12.219 -20.609 -0.288 1 98.81 245 LEU B C 1
ATOM 4553 O O . LEU B 1 245 ? 12.961 -20.734 -1.267 1 98.81 245 LEU B O 1
ATOM 4557 N N . LEU B 1 246 ? 12.43 -19.719 0.672 1 98.62 246 LEU B N 1
ATOM 4558 C CA . LEU B 1 246 ? 13.648 -18.922 0.648 1 98.62 246 LEU B CA 1
ATOM 4559 C C . LEU B 1 246 ? 14.852 -19.75 1.069 1 98.62 246 LEU B C 1
ATOM 4561 O O . LEU B 1 246 ? 15.914 -19.688 0.44 1 98.62 246 LEU B O 1
ATOM 4565 N N . GLU B 1 247 ? 14.664 -20.531 2.125 1 98.31 247 GLU B N 1
ATOM 4566 C CA . GLU B 1 247 ? 15.758 -21.328 2.678 1 98.31 247 GLU B CA 1
ATOM 4567 C C . GLU B 1 247 ? 16.234 -22.375 1.682 1 98.31 247 GLU B C 1
ATOM 4569 O O . GLU B 1 247 ? 17.422 -22.75 1.683 1 98.31 247 GLU B O 1
ATOM 4574 N N . ASP B 1 248 ? 15.375 -22.812 0.802 1 98.62 248 ASP B N 1
ATOM 4575 C CA . ASP B 1 248 ? 15.719 -23.891 -0.121 1 98.62 248 ASP B CA 1
ATOM 4576 C C . ASP B 1 248 ? 16.078 -23.344 -1.501 1 98.62 248 ASP B C 1
ATOM 4578 O O . ASP B 1 248 ? 16.219 -24.109 -2.459 1 98.62 248 ASP B O 1
ATOM 4582 N N . MET B 1 249 ? 16.281 -22.078 -1.638 1 98.5 249 MET B N 1
ATOM 4583 C CA . MET B 1 249 ? 16.547 -21.469 -2.936 1 98.5 249 MET B CA 1
ATOM 4584 C C . MET B 1 249 ? 17.875 -21.969 -3.498 1 98.5 249 MET B C 1
ATOM 4586 O O . MET B 1 249 ? 18.078 -21.969 -4.715 1 98.5 249 MET B O 1
ATOM 4590 N N . HIS B 1 250 ? 18.766 -22.375 -2.67 1 98 250 HIS B N 1
ATOM 4591 C CA . HIS B 1 250 ? 20.047 -22.875 -3.133 1 98 250 HIS B CA 1
ATOM 4592 C C . HIS B 1 250 ? 19.875 -24.031 -4.098 1 98 250 HIS B C 1
ATOM 4594 O O . HIS B 1 250 ? 20.75 -24.281 -4.941 1 98 250 HIS B O 1
ATOM 4600 N N . ARG B 1 251 ? 18.766 -24.688 -4.039 1 98.31 251 ARG B N 1
ATOM 4601 C CA . ARG B 1 251 ? 18.516 -25.859 -4.875 1 98.31 251 ARG B CA 1
ATOM 4602 C C . ARG B 1 251 ? 18.281 -25.453 -6.324 1 98.31 251 ARG B C 1
ATOM 4604 O O . ARG B 1 251 ? 18.469 -26.25 -7.242 1 98.31 251 ARG B O 1
ATOM 4611 N N . ILE B 1 252 ? 17.859 -24.188 -6.523 1 98.56 252 ILE B N 1
ATOM 4612 C CA . ILE B 1 252 ? 17.469 -23.844 -7.879 1 98.56 252 ILE B CA 1
ATOM 4613 C C . ILE B 1 252 ? 18.047 -22.484 -8.25 1 98.56 252 ILE B C 1
ATOM 4615 O O . ILE B 1 252 ? 17.656 -21.891 -9.266 1 98.56 252 ILE B O 1
ATOM 4619 N N . ALA B 1 253 ? 18.891 -21.938 -7.453 1 97.44 253 ALA B N 1
ATOM 4620 C CA . ALA B 1 253 ? 19.438 -20.594 -7.664 1 97.44 253 ALA B CA 1
ATOM 4621 C C . ALA B 1 253 ? 20.188 -20.516 -8.992 1 97.44 253 ALA B C 1
ATOM 4623 O O . ALA B 1 253 ? 20.391 -19.422 -9.531 1 97.44 253 ALA B O 1
ATOM 4624 N N . HIS B 1 254 ? 20.609 -21.625 -9.516 1 97.25 254 HIS B N 1
ATOM 4625 C CA . HIS B 1 254 ? 21.344 -21.656 -10.773 1 97.25 254 HIS B CA 1
ATOM 4626 C C . HIS B 1 254 ? 20.406 -21.5 -11.969 1 97.25 254 HIS B C 1
ATOM 4628 O O . HIS B 1 254 ? 20.859 -21.172 -13.07 1 97.25 254 HIS B O 1
ATOM 4634 N N . LEU B 1 255 ? 19.125 -21.766 -11.867 1 98.31 255 LEU B N 1
ATOM 4635 C CA . LEU B 1 255 ? 18.156 -21.641 -12.953 1 98.31 255 LEU B CA 1
ATOM 4636 C C . LEU B 1 255 ? 17.891 -20.172 -13.266 1 98.31 255 LEU B C 1
ATOM 4638 O O . LEU B 1 255 ? 17.828 -19.344 -12.367 1 98.31 255 LEU B O 1
ATOM 4642 N N . PRO B 1 256 ? 17.766 -19.859 -14.531 1 98.25 256 PRO B N 1
ATOM 4643 C CA . PRO B 1 256 ? 17.375 -18.484 -14.852 1 98.25 256 PRO B CA 1
ATOM 4644 C C . PRO B 1 256 ? 15.938 -18.172 -14.438 1 98.25 256 PRO B C 1
ATOM 4646 O O . PRO B 1 256 ? 15.062 -19.047 -14.508 1 98.25 256 PRO B O 1
ATOM 4649 N N . GLY B 1 257 ? 15.711 -16.969 -13.992 1 98.25 257 GLY B N 1
ATOM 4650 C CA . GLY B 1 257 ? 14.375 -16.578 -13.57 1 98.25 257 GLY B CA 1
ATOM 4651 C C . GLY B 1 257 ? 14.078 -15.102 -13.797 1 98.25 257 GLY B C 1
ATOM 4652 O O . GLY B 1 257 ? 14.992 -14.273 -13.75 1 98.25 257 GLY B O 1
ATOM 4653 N N . VAL B 1 258 ? 12.867 -14.758 -14.133 1 98.88 258 VAL B N 1
ATOM 4654 C CA . VAL B 1 258 ? 12.359 -13.398 -14.195 1 98.88 258 VAL B CA 1
ATOM 4655 C C . VAL B 1 258 ? 11.227 -13.219 -13.188 1 98.88 258 VAL B C 1
ATOM 4657 O O . VAL B 1 258 ? 10.297 -14.031 -13.141 1 98.88 258 VAL B O 1
ATOM 4660 N N . ILE B 1 259 ? 11.359 -12.25 -12.336 1 98.94 259 ILE B N 1
ATOM 4661 C CA . ILE B 1 259 ? 10.336 -11.883 -11.359 1 98.94 259 ILE B CA 1
ATOM 4662 C C . ILE B 1 259 ? 9.688 -10.57 -11.766 1 98.94 259 ILE B C 1
ATOM 4664 O O . ILE B 1 259 ? 10.367 -9.562 -11.969 1 98.94 259 ILE B O 1
ATOM 4668 N N . VAL B 1 260 ? 8.414 -10.562 -12 1 98.94 260 VAL B N 1
ATOM 4669 C CA . VAL B 1 260 ? 7.637 -9.367 -12.297 1 98.94 260 VAL B CA 1
ATOM 4670 C C . VAL B 1 260 ? 6.695 -9.055 -11.133 1 98.94 260 VAL B C 1
ATOM 4672 O O . VAL B 1 260 ? 5.918 -9.914 -10.711 1 98.94 260 VAL B O 1
ATOM 4675 N N . HIS B 1 261 ? 6.73 -7.883 -10.57 1 98.94 261 HIS B N 1
ATOM 4676 C CA . HIS B 1 261 ? 5.977 -7.57 -9.359 1 98.94 261 HIS B CA 1
ATOM 4677 C C . HIS B 1 261 ? 5.48 -6.129 -9.383 1 98.94 261 HIS B C 1
ATOM 4679 O O . HIS B 1 261 ? 6.238 -5.207 -9.695 1 98.94 261 HIS B O 1
ATOM 4685 N N . GLY B 1 262 ? 4.188 -5.949 -9.156 1 98.81 262 GLY B N 1
ATOM 4686 C CA . GLY B 1 262 ? 3.656 -4.602 -9.039 1 98.81 262 GLY B CA 1
ATOM 4687 C C . GLY B 1 262 ? 4.102 -3.891 -7.773 1 98.81 262 GLY B C 1
ATOM 4688 O O . GLY B 1 262 ? 4.105 -4.484 -6.695 1 98.81 262 GLY B O 1
ATOM 4689 N N . ARG B 1 263 ? 4.43 -2.637 -7.906 1 98.38 263 ARG B N 1
ATOM 4690 C CA . ARG B 1 263 ? 4.836 -1.814 -6.77 1 98.38 263 ARG B CA 1
ATOM 4691 C C . ARG B 1 263 ? 3.754 -1.783 -5.699 1 98.38 263 ARG B C 1
ATOM 4693 O O . ARG B 1 263 ? 4.055 -1.809 -4.504 1 98.38 263 ARG B O 1
ATOM 4700 N N . TYR B 1 264 ? 2.537 -1.758 -6.078 1 98.31 264 TYR B N 1
ATOM 4701 C CA . TYR B 1 264 ? 1.427 -1.579 -5.148 1 98.31 264 TYR B CA 1
ATOM 4702 C C . TYR B 1 264 ? 0.582 -2.844 -5.059 1 98.31 264 TYR B C 1
ATOM 4704 O O . TYR B 1 264 ? -0.642 -2.773 -4.926 1 98.31 264 TYR B O 1
ATOM 4712 N N . ASP B 1 265 ? 1.216 -3.971 -5.258 1 98.75 265 ASP B N 1
ATOM 4713 C CA . ASP B 1 265 ? 0.59 -5.254 -4.941 1 98.75 265 ASP B CA 1
ATOM 4714 C C . ASP B 1 265 ? 0.254 -5.348 -3.455 1 98.75 265 ASP B C 1
ATOM 4716 O O . ASP B 1 265 ? 1.135 -5.594 -2.629 1 98.75 265 ASP B O 1
ATOM 4720 N N . ALA B 1 266 ? -1.02 -5.223 -3.135 1 98.38 266 ALA B N 1
ATOM 4721 C CA . ALA B 1 266 ? -1.449 -5.207 -1.739 1 98.38 266 ALA B CA 1
ATOM 4722 C C . ALA B 1 266 ? -1.755 -6.617 -1.241 1 98.38 266 ALA B C 1
ATOM 4724 O O . ALA B 1 266 ? -1.877 -6.844 -0.035 1 98.38 266 ALA B O 1
ATOM 4725 N N . ILE B 1 267 ? -1.887 -7.535 -2.133 1 98.75 267 ILE B N 1
ATOM 4726 C CA . ILE B 1 267 ? -2.172 -8.914 -1.761 1 98.75 267 ILE B CA 1
ATOM 4727 C C . ILE B 1 267 ? -0.878 -9.617 -1.355 1 98.75 267 ILE B C 1
ATOM 4729 O O . ILE B 1 267 ? -0.812 -10.25 -0.295 1 98.75 267 ILE B O 1
ATOM 4733 N N . CYS B 1 268 ? 0.098 -9.523 -2.205 1 98.81 268 CYS B N 1
ATOM 4734 C CA . CYS B 1 268 ? 1.456 -9.992 -1.958 1 98.81 268 CYS B CA 1
ATOM 4735 C C . CYS B 1 268 ? 2.457 -8.852 -2.055 1 98.81 268 CYS B C 1
ATOM 4737 O O . CYS B 1 268 ? 2.979 -8.562 -3.135 1 98.81 268 CYS B O 1
ATOM 4739 N N . PRO B 1 269 ? 2.789 -8.242 -0.931 1 98.81 269 PRO B N 1
ATOM 4740 C CA . PRO B 1 269 ? 3.623 -7.043 -0.998 1 98.81 269 PRO B CA 1
ATOM 4741 C C . PRO B 1 269 ? 5.008 -7.316 -1.581 1 98.81 269 PRO B C 1
ATOM 4743 O O . PRO B 1 269 ? 5.465 -8.461 -1.583 1 98.81 269 PRO B O 1
ATOM 4746 N N . LEU B 1 270 ? 5.637 -6.285 -2.006 1 98.88 270 LEU B N 1
ATOM 4747 C CA . LEU B 1 270 ? 6.855 -6.332 -2.812 1 98.88 270 LEU B CA 1
ATOM 4748 C C . LEU B 1 270 ? 8 -6.953 -2.027 1 98.88 270 LEU B C 1
ATOM 4750 O O . LEU B 1 270 ? 8.961 -7.461 -2.617 1 98.88 270 LEU B O 1
ATOM 4754 N N . ASP B 1 271 ? 7.965 -6.938 -0.71 1 98.81 271 ASP B N 1
ATOM 4755 C CA . ASP B 1 271 ? 9.07 -7.508 0.057 1 98.81 271 ASP B CA 1
ATOM 4756 C C . ASP B 1 271 ? 9.211 -9 -0.218 1 98.81 271 ASP B C 1
ATOM 4758 O O . ASP B 1 271 ? 10.297 -9.562 -0.075 1 98.81 271 ASP B O 1
ATOM 4762 N N . ASN B 1 272 ? 8.117 -9.695 -0.679 1 98.81 272 ASN B N 1
ATOM 4763 C CA . ASN B 1 272 ? 8.211 -11.086 -1.13 1 98.81 272 ASN B CA 1
ATOM 4764 C C . ASN B 1 272 ? 9.172 -11.227 -2.307 1 98.81 272 ASN B C 1
ATOM 4766 O O . ASN B 1 272 ? 10.109 -12.023 -2.252 1 98.81 272 ASN B O 1
ATOM 4770 N N . ALA B 1 273 ? 8.93 -10.453 -3.299 1 98.94 273 ALA B N 1
ATOM 4771 C CA . ALA B 1 273 ? 9.75 -10.5 -4.508 1 98.94 273 ALA B CA 1
ATOM 4772 C C . ALA B 1 273 ? 11.18 -10.07 -4.219 1 98.94 273 ALA B C 1
ATOM 4774 O O . ALA B 1 273 ? 12.133 -10.633 -4.766 1 98.94 273 ALA B O 1
ATOM 4775 N N . TRP B 1 274 ? 11.289 -9.055 -3.412 1 98.81 274 TRP B N 1
ATOM 4776 C CA . TRP B 1 274 ? 12.602 -8.523 -3.047 1 98.81 274 TRP B CA 1
ATOM 4777 C C . TRP B 1 274 ? 13.438 -9.594 -2.354 1 98.81 274 TRP B C 1
ATOM 4779 O O . TRP B 1 274 ? 14.602 -9.805 -2.711 1 98.81 274 TRP B O 1
ATOM 4789 N N . ALA B 1 275 ? 12.875 -10.258 -1.345 1 98.69 275 ALA B N 1
ATOM 4790 C CA . ALA B 1 275 ? 13.57 -11.312 -0.611 1 98.69 275 ALA B CA 1
ATOM 4791 C C . ALA B 1 275 ? 13.938 -12.469 -1.535 1 98.69 275 ALA B C 1
ATOM 4793 O O . ALA B 1 275 ? 15.047 -13.008 -1.453 1 98.69 275 ALA B O 1
ATOM 4794 N N . LEU B 1 276 ? 13.008 -12.82 -2.416 1 98.88 276 LEU B N 1
ATOM 4795 C CA . LEU B 1 276 ? 13.273 -13.906 -3.35 1 98.88 276 LEU B CA 1
ATOM 4796 C C . LEU B 1 276 ? 14.438 -13.555 -4.273 1 98.88 276 LEU B C 1
ATOM 4798 O O . LEU B 1 276 ? 15.344 -14.367 -4.477 1 98.88 276 LEU B O 1
ATOM 4802 N N . HIS B 1 277 ? 14.43 -12.391 -4.824 1 98.81 277 HIS B N 1
ATOM 4803 C CA . HIS B 1 277 ? 15.477 -11.945 -5.734 1 98.81 277 HIS B CA 1
ATOM 4804 C C . HIS B 1 277 ? 16.844 -11.953 -5.047 1 98.81 277 HIS B C 1
ATOM 4806 O O . HIS B 1 277 ? 17.844 -12.344 -5.652 1 98.81 277 HIS B O 1
ATOM 4812 N N . GLN B 1 278 ? 16.859 -11.508 -3.82 1 98 278 GLN B N 1
ATOM 4813 C CA . GLN B 1 278 ? 18.109 -11.492 -3.068 1 98 278 GLN B CA 1
ATOM 4814 C C . GLN B 1 278 ? 18.672 -12.906 -2.9 1 98 278 GLN B C 1
ATOM 4816 O O . GLN B 1 278 ? 19.875 -13.109 -2.914 1 98 278 GLN B O 1
ATOM 4821 N N . ALA B 1 279 ? 17.828 -13.898 -2.77 1 98.25 279 ALA B N 1
ATOM 4822 C CA . ALA B 1 279 ? 18.234 -15.289 -2.578 1 98.25 279 ALA B CA 1
ATOM 4823 C C . ALA B 1 279 ? 18.453 -15.984 -3.918 1 98.25 279 ALA B C 1
ATOM 4825 O O . ALA B 1 279 ? 18.891 -17.141 -3.961 1 98.25 279 ALA B O 1
ATOM 4826 N N . TRP B 1 280 ? 18.188 -15.32 -5.027 1 98.44 280 TRP B N 1
ATOM 4827 C CA . TRP B 1 280 ? 18.188 -15.898 -6.367 1 98.44 280 TRP B CA 1
ATOM 4828 C C . TRP B 1 280 ? 19.047 -15.062 -7.312 1 98.44 280 TRP B C 1
ATOM 4830 O O . TRP B 1 280 ? 18.531 -14.383 -8.203 1 98.44 280 TRP B O 1
ATOM 4840 N N . PRO B 1 281 ? 20.375 -15.195 -7.246 1 95.94 281 PRO B N 1
ATOM 4841 C CA . PRO B 1 281 ? 21.312 -14.352 -7.984 1 95.94 281 PRO B CA 1
ATOM 4842 C C 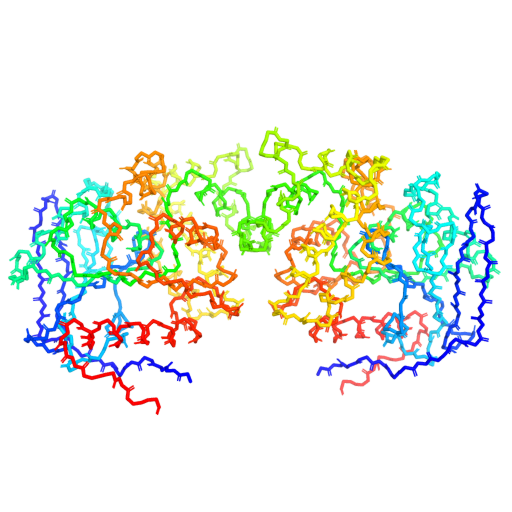. PRO B 1 281 ? 21.078 -14.391 -9.492 1 95.94 281 PRO B C 1
ATOM 4844 O O . PRO B 1 281 ? 21.359 -13.406 -10.188 1 95.94 281 PRO B O 1
ATOM 4847 N N . ASN B 1 282 ? 20.547 -15.453 -10.023 1 97.62 282 ASN B N 1
ATOM 4848 C CA . ASN B 1 282 ? 20.359 -15.586 -11.461 1 97.62 282 ASN B CA 1
ATOM 4849 C C . ASN B 1 282 ? 18.969 -15.117 -11.898 1 97.62 282 ASN B C 1
ATOM 4851 O O . ASN B 1 282 ? 18.531 -15.422 -13 1 97.62 282 ASN B O 1
ATOM 4855 N N . SER B 1 283 ? 18.312 -14.383 -11 1 98.44 283 SER B N 1
ATOM 4856 C CA . SER B 1 283 ? 17 -13.852 -11.344 1 98.44 283 SER B CA 1
ATOM 4857 C C . SER B 1 283 ? 17.094 -12.375 -11.727 1 98.44 283 SER B C 1
ATOM 4859 O O . SER B 1 283 ? 18.047 -11.688 -11.359 1 98.44 283 SER B O 1
ATOM 4861 N N . GLU B 1 284 ? 16.156 -11.977 -12.562 1 98.5 284 GLU B N 1
ATOM 4862 C CA . GLU B 1 284 ? 15.883 -10.562 -12.828 1 98.5 284 GLU B CA 1
ATOM 4863 C C . GLU B 1 284 ? 14.586 -10.125 -12.164 1 98.5 284 GLU B C 1
ATOM 4865 O O . GLU B 1 284 ? 13.562 -10.805 -12.266 1 98.5 284 GLU B O 1
ATOM 4870 N N . LEU B 1 285 ? 14.672 -9.031 -11.461 1 98.81 285 LEU B N 1
ATOM 4871 C CA . LEU B 1 285 ? 13.477 -8.492 -10.828 1 98.81 285 LEU B CA 1
ATOM 4872 C C . LEU B 1 285 ? 13.008 -7.23 -11.547 1 98.81 285 LEU B C 1
ATOM 4874 O O . LEU B 1 285 ? 13.773 -6.277 -11.703 1 98.81 285 LEU B O 1
ATOM 4878 N N . GLN B 1 286 ? 11.812 -7.25 -12.047 1 98.75 286 GLN B N 1
ATOM 4879 C CA . GLN B 1 286 ? 11.148 -6.09 -12.641 1 98.75 286 GLN B CA 1
ATOM 4880 C C . GLN B 1 286 ? 10.016 -5.59 -11.75 1 98.75 286 GLN B C 1
ATOM 4882 O O . GLN B 1 286 ? 8.984 -6.246 -11.625 1 98.75 286 GLN B O 1
ATOM 4887 N N . ILE B 1 287 ? 10.18 -4.426 -11.148 1 98.62 287 ILE B N 1
ATOM 4888 C CA . ILE B 1 287 ? 9.148 -3.77 -10.352 1 98.62 287 ILE B CA 1
ATOM 4889 C C . ILE B 1 287 ? 8.32 -2.838 -11.234 1 98.62 287 ILE B C 1
ATOM 4891 O O . ILE B 1 287 ? 8.852 -1.878 -11.797 1 98.62 287 ILE B O 1
ATOM 4895 N N . ILE B 1 288 ? 7.09 -3.133 -11.406 1 98.31 288 ILE B N 1
ATOM 4896 C CA . ILE B 1 288 ? 6.199 -2.314 -12.227 1 98.31 288 ILE B CA 1
ATOM 4897 C C . ILE B 1 288 ? 5.59 -1.209 -11.367 1 98.31 288 ILE B C 1
ATOM 4899 O O . ILE B 1 288 ? 4.797 -1.482 -10.461 1 98.31 288 ILE B O 1
ATOM 4903 N N . ARG B 1 289 ? 5.805 -0.007 -11.633 1 94.38 289 ARG B N 1
ATOM 4904 C CA . ARG B 1 289 ? 5.613 1.144 -10.75 1 94.38 289 ARG B CA 1
ATOM 4905 C C . ARG B 1 289 ? 4.133 1.397 -10.492 1 94.38 289 ARG B C 1
ATOM 4907 O O . ARG B 1 289 ? 3.752 1.789 -9.383 1 94.38 289 ARG B O 1
ATOM 4914 N N . ASP B 1 290 ? 3.326 1.282 -11.484 1 93.69 290 ASP B N 1
ATOM 4915 C CA . ASP B 1 290 ? 1.912 1.615 -11.336 1 93.69 290 ASP B CA 1
ATOM 4916 C C . ASP B 1 290 ? 1.032 0.389 -11.57 1 93.69 290 ASP B C 1
ATOM 4918 O O . ASP B 1 290 ? 0.128 0.416 -12.406 1 93.69 290 ASP B O 1
ATOM 4922 N N . ALA B 1 291 ? 1.274 -0.614 -10.719 1 97.69 291 ALA B N 1
ATOM 4923 C CA . ALA B 1 291 ? 0.513 -1.851 -10.875 1 97.69 291 ALA B CA 1
ATOM 4924 C C . ALA B 1 291 ? 0.24 -2.502 -9.516 1 97.69 291 ALA B C 1
ATOM 4926 O O . ALA B 1 291 ? 1.034 -2.365 -8.586 1 97.69 291 ALA B O 1
ATOM 4927 N N . GLY B 1 292 ? -0.927 -3.186 -9.5 1 98 292 GLY B N 1
ATOM 4928 C CA . GLY B 1 292 ? -1.285 -4.016 -8.359 1 98 292 GLY B CA 1
ATOM 4929 C C . GLY B 1 292 ? -0.888 -5.469 -8.531 1 98 292 GLY B C 1
ATOM 4930 O O . GLY B 1 292 ? 0.226 -5.766 -8.969 1 98 292 GLY B O 1
ATOM 4931 N N . HIS B 1 293 ? -1.741 -6.359 -8.172 1 98.5 293 HIS B N 1
ATOM 4932 C CA . HIS B 1 293 ? -1.416 -7.773 -8.008 1 98.5 293 HIS B CA 1
ATOM 4933 C C . HIS B 1 293 ? -1.688 -8.555 -9.281 1 98.5 293 HIS B C 1
ATOM 4935 O O . HIS B 1 293 ? -0.987 -9.523 -9.586 1 98.5 293 HIS B O 1
ATOM 4941 N N . THR B 1 294 ? -2.604 -8.156 -10.102 1 97.19 294 THR B N 1
ATOM 4942 C CA . THR B 1 294 ? -3.127 -9.031 -11.148 1 97.19 294 THR B CA 1
ATOM 4943 C C . THR B 1 294 ? -2.205 -9.031 -12.359 1 97.19 294 THR B C 1
ATOM 4945 O O . THR B 1 294 ? -1.522 -8.039 -12.633 1 97.19 294 THR B O 1
ATOM 4948 N N . ALA B 1 295 ? -2.244 -10.094 -13.07 1 96.88 295 ALA B N 1
ATOM 4949 C CA . ALA B 1 295 ? -1.445 -10.258 -14.281 1 96.88 295 ALA B CA 1
ATOM 4950 C C . ALA B 1 295 ? -1.995 -9.398 -15.414 1 96.88 295 ALA B C 1
ATOM 4952 O O . ALA B 1 295 ? -1.315 -9.172 -16.422 1 96.88 295 ALA B O 1
ATOM 4953 N N . SER B 1 296 ? -3.188 -8.906 -15.234 1 94.88 296 SER B N 1
ATOM 4954 C CA . SER B 1 296 ? -3.842 -8.195 -16.328 1 94.88 296 SER B CA 1
ATOM 4955 C C . SER B 1 296 ? -3.469 -6.719 -16.328 1 94.88 296 SER B C 1
ATOM 4957 O O . SER B 1 296 ? -3.859 -5.973 -17.234 1 94.88 296 SER B O 1
ATOM 4959 N N . GLU B 1 297 ? -2.736 -6.258 -15.25 1 96.62 297 GLU B N 1
ATOM 4960 C CA . GLU B 1 297 ? -2.232 -4.887 -15.305 1 96.62 297 GLU B CA 1
ATOM 4961 C C . GLU B 1 297 ? -1.385 -4.66 -16.547 1 96.62 297 GLU B C 1
ATOM 4963 O O . GLU B 1 297 ? -0.514 -5.473 -16.875 1 96.62 297 GLU B O 1
ATOM 4968 N N . PRO B 1 298 ? -1.599 -3.557 -17.297 1 96.62 298 PRO B N 1
ATOM 4969 C CA . PRO B 1 298 ? -0.902 -3.355 -18.578 1 96.62 298 PRO B CA 1
ATOM 4970 C C . PRO B 1 298 ? 0.614 -3.477 -18.438 1 96.62 298 PRO B C 1
ATOM 4972 O O . PRO B 1 298 ? 1.259 -4.129 -19.266 1 96.62 298 PRO B O 1
ATOM 4975 N N . GLY B 1 299 ? 1.169 -2.811 -17.391 1 98 299 GLY B N 1
ATOM 4976 C CA . GLY B 1 299 ? 2.607 -2.898 -17.203 1 98 299 GLY B CA 1
ATOM 4977 C C . GLY B 1 299 ? 3.084 -4.305 -16.875 1 98 299 GLY B C 1
ATOM 4978 O O . GLY B 1 299 ? 4.184 -4.695 -17.281 1 98 299 GLY B O 1
ATOM 4979 N N . ILE B 1 300 ? 2.293 -5.07 -16.219 1 98.5 300 ILE B N 1
ATOM 4980 C CA . ILE B 1 300 ? 2.625 -6.449 -15.875 1 98.5 300 ILE B CA 1
ATOM 4981 C C . ILE B 1 300 ? 2.553 -7.324 -17.125 1 98.5 300 ILE B C 1
ATOM 4983 O O . ILE B 1 300 ? 3.436 -8.148 -17.375 1 98.5 300 ILE B O 1
ATOM 4987 N N . VAL B 1 301 ? 1.523 -7.102 -17.938 1 98.31 301 VAL B N 1
ATOM 4988 C CA . VAL B 1 301 ? 1.392 -7.84 -19.188 1 98.31 301 VAL B CA 1
ATOM 4989 C C . VAL B 1 301 ? 2.627 -7.613 -20.062 1 98.31 301 VAL B C 1
ATOM 4991 O O . VAL B 1 301 ? 3.229 -8.57 -20.562 1 98.31 301 VAL B O 1
ATOM 4994 N N . ASP B 1 302 ? 2.967 -6.391 -20.203 1 98.62 302 ASP B N 1
ATOM 4995 C CA . ASP B 1 302 ? 4.129 -6.027 -21.016 1 98.62 302 ASP B CA 1
ATOM 4996 C C . ASP B 1 302 ? 5.379 -6.766 -20.531 1 98.62 302 ASP B C 1
ATOM 4998 O O . ASP B 1 302 ? 6.098 -7.367 -21.328 1 98.62 302 ASP B O 1
ATOM 5002 N N . ALA B 1 303 ? 5.602 -6.754 -19.203 1 98.81 303 ALA B N 1
ATOM 5003 C CA . ALA B 1 303 ? 6.797 -7.348 -18.609 1 98.81 303 ALA B CA 1
ATOM 5004 C C . ALA B 1 303 ? 6.781 -8.867 -18.75 1 98.81 303 ALA B C 1
ATOM 5006 O O . ALA B 1 303 ? 7.812 -9.477 -19.047 1 98.81 303 ALA B O 1
ATOM 5007 N N . LEU B 1 304 ? 5.652 -9.469 -18.562 1 98.75 304 LEU B N 1
ATOM 5008 C CA . LEU B 1 304 ? 5.547 -10.922 -18.625 1 98.75 304 LEU B CA 1
ATOM 5009 C C . LEU B 1 304 ? 5.734 -11.422 -20.047 1 98.75 304 LEU B C 1
ATOM 5011 O O . LEU B 1 304 ? 6.426 -12.414 -20.281 1 98.75 304 LEU B O 1
ATOM 5015 N N . VAL B 1 305 ? 5.102 -10.781 -21.016 1 98.69 305 VAL B N 1
ATOM 5016 C CA . VAL B 1 305 ? 5.242 -11.18 -22.406 1 98.69 305 VAL B CA 1
ATOM 5017 C C . VAL B 1 305 ? 6.691 -11.016 -22.859 1 98.69 305 VAL B C 1
ATOM 5019 O O . VAL B 1 305 ? 7.246 -11.883 -23.531 1 98.69 305 VAL B O 1
ATOM 5022 N N . ARG B 1 306 ? 7.34 -9.938 -22.453 1 98.38 306 ARG B N 1
ATOM 5023 C CA . ARG B 1 306 ? 8.758 -9.742 -22.75 1 98.38 306 ARG B CA 1
ATOM 5024 C C . ARG B 1 306 ? 9.602 -10.852 -22.141 1 98.38 306 ARG B C 1
ATOM 5026 O O . ARG B 1 306 ? 10.523 -11.367 -22.781 1 98.38 306 ARG B O 1
ATOM 5033 N N . ALA B 1 307 ? 9.297 -11.203 -20.906 1 98.56 307 ALA B N 1
ATOM 5034 C CA . ALA B 1 307 ? 10.047 -12.25 -20.219 1 98.56 307 ALA B CA 1
ATOM 5035 C C . ALA B 1 307 ? 9.906 -13.594 -20.922 1 98.56 307 ALA B C 1
ATOM 5037 O O . ALA B 1 307 ? 10.883 -14.32 -21.094 1 98.56 307 ALA B O 1
ATOM 5038 N N . THR B 1 308 ? 8.68 -13.93 -21.312 1 98.5 308 THR B N 1
ATOM 5039 C CA . THR B 1 308 ? 8.461 -15.203 -22 1 98.5 308 THR B CA 1
ATOM 5040 C C . THR B 1 308 ? 9.156 -15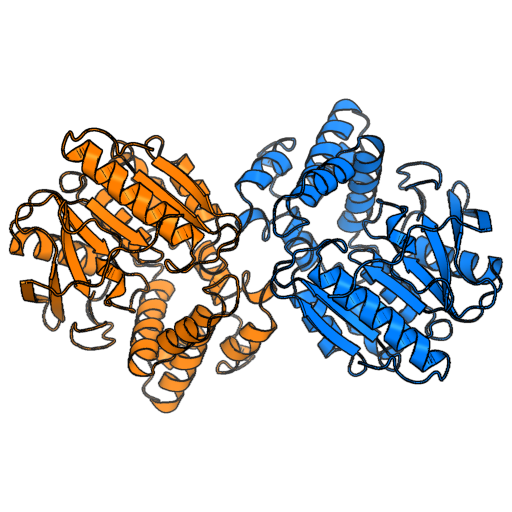.219 -23.359 1 98.5 308 THR B C 1
ATOM 5042 O O . THR B 1 308 ? 9.711 -16.25 -23.75 1 98.5 308 THR B O 1
ATOM 5045 N N . ASN B 1 309 ? 9.125 -14.109 -24.047 1 98 309 ASN B N 1
ATOM 5046 C CA . ASN B 1 309 ? 9.836 -14.016 -25.328 1 98 309 ASN B CA 1
ATOM 5047 C C . ASN B 1 309 ? 11.344 -14.188 -25.141 1 98 309 ASN B C 1
ATOM 5049 O O . ASN B 1 309 ? 11.969 -14.953 -25.875 1 98 309 ASN B O 1
ATOM 5053 N N . GLU B 1 310 ? 11.867 -13.547 -24.188 1 97.38 310 GLU B N 1
ATOM 5054 C CA . GLU B 1 310 ? 13.312 -13.578 -23.953 1 97.38 310 GLU B CA 1
ATOM 5055 C C . GLU B 1 310 ? 13.773 -14.969 -23.531 1 97.38 310 GLU B C 1
ATOM 5057 O O . GLU B 1 310 ? 14.758 -15.492 -24.047 1 97.38 310 GLU B O 1
ATOM 5062 N N . ILE B 1 311 ? 13.094 -15.547 -22.625 1 97.38 311 ILE B N 1
ATOM 5063 C CA . ILE B 1 311 ? 13.445 -16.875 -22.125 1 97.38 311 ILE B CA 1
ATOM 5064 C C . ILE B 1 311 ? 13.289 -17.891 -23.234 1 97.38 311 ILE B C 1
ATOM 5066 O O . ILE B 1 311 ? 14.148 -18.766 -23.422 1 97.38 311 ILE B O 1
ATOM 5070 N N . GLY B 1 312 ? 12.188 -17.781 -23.953 1 97.31 312 GLY B N 1
ATOM 5071 C CA . GLY B 1 312 ? 11.969 -18.703 -25.078 1 97.31 312 GLY B CA 1
ATOM 5072 C C . GLY B 1 312 ? 13.062 -18.641 -26.125 1 97.31 312 GLY B C 1
ATOM 5073 O O . GLY B 1 312 ? 13.594 -19.672 -26.531 1 97.31 312 GLY B O 1
ATOM 5074 N N . ARG B 1 313 ? 13.453 -17.469 -26.484 1 95.94 313 ARG B N 1
ATOM 5075 C CA . ARG B 1 313 ? 14.477 -17.297 -27.516 1 95.94 313 ARG B CA 1
ATOM 5076 C C . ARG B 1 313 ? 15.836 -17.781 -27.016 1 95.94 313 ARG B C 1
ATOM 5078 O O . ARG B 1 313 ? 16.594 -18.391 -27.766 1 95.94 313 ARG B O 1
ATOM 5085 N N . ARG B 1 314 ? 16.094 -17.484 -25.812 1 96 314 ARG B N 1
ATOM 5086 C CA . ARG B 1 314 ? 17.359 -17.906 -25.234 1 96 314 ARG B CA 1
ATOM 5087 C C . ARG B 1 314 ? 17.438 -19.438 -25.172 1 96 314 ARG B C 1
ATOM 5089 O O . ARG B 1 314 ? 18.453 -20.016 -25.578 1 96 314 ARG B O 1
ATOM 5096 N N . LEU B 1 315 ? 16.422 -20.078 -24.688 1 96.75 315 LEU B N 1
ATOM 5097 C CA . LEU B 1 315 ? 16.422 -21.516 -24.484 1 96.75 315 LEU B CA 1
ATOM 5098 C C . LEU B 1 315 ? 16.422 -22.266 -25.812 1 96.75 315 LEU B C 1
ATOM 5100 O O . LEU B 1 315 ? 16.938 -23.375 -25.922 1 96.75 315 LEU B O 1
ATOM 5104 N N . LEU B 1 316 ? 15.922 -21.578 -26.844 1 95.94 316 LEU B N 1
ATOM 5105 C CA . LEU B 1 316 ? 15.836 -22.188 -28.172 1 95.94 316 LEU B CA 1
ATOM 5106 C C . LEU B 1 316 ? 17 -21.734 -29.047 1 95.94 316 LEU B C 1
ATOM 5108 O O . LEU B 1 316 ? 17.047 -22.078 -30.234 1 95.94 316 LEU B O 1
ATOM 5112 N N . ASP B 1 317 ? 17.906 -20.938 -28.531 1 95.19 317 ASP B N 1
ATOM 5113 C CA . ASP B 1 317 ? 19.062 -20.422 -29.234 1 95.19 317 ASP B CA 1
ATOM 5114 C C . ASP B 1 317 ? 18.641 -19.625 -30.469 1 95.19 317 ASP B C 1
ATOM 5116 O O . ASP B 1 317 ? 19.172 -19.844 -31.562 1 95.19 317 ASP B O 1
ATOM 5120 N N . LEU B 1 318 ? 17.641 -18.828 -30.266 1 91.75 318 LEU B N 1
ATOM 5121 C CA . LEU B 1 318 ? 17.172 -17.906 -31.312 1 91.75 318 LEU B CA 1
ATOM 5122 C C . LEU B 1 318 ? 17.703 -16.5 -31.062 1 91.75 318 LEU B C 1
ATOM 5124 O O . LEU B 1 318 ? 17.984 -16.125 -29.922 1 91.75 318 LEU B O 1
ATOM 5128 N N . PRO B 1 319 ? 17.969 -15.75 -32.125 1 86.81 319 PRO B N 1
ATOM 5129 C CA . PRO B 1 319 ? 18.391 -14.359 -31.922 1 86.81 319 PRO B CA 1
ATOM 5130 C C . PRO B 1 319 ? 17.359 -13.539 -31.156 1 86.81 319 PRO B C 1
ATOM 5132 O O . PRO B 1 319 ? 16.172 -13.828 -31.203 1 86.81 319 PRO B O 1
ATOM 5135 N N . PRO B 1 320 ? 17.922 -12.602 -30.453 1 79 320 PRO B N 1
ATOM 5136 C CA . PRO B 1 320 ? 16.984 -11.742 -29.734 1 79 320 PRO B CA 1
ATOM 5137 C C . PRO B 1 320 ? 16.031 -11.008 -30.672 1 79 320 PRO B C 1
ATOM 5139 O O . PRO B 1 320 ? 16.344 -10.781 -31.844 1 79 320 PRO B O 1
ATOM 5142 N N . GLU B 1 321 ? 14.906 -10.734 -30.094 1 71.12 321 GLU B N 1
ATOM 5143 C CA . GLU B 1 321 ? 13.961 -9.969 -30.891 1 71.12 321 GLU B CA 1
ATOM 5144 C C . GLU B 1 321 ? 14.5 -8.578 -31.203 1 71.12 321 GLU B C 1
ATOM 5146 O O . GLU B 1 321 ? 15.141 -7.953 -30.359 1 71.12 321 GLU B O 1
ATOM 5151 N N . ALA B 1 322 ? 14.461 -8.109 -32.5 1 62.09 322 ALA B N 1
ATOM 5152 C CA . ALA B 1 322 ? 14.891 -6.773 -32.906 1 62.09 322 ALA B CA 1
ATOM 5153 C C . ALA B 1 322 ? 14.141 -5.703 -32.125 1 62.09 322 ALA B C 1
ATOM 5155 O O . ALA B 1 322 ? 12.922 -5.789 -31.953 1 62.09 322 ALA B O 1
ATOM 5156 N N . GLU B 1 323 ? 14.656 -4.957 -31.328 1 51.06 323 GLU B N 1
ATOM 5157 C CA . GLU B 1 323 ? 14.07 -3.811 -30.625 1 51.06 323 GLU B CA 1
ATOM 5158 C C . GLU B 1 323 ? 13.328 -2.902 -31.609 1 51.06 323 GLU B C 1
ATOM 5160 O O . GLU B 1 323 ? 13.766 -2.719 -32.75 1 51.06 323 GLU B O 1
#

Organism: Pseudomonas aeruginosa (strain ATCC 15692 / DSM 22644 / CIP 104116 / JCM 14847 / LMG 12228 / 1C / PRS 101 / PAO1) (NCBI:txid208964)

pLDDT: mean 97.25, std 4.23, range [51.06, 98.94]

Nearest PDB structures (foldseek):
  1azw-assembly1_B  TM=9.937E-01  e=1.166E-45  Xanthomonas citri
  1wm1-assembly1_A  TM=9.890E-01  e=1.340E-42  Serratia marcescens
  4opm-assembly1_A  TM=7.298E-01  e=3.844E-13  Acinetobacter baumannii AYE
  5nfq-assembly1_A  TM=6.148E-01  e=2.475E-13  metagenome
  4o08-assembly2_B  TM=5.892E-01  e=3.207E-09  Priestia megaterium

InterPro domains:
  IPR000073 Alpha/beta hydrolase fold-1 [PF00561] (36-296)
  IPR000073 Alpha/beta hydrolase fold-1 [PR00111] (60-75)
  IPR000073 Alpha/beta hydrolase fold-1 [PR00111] (106-119)
  IPR000073 Alpha/beta hydrolase fold-1 [PR00111] (120-133)
  IPR002410 Peptidase S33 [PR00793] (37-45)
  IPR002410 Peptidase S33 [PR00793] (63-74)
  IPR002410 Peptidase S33 [PR00793] (106-120)
  IPR005944 Proline iminopeptidase [PIRSF006431] (4-313)
  IPR005944 Proline iminopeptidase [PTHR43722] (4-312)
  IPR005944 Proline iminopeptidase [TIGR01249] (9-311)
  IPR029058 Alpha/Beta hydrolase fold [G3DSA:3.40.50.1820] (1-312)
  IPR029058 Alpha/Beta hydrolase fold [SSF53474] (4-296)

Foldseek 3Di:
DDFWADFDDFPDWDWDDDDPPKTKIKTWAADLPAAEEEEQEAQLQFADDRRSQGLAHSPHYGYMYMRFTQHDPMPDHLDPPPDALVSRLVVVVVVCVVSVQQAHEYEAEHVSLCSSLVNCLVPVRRYQEYEYEHFDVLALVLLCCLQQHNLCVVCVVLVCLQCVLPDPVCNNCRLVRLQCQCPDPPVVSNQSNLQSQQLSCQQQFKLDGDVVSSVSSNDSSSSSRSSSSNSSCNVCSSVDDRSRSLVSCVSNLPHAYEYEYECRASSRHCVSVVSNCVSRVRYHYHYHDRIYRDCNPPSNSVRSSQVNQVSSCVVVVHDHDDD/DDFWADFDDFPAWDWDDDDPPKIKIKTWAADLPAAEEEEQEAQLQFADDRRSQGLAHSPHYGYMYMRFTQHDPMPDHLDPPPDALVSRLVVVVVVCVVSVQQAHEYEAEHVSLCSSLVNCLVPVRRYQEYEYEHFDVLALVLLCCLQQHNLCVVCVVLVCLLCVLPDPVCNNCRLVRLQCQCVDPPVVSNQSNLQSQQLSCQQQFKLDGDVVSSCSSNDSSSSSRSSSNNSSCNVCSSVDDRSRSLVSCVSNLVHAYEYEYECRASSRHCVSVVSNCVSRVNYHYHYHDRIYRDCNPPSNSVRSSQVNQVSSCVVVVHDHDDD

Solvent-accessible surface area (backbone atoms only — not comparable to full-atom values): 32374 Å² total; per-residue (Å²): 129,54,69,70,45,74,86,78,70,63,83,44,76,45,77,46,75,74,57,90,80,33,34,31,29,34,36,33,28,58,22,90,85,30,52,41,31,37,42,35,48,30,59,44,22,46,36,65,58,76,68,67,64,14,52,44,61,46,82,53,23,18,37,32,43,43,18,56,81,8,8,61,81,8,30,51,72,45,46,68,74,90,63,47,52,65,51,51,41,52,47,52,53,51,50,34,58,73,71,68,48,76,53,29,31,39,36,14,29,30,38,6,25,35,50,45,51,53,36,33,51,73,40,44,87,38,46,63,33,39,42,32,27,26,34,30,74,62,28,72,69,52,52,38,23,53,63,70,54,55,39,42,37,46,36,40,79,57,39,53,56,41,47,61,80,52,57,78,91,44,58,87,43,37,65,61,49,48,44,55,32,52,72,45,88,51,61,70,56,19,51,52,42,15,41,24,50,19,37,44,51,26,62,43,26,40,58,59,88,46,69,68,54,27,48,56,27,46,36,67,72,44,6,41,11,24,31,39,36,31,44,56,34,56,78,48,41,47,72,50,61,87,52,41,69,67,73,44,25,79,63,42,28,84,41,45,31,40,38,40,32,20,40,55,8,50,62,38,34,31,34,41,44,51,54,47,45,72,56,19,80,46,43,44,78,45,74,32,67,89,22,12,40,45,68,81,35,65,68,46,33,21,52,48,33,50,48,44,51,52,52,52,25,56,76,66,72,44,77,76,80,83,129,130,54,70,69,45,72,84,79,70,64,84,44,76,45,78,44,76,72,58,90,80,33,33,30,29,34,36,34,29,58,22,90,87,30,52,42,31,38,44,36,49,31,59,44,22,47,36,65,58,77,68,67,63,15,50,46,62,45,82,53,23,18,38,32,42,42,18,57,80,9,7,60,79,6,31,52,72,45,45,68,73,88,61,45,53,64,51,51,41,51,48,52,52,52,49,35,59,73,71,70,48,75,52,29,31,40,35,14,30,30,38,6,25,35,52,44,50,54,36,34,52,73,39,44,88,38,47,62,33,40,42,31,27,25,34,30,72,62,29,70,69,52,51,38,23,54,62,69,54,55,38,41,37,46,36,42,79,56,39,52,56,42,49,62,79,50,57,80,92,44,58,88,44,38,66,61,48,47,44,54,33,52,71,45,86,51,62,68,54,19,52,52,44,14,41,23,50,21,37,46,51,26,62,45,26,40,58,58,88,47,69,68,55,27,49,57,28,46,35,65,74,43,6,41,11,23,30,38,36,32,46,56,34,56,79,48,41,46,73,51,60,86,51,42,70,65,73,45,26,80,63,41,28,84,40,46,32,40,38,40,33,21,39,54,9,48,64,36,35,33,35,40,45,52,54,47,44,71,56,19,80,46,44,43,79,45,72,33,67,90,24,13,42,46,67,78,36,65,66,46,33,21,51,49,32,51,49,45,52,51,51,50,26,58,78,66,72,44,76,76,80,84,129

Sequence (646 aa):
MLVLYPEIKPYARHELAVDEPHVLYADESGSPDGLPVVFVHGGPGSGCDALSRRFFDPNLYRIVTFDQRGCGRSTPHASLEKNSTWELVADMERLREHLGIEKWVLFGGSWGSTLSLAYAQTHPERVHALILRGIFLCRPQDIHWFYQEGASRLFPDYWEDYVAPIPPEERGDLLAAFHKRLTGSDQIAQMHAAKAWSTWEGRTATLRPNPMVVDRFTEPGRALSISRIENHFFVNQGFLRPNQLLEDMHRIAHLPGVIVHGRYDAICPLDNAWALHQAWPNSELQIIRDAGHTASEPGIVDALVRATNEIGRRLLDLPPEAEMLVLYPEIKPYARHELAVDEPHVLYADESGSPDGLPVVFVHGGPGSGCDALSRRFFDPNLYRIVTFDQRGCGRSTPHASLEKNSTWELVADMERLREHLGIEKWVLFGGSWGSTLSLAYAQTHPERVHALILRGIFLCRPQDIHWFYQEGASRLFPDYWEDYVAPIPPEERGDLLAAFHKRLTGSDQIAQMHAAKAWSTWEGRTATLRPNPMVVDRFTEPGRALSISRIENHFFVNQGFLRPNQLLEDMHRIAHLPGVIVHGRYDAICPLDNAWALHQAWPNSELQIIRDAGHTASEPGIVDALVRATNEIGRRLLDLPPEAE